Protein AF-A0A1I7Y6U0-F1 (afdb_monomer_lite)

Radius of gyration: 36.46 Å; chains: 1; bounding box: 88×83×89 Å

Foldseek 3Di:
DDDPDDPDACVVCLVVQLVVCVVVVDDSVVSVVVNVVCRVCVVVDDDPVVVVVVVVVVVVLVVCCLPPVLVSLQVVQQPPPPDDDDNVRSVVSSVVSQEAEAEDDPVPAAQGWDFDDDDDDRTYIYHHPVPPPPDDDDDPLRVQLVCCVPPNGDPPFDNVVVCCVVCVVVPADAPCCLLPPDDAFDKHKHKAFWPDWDDDPPPQQKIWTWGAHRVGIAIEIEDNVRCVVPVCLVPVARIKMFIATWHDDPNDIHGYGPDIDRPVVSSDPVPPCFLLNVLVVVLVVCVVVVVPLLNVLSVVLNVQQVVVCVVVVHHDGSLVSLVSLLVLLVVLVVQLVVCVVVVNVVSNVSSVVSSVSSLVSFPAADDPVRLVVQLVVLLVVLVVVPDDDPRSLVSSLVSSCVVQRSHYNSVVSSVVSVVVNVD

InterPro domains:
  IPR003789 Aspartyl/glutamyl-tRNA amidotransferase subunit B-like [SSF89095] (274-422)
  IPR004365 OB-fold nucleic acid binding domain, AA-tRNA synthetase-type [PF01336] (191-252)
  IPR004805 Error-prone DNA polymerase/DNA polymerase III subunit alpha DnaE/PolC [PTHR32294] (13-138)
  IPR019004 Uncharacterised protein YqeY/Aim41 [PF09424] (276-421)
  IPR023168 Aspartyl/glutamyl-tRNA(Asn/Gln) amidotransferase, C-terminal, domain 2 [G3DSA:1.10.10.410] (363-421)
  IPR042184 YqeY/Aim41, N-terminal domain [G3DSA:1.10.1510.10] (273-362)

Structure (mmCIF, N/CA/C/O backbone):
data_AF-A0A1I7Y6U0-F1
#
_entry.id   AF-A0A1I7Y6U0-F1
#
loop_
_atom_site.group_PDB
_atom_site.id
_atom_site.type_symbol
_atom_site.label_atom_id
_atom_site.label_alt_id
_atom_site.label_comp_id
_atom_site.label_asym_id
_atom_site.label_entity_id
_atom_site.label_seq_id
_atom_site.pdbx_PDB_ins_code
_atom_site.Cartn_x
_atom_site.Cartn_y
_atom_site.Cartn_z
_atom_site.occupancy
_atom_site.B_iso_or_equiv
_atom_site.auth_seq_id
_atom_site.auth_comp_id
_atom_site.auth_asym_id
_atom_site.auth_atom_id
_atom_site.pdbx_PDB_model_num
ATOM 1 N N . MET A 1 1 ? 41.810 19.667 -34.044 1.00 37.59 1 MET A N 1
ATOM 2 C CA . MET A 1 1 ? 41.684 18.238 -33.682 1.00 37.59 1 MET A CA 1
ATOM 3 C C . MET A 1 1 ? 42.607 17.943 -32.508 1.00 37.59 1 MET A C 1
ATOM 5 O O . MET A 1 1 ? 43.730 17.503 -32.698 1.00 37.59 1 MET A O 1
ATOM 9 N N . ALA A 1 2 ? 42.173 18.309 -31.302 1.00 38.53 2 ALA A N 1
ATOM 10 C CA . ALA A 1 2 ? 42.989 18.292 -30.092 1.00 38.53 2 ALA A CA 1
ATOM 11 C C . ALA A 1 2 ? 42.462 17.222 -29.129 1.00 38.53 2 ALA A C 1
ATOM 13 O O . ALA A 1 2 ? 41.525 17.483 -28.385 1.00 38.53 2 ALA A O 1
ATOM 14 N N . ALA A 1 3 ? 43.044 16.021 -29.181 1.00 32.38 3 ALA A N 1
ATOM 15 C CA . ALA A 1 3 ? 42.929 15.000 -28.129 1.00 32.38 3 ALA A CA 1
ATOM 16 C C . ALA A 1 3 ? 44.010 13.903 -28.251 1.00 32.38 3 ALA A C 1
ATOM 18 O O . ALA A 1 3 ? 43.827 12.792 -27.775 1.00 32.38 3 ALA A O 1
ATOM 19 N N . TRP A 1 4 ? 45.145 14.172 -28.896 1.00 43.66 4 TRP A N 1
ATOM 20 C CA . TRP A 1 4 ? 46.242 13.205 -28.993 1.00 43.66 4 TRP A CA 1
ATOM 21 C C . TRP A 1 4 ? 47.265 13.493 -27.900 1.00 43.66 4 TRP A C 1
ATOM 23 O O . TRP A 1 4 ? 48.100 14.376 -28.078 1.00 43.66 4 TRP A O 1
ATOM 33 N N . ARG A 1 5 ? 47.137 12.807 -26.753 1.00 46.16 5 ARG A N 1
ATOM 34 C CA . ARG A 1 5 ? 48.187 12.519 -25.743 1.00 46.16 5 ARG A CA 1
ATOM 35 C C . ARG A 1 5 ? 47.543 12.028 -24.436 1.00 46.16 5 ARG A C 1
ATOM 37 O O . ARG A 1 5 ? 47.434 12.772 -23.465 1.00 46.16 5 ARG A O 1
ATOM 44 N N . ARG A 1 6 ? 47.168 10.748 -24.362 1.00 50.09 6 ARG A N 1
ATOM 45 C CA . ARG A 1 6 ? 47.152 10.020 -23.078 1.00 50.09 6 ARG A CA 1
ATOM 46 C C . ARG A 1 6 ? 48.174 8.889 -23.155 1.00 50.09 6 ARG A C 1
ATOM 48 O O . ARG A 1 6 ? 48.206 8.148 -24.128 1.00 50.09 6 ARG A O 1
ATOM 55 N N . ARG A 1 7 ? 49.042 8.807 -22.143 1.00 48.59 7 ARG A N 1
ATOM 56 C CA . ARG A 1 7 ? 50.183 7.877 -22.023 1.00 48.59 7 ARG A CA 1
ATOM 57 C C . ARG A 1 7 ? 49.728 6.445 -21.689 1.00 48.59 7 ARG A C 1
ATOM 59 O O . ARG A 1 7 ? 50.071 5.930 -20.634 1.00 48.59 7 ARG A O 1
ATOM 66 N N . GLY A 1 8 ? 48.914 5.840 -22.550 1.00 54.72 8 GLY A N 1
ATOM 67 C CA . GLY A 1 8 ? 48.362 4.494 -22.339 1.00 54.72 8 GLY A CA 1
ATOM 68 C C . GLY A 1 8 ? 48.142 3.703 -23.629 1.00 54.72 8 GLY A C 1
ATOM 69 O O . GLY A 1 8 ? 47.246 2.872 -23.671 1.00 54.72 8 GLY A O 1
ATOM 70 N N . GLY A 1 9 ? 48.892 4.014 -24.691 1.00 65.12 9 GLY A N 1
ATOM 71 C CA . GLY A 1 9 ? 48.854 3.264 -25.951 1.00 65.12 9 GLY A CA 1
ATOM 72 C C . GLY A 1 9 ? 49.692 1.983 -25.892 1.00 65.12 9 GLY A C 1
ATOM 73 O O . GLY A 1 9 ? 50.483 1.799 -24.971 1.00 65.12 9 GLY A O 1
ATOM 74 N N . LEU A 1 10 ? 49.546 1.123 -26.900 1.00 72.19 10 LEU A N 1
ATOM 75 C CA . LEU A 1 10 ? 50.221 -0.180 -27.006 1.00 72.19 10 LEU A CA 1
ATOM 76 C C . LEU A 1 10 ? 51.730 -0.108 -27.305 1.00 72.19 10 LEU A C 1
ATOM 78 O O . LEU A 1 10 ? 52.405 -1.124 -27.203 1.00 72.19 10 LEU A O 1
ATOM 82 N N . GLY A 1 11 ? 52.264 1.076 -27.630 1.00 79.44 11 GLY A N 1
ATOM 83 C CA . GLY A 1 11 ? 53.674 1.293 -27.998 1.00 79.44 11 GLY A CA 1
ATOM 84 C C . GLY A 1 11 ? 54.719 0.647 -27.071 1.00 79.44 11 GLY A C 1
ATOM 85 O O . GLY A 1 11 ? 55.646 0.026 -27.576 1.00 79.44 11 GLY A O 1
ATOM 86 N N . PRO A 1 12 ? 54.587 0.709 -25.730 1.00 84.50 12 PRO A N 1
ATOM 87 C CA . PRO A 1 12 ? 55.535 0.058 -24.821 1.00 84.50 12 PRO A CA 1
ATOM 88 C C . PRO A 1 12 ? 55.589 -1.475 -24.930 1.00 84.50 12 PRO A C 1
ATOM 90 O O . PRO A 1 12 ? 56.561 -2.065 -24.472 1.00 84.50 12 PRO A O 1
ATOM 93 N N . PHE A 1 13 ? 54.568 -2.110 -25.516 1.00 86.25 13 PHE A N 1
ATOM 94 C CA . PHE A 1 13 ? 54.453 -3.566 -25.662 1.00 86.25 13 PHE A CA 1
ATOM 95 C C . PHE A 1 13 ? 54.802 -4.061 -27.073 1.00 86.25 13 PHE A C 1
ATOM 97 O O . PHE A 1 13 ? 54.708 -5.259 -27.334 1.00 86.25 13 PHE A O 1
ATOM 104 N N . GLU A 1 14 ? 55.191 -3.166 -27.990 1.00 89.06 14 GLU A N 1
ATOM 105 C CA . GLU A 1 14 ? 55.505 -3.510 -29.384 1.00 89.06 14 GLU A CA 1
ATOM 106 C C . GLU A 1 14 ? 56.591 -4.583 -29.460 1.00 89.06 14 GLU A C 1
ATOM 108 O O . GLU A 1 14 ? 56.371 -5.658 -30.015 1.00 89.06 14 GLU A O 1
ATOM 113 N N . GLN A 1 15 ? 57.730 -4.331 -28.814 1.00 90.88 15 GLN A N 1
ATOM 114 C CA . GLN A 1 15 ? 58.867 -5.242 -28.857 1.00 90.88 15 GLN A CA 1
ATOM 115 C C . GLN A 1 15 ? 58.555 -6.593 -28.196 1.00 90.88 15 GLN A C 1
ATOM 117 O O . GLN A 1 15 ? 58.904 -7.637 -28.737 1.00 90.88 15 GLN A O 1
ATOM 122 N N . GLU A 1 16 ? 57.831 -6.584 -27.071 1.00 92.50 16 GLU A N 1
ATOM 123 C CA . GLU A 1 16 ? 57.415 -7.806 -26.370 1.00 92.50 16 GLU A CA 1
ATOM 124 C C . GLU A 1 16 ? 56.497 -8.679 -27.243 1.00 92.50 16 GLU A C 1
ATOM 126 O O . GLU A 1 16 ? 56.653 -9.903 -27.290 1.00 92.50 16 GLU A O 1
ATOM 131 N N . LEU A 1 17 ? 55.569 -8.060 -27.985 1.00 91.31 17 LEU A N 1
ATOM 132 C CA . LEU A 1 17 ? 54.696 -8.767 -28.920 1.00 91.31 17 LEU A CA 1
ATOM 133 C C . LEU A 1 17 ? 55.487 -9.350 -30.100 1.00 91.31 17 LEU A C 1
ATOM 135 O O . LEU A 1 17 ? 55.294 -10.522 -30.433 1.00 91.31 17 LEU A O 1
ATOM 139 N N . LEU A 1 18 ? 56.368 -8.558 -30.723 1.00 93.25 18 LEU A N 1
ATOM 140 C CA . LEU A 1 18 ? 57.179 -8.989 -31.868 1.00 93.25 18 LEU A CA 1
ATOM 141 C C . LEU A 1 18 ? 58.098 -10.159 -31.494 1.00 93.25 18 LEU A C 1
ATOM 143 O O . LEU A 1 18 ? 58.099 -11.180 -32.187 1.00 93.25 18 LEU A O 1
ATOM 147 N N . ASP A 1 19 ? 58.809 -10.054 -30.369 1.00 94.75 19 ASP A N 1
ATOM 148 C CA . ASP A 1 19 ? 59.711 -11.098 -29.875 1.00 94.75 19 ASP A CA 1
ATOM 149 C C . ASP A 1 19 ? 58.929 -12.375 -29.509 1.00 94.75 19 ASP A C 1
ATOM 151 O O . ASP A 1 19 ? 59.319 -13.489 -29.876 1.00 94.75 19 ASP A O 1
ATOM 155 N N . GLY A 1 20 ? 57.769 -12.231 -28.855 1.00 95.75 20 GLY A N 1
ATOM 156 C CA . GLY A 1 20 ? 56.890 -13.353 -28.516 1.00 95.75 20 GLY A CA 1
ATOM 157 C C . GLY A 1 20 ? 56.292 -14.059 -29.739 1.00 95.75 20 GLY A C 1
ATOM 158 O O . GLY A 1 20 ? 56.109 -15.280 -29.731 1.00 95.75 20 GLY A O 1
ATOM 159 N N . MET A 1 21 ? 56.002 -13.318 -30.811 1.00 95.31 21 MET A N 1
ATOM 160 C CA . MET A 1 21 ? 55.552 -13.879 -32.087 1.00 95.31 21 MET A CA 1
ATOM 161 C C . MET A 1 21 ? 56.699 -14.558 -32.848 1.00 95.31 21 MET A C 1
ATOM 163 O O . MET A 1 21 ? 56.507 -15.658 -33.372 1.00 95.31 21 MET A O 1
ATOM 167 N N . ALA A 1 22 ? 57.900 -13.977 -32.847 1.00 94.44 22 ALA A N 1
ATOM 168 C CA . ALA A 1 22 ? 59.087 -14.592 -33.438 1.00 94.44 22 ALA A CA 1
ATOM 169 C C . ALA A 1 22 ? 59.427 -15.933 -32.760 1.00 94.44 22 ALA A C 1
ATOM 171 O O . ALA A 1 22 ? 59.654 -16.930 -33.444 1.00 94.44 22 ALA A O 1
ATOM 172 N N . ALA A 1 23 ? 59.347 -16.004 -31.426 1.00 96.50 23 ALA A N 1
ATOM 173 C CA . ALA A 1 23 ? 59.546 -17.242 -30.664 1.00 96.50 23 ALA A CA 1
ATOM 174 C C . ALA A 1 23 ? 58.525 -18.348 -31.003 1.00 96.50 23 ALA A C 1
ATOM 176 O O . ALA A 1 23 ? 58.812 -19.534 -30.841 1.00 96.50 23 ALA A O 1
ATOM 177 N N . LYS A 1 24 ? 57.337 -17.976 -31.500 1.00 95.25 24 LYS A N 1
ATOM 178 C CA . LYS A 1 24 ? 56.298 -18.904 -31.983 1.00 95.25 24 LYS A CA 1
ATOM 179 C C . LYS A 1 24 ? 56.402 -19.213 -33.485 1.00 95.25 24 LYS A C 1
ATOM 181 O O . LYS A 1 24 ? 55.542 -19.916 -34.008 1.00 95.25 24 LYS A O 1
ATOM 186 N N . GLY A 1 25 ? 57.434 -18.714 -34.171 1.00 95.31 25 GLY A N 1
ATOM 187 C CA . GLY A 1 25 ? 57.700 -18.983 -35.587 1.00 95.31 25 GLY A CA 1
ATOM 188 C C . GLY A 1 25 ? 56.927 -18.104 -36.576 1.00 95.31 25 GLY A C 1
ATOM 189 O O . GLY A 1 25 ? 56.838 -18.458 -37.751 1.00 95.31 25 GLY A O 1
ATOM 190 N N . TYR A 1 26 ? 56.355 -16.976 -36.139 1.00 96.44 26 TYR A N 1
ATOM 191 C CA . TYR A 1 26 ? 55.680 -16.041 -37.045 1.00 96.44 26 TYR A CA 1
ATOM 192 C C . TYR A 1 26 ? 56.681 -15.142 -37.787 1.00 96.44 26 TYR A C 1
ATOM 194 O O . TYR A 1 26 ? 57.684 -14.708 -37.224 1.00 96.44 26 TYR A O 1
ATOM 202 N N . ALA A 1 27 ? 56.379 -14.823 -39.050 1.00 95.50 27 ALA A N 1
ATOM 203 C CA . ALA A 1 27 ? 57.202 -13.927 -39.859 1.00 95.50 27 ALA A CA 1
ATOM 204 C C . ALA A 1 27 ? 57.192 -12.483 -39.297 1.00 95.50 27 ALA A C 1
ATOM 206 O O . ALA A 1 27 ? 56.110 -11.983 -38.967 1.00 95.50 27 ALA A O 1
ATOM 207 N N . PRO A 1 28 ? 58.339 -11.774 -39.257 1.00 91.06 28 PRO A N 1
ATOM 208 C CA . PRO A 1 28 ? 58.431 -10.420 -38.695 1.00 91.06 28 PRO A CA 1
ATOM 209 C C . PRO A 1 28 ? 57.471 -9.416 -39.345 1.00 91.06 28 PRO A C 1
ATOM 211 O O . PRO A 1 28 ? 56.794 -8.651 -38.665 1.00 91.06 28 PRO A O 1
ATOM 214 N N . GLU A 1 29 ? 57.333 -9.480 -40.669 1.00 93.50 29 GLU A N 1
ATOM 215 C CA . GLU A 1 29 ? 56.430 -8.625 -41.450 1.00 93.50 29 GLU A CA 1
ATOM 216 C C . GLU A 1 29 ? 54.956 -8.847 -41.082 1.00 93.50 29 GLU A C 1
ATOM 218 O O . GLU A 1 29 ? 54.140 -7.927 -41.119 1.00 93.50 29 GLU A O 1
ATOM 223 N N . PHE A 1 30 ? 54.588 -10.081 -40.726 1.00 94.62 30 PHE A N 1
ATOM 224 C CA . PHE A 1 30 ? 53.240 -10.400 -40.271 1.00 94.62 30 PHE A CA 1
ATOM 225 C C . PHE A 1 30 ? 52.990 -9.866 -38.859 1.00 94.62 30 PHE A C 1
ATOM 227 O O . PHE A 1 30 ? 51.933 -9.286 -38.618 1.00 94.62 30 PHE A O 1
ATOM 234 N N . ALA A 1 31 ? 53.965 -10.015 -37.960 1.00 93.56 31 ALA A N 1
ATOM 235 C CA . ALA A 1 31 ? 53.877 -9.512 -36.594 1.00 93.56 31 ALA A CA 1
ATOM 236 C C . ALA A 1 31 ? 53.755 -7.977 -36.554 1.00 93.56 31 ALA A C 1
ATOM 238 O O . ALA A 1 31 ? 52.873 -7.463 -35.867 1.00 93.56 31 ALA A O 1
ATOM 239 N N . GLN A 1 32 ? 54.538 -7.258 -37.370 1.00 90.94 32 GLN A N 1
ATOM 240 C CA . GLN A 1 32 ? 54.451 -5.796 -37.470 1.00 90.94 32 GLN A CA 1
ATOM 241 C C . GLN A 1 32 ? 53.079 -5.337 -37.977 1.00 90.94 32 GLN A C 1
ATOM 243 O O . GLN A 1 32 ? 52.436 -4.497 -37.354 1.00 90.94 32 GLN A O 1
ATOM 248 N N . ARG A 1 33 ? 52.570 -5.948 -39.060 1.00 92.94 33 ARG A N 1
ATOM 249 C CA . ARG A 1 33 ? 51.229 -5.619 -39.579 1.00 92.94 33 ARG A CA 1
ATOM 250 C C . ARG A 1 33 ? 50.127 -5.864 -38.548 1.00 92.94 33 ARG A C 1
ATOM 252 O O . ARG A 1 33 ? 49.175 -5.091 -38.487 1.00 92.94 33 ARG A O 1
ATOM 259 N N . LEU A 1 34 ? 50.234 -6.933 -37.754 1.00 91.25 34 LEU A N 1
ATOM 260 C CA . LEU A 1 34 ? 49.266 -7.228 -36.699 1.00 91.25 34 LEU A CA 1
ATOM 261 C C . LEU A 1 34 ? 49.324 -6.177 -35.583 1.00 91.25 34 LEU A C 1
ATOM 263 O O . LEU A 1 34 ? 48.274 -5.719 -35.138 1.00 91.25 34 LEU A O 1
ATOM 267 N N . PHE A 1 35 ? 50.522 -5.766 -35.161 1.00 89.50 35 PHE A N 1
ATOM 268 C CA . PHE A 1 35 ? 50.691 -4.702 -34.170 1.00 89.50 35 PHE A CA 1
ATOM 269 C C . PHE A 1 35 ? 50.084 -3.374 -34.645 1.00 89.50 35 PHE A C 1
ATOM 271 O O . PHE A 1 35 ? 49.320 -2.748 -33.904 1.00 89.50 35 PHE A O 1
ATOM 278 N N . ASP A 1 36 ? 50.344 -2.987 -35.896 1.00 87.62 36 ASP A N 1
ATOM 279 C CA . ASP A 1 36 ? 49.775 -1.780 -36.505 1.00 87.62 36 ASP A CA 1
ATOM 280 C C . ASP A 1 36 ? 48.240 -1.859 -36.566 1.00 87.62 36 ASP A C 1
ATOM 282 O O . ASP A 1 36 ? 47.544 -0.884 -36.275 1.00 87.62 36 ASP A O 1
ATOM 286 N N . GLN A 1 37 ? 47.690 -3.041 -36.873 1.00 88.06 37 GLN A N 1
ATOM 287 C CA . GLN A 1 37 ? 46.247 -3.272 -36.896 1.00 88.06 37 GLN A CA 1
ATOM 288 C C . GLN A 1 37 ? 45.626 -3.162 -35.496 1.00 88.06 37 GLN A C 1
ATOM 290 O O . GLN A 1 37 ? 44.621 -2.469 -35.330 1.00 88.06 37 GLN A O 1
ATOM 295 N N . ILE A 1 38 ? 46.214 -3.799 -34.477 1.00 87.25 38 ILE A N 1
ATOM 296 C CA . ILE A 1 38 ? 45.731 -3.705 -33.089 1.00 87.25 38 ILE A CA 1
ATOM 297 C C . ILE A 1 38 ? 45.807 -2.250 -32.610 1.00 87.25 38 ILE A C 1
ATOM 299 O O . ILE A 1 38 ? 44.852 -1.753 -32.016 1.00 87.25 38 ILE A O 1
ATOM 303 N N . SER A 1 39 ? 46.897 -1.547 -32.922 1.00 83.38 39 SER A N 1
ATOM 304 C CA . SER A 1 39 ? 47.062 -0.126 -32.602 1.00 83.38 39 SER A CA 1
ATOM 305 C C . SER A 1 39 ? 46.003 0.741 -33.287 1.00 83.38 39 SER A C 1
ATOM 307 O O . SER A 1 39 ? 45.444 1.633 -32.651 1.00 83.38 39 SER A O 1
ATOM 309 N N . GLY A 1 40 ? 45.652 0.433 -34.541 1.00 83.19 40 GLY A N 1
ATOM 310 C CA . GLY A 1 40 ? 44.578 1.106 -35.273 1.00 83.19 40 GLY A CA 1
ATOM 311 C C . GLY A 1 40 ? 43.179 0.895 -34.676 1.00 83.19 40 GLY A C 1
ATOM 312 O O . GLY A 1 40 ? 42.367 1.818 -34.684 1.00 83.19 40 GLY A O 1
ATOM 313 N N . PHE A 1 41 ? 42.885 -0.288 -34.121 1.00 81.75 41 PHE A N 1
ATOM 314 C CA . PHE A 1 41 ? 41.594 -0.585 -33.475 1.00 81.75 41 PHE A CA 1
ATOM 315 C C . PHE A 1 41 ? 41.540 -0.227 -31.985 1.00 81.75 41 PHE A C 1
ATOM 317 O O . PHE A 1 41 ? 40.446 -0.102 -31.432 1.00 81.75 41 PHE A O 1
ATOM 324 N N . GLY A 1 42 ? 42.690 -0.049 -31.333 1.00 77.25 42 GLY A N 1
ATOM 325 C CA . GLY A 1 42 ? 42.789 0.172 -29.890 1.00 77.25 42 GLY A CA 1
ATOM 326 C C . GLY A 1 42 ? 42.013 1.393 -29.390 1.00 77.25 42 GLY A C 1
ATOM 327 O O . GLY A 1 42 ? 41.522 1.382 -28.265 1.00 77.25 42 GLY A O 1
ATOM 328 N N . GLU A 1 43 ? 41.827 2.413 -30.232 1.00 72.88 43 GLU A N 1
ATOM 329 C CA . GLU A 1 43 ? 41.052 3.615 -29.889 1.00 72.88 43 GLU A CA 1
ATOM 330 C C . GLU A 1 43 ? 39.525 3.413 -29.956 1.00 72.88 43 GLU A C 1
ATOM 332 O O . GLU A 1 43 ? 38.780 4.167 -29.331 1.00 72.88 43 GLU A O 1
ATOM 337 N N . TYR A 1 44 ? 39.052 2.383 -30.668 1.00 81.31 44 TYR A N 1
ATOM 338 C CA . TYR A 1 44 ? 37.626 2.070 -30.861 1.00 81.31 44 TYR A CA 1
ATOM 339 C C . TYR A 1 44 ? 37.188 0.783 -30.149 1.00 81.31 44 TYR A C 1
ATOM 341 O O . TYR A 1 44 ? 36.029 0.375 -30.259 1.00 81.31 44 TYR A O 1
ATOM 349 N N . GLY A 1 45 ? 38.104 0.127 -29.432 1.00 81.94 45 GLY A N 1
ATOM 350 C CA . GLY A 1 45 ? 37.818 -1.085 -28.675 1.00 81.94 45 GLY A CA 1
ATOM 351 C C . GLY A 1 45 ? 36.731 -0.841 -27.630 1.00 81.94 45 GLY A C 1
ATOM 352 O O . GLY A 1 45 ? 36.821 0.086 -26.825 1.00 81.94 45 GLY A O 1
ATOM 353 N N . PHE A 1 46 ? 35.701 -1.687 -27.626 1.00 86.00 46 PHE A N 1
ATOM 354 C CA . PHE A 1 46 ? 34.599 -1.591 -26.676 1.00 86.00 46 PHE A CA 1
ATOM 355 C C . PHE A 1 46 ? 34.564 -2.832 -25.771 1.00 86.00 46 PHE A C 1
ATOM 357 O O . PHE A 1 46 ? 34.707 -3.948 -26.274 1.00 86.00 46 PHE A O 1
ATOM 364 N N . PRO A 1 47 ? 34.355 -2.689 -24.448 1.00 91.31 47 PRO A N 1
ATOM 365 C CA . PRO A 1 47 ? 34.299 -3.837 -23.550 1.00 91.31 47 PRO A CA 1
ATOM 366 C C . PRO A 1 47 ? 33.135 -4.779 -23.893 1.00 91.31 47 PRO A C 1
ATOM 368 O O . PRO A 1 47 ? 31.957 -4.422 -23.770 1.00 91.31 47 PRO A O 1
ATOM 371 N N . GLU A 1 48 ? 33.460 -6.006 -24.297 1.00 94.62 48 GLU A N 1
ATOM 372 C CA . GLU A 1 48 ? 32.468 -7.009 -24.699 1.00 94.62 48 GLU A CA 1
ATOM 373 C C . GLU A 1 48 ? 31.527 -7.371 -23.544 1.00 94.62 48 GLU A C 1
ATOM 375 O O . GLU A 1 48 ? 30.311 -7.402 -23.723 1.00 94.62 48 GLU A O 1
ATOM 380 N N . SER A 1 49 ? 32.061 -7.556 -22.334 1.00 96.31 49 SER A N 1
ATOM 381 C CA . SER A 1 49 ? 31.269 -7.910 -21.147 1.00 96.31 49 SER A CA 1
ATOM 382 C C . SER A 1 49 ? 30.201 -6.862 -20.812 1.00 96.31 49 SER A C 1
ATOM 384 O O . SER A 1 49 ? 29.071 -7.210 -20.460 1.00 96.31 49 SER A O 1
ATOM 386 N N . HIS A 1 50 ? 30.529 -5.577 -20.971 1.00 94.25 50 HIS A N 1
ATOM 387 C CA . HIS A 1 50 ? 29.584 -4.475 -20.811 1.00 94.25 50 HIS A CA 1
ATOM 388 C C . HIS A 1 50 ? 28.559 -4.451 -21.955 1.00 94.25 50 HIS A C 1
ATOM 390 O O . HIS A 1 50 ? 27.365 -4.335 -21.707 1.00 94.25 50 HIS A O 1
ATOM 396 N N . SER A 1 51 ? 28.986 -4.634 -23.208 1.00 95.94 51 SER A N 1
ATOM 397 C CA . SER A 1 51 ? 28.052 -4.703 -24.348 1.00 95.94 51 SER A CA 1
ATOM 398 C C . SER A 1 51 ? 27.042 -5.830 -24.202 1.00 95.94 51 SER A C 1
ATOM 400 O O . SER A 1 51 ? 25.847 -5.627 -24.402 1.00 95.94 51 SER A O 1
ATOM 402 N N . ALA A 1 52 ? 27.516 -7.021 -23.838 1.00 96.00 52 ALA A N 1
ATOM 403 C CA . ALA A 1 52 ? 26.698 -8.215 -23.729 1.00 96.00 52 ALA A CA 1
ATOM 404 C C . ALA A 1 52 ? 25.624 -8.072 -22.640 1.00 96.00 52 ALA A C 1
ATOM 406 O O . ALA A 1 52 ? 24.480 -8.490 -22.842 1.00 96.00 52 ALA A O 1
ATOM 407 N N . SER A 1 53 ? 25.952 -7.440 -21.506 1.00 96.12 53 SER A N 1
ATOM 408 C CA . SER A 1 53 ? 24.984 -7.223 -20.425 1.00 96.12 53 SER A CA 1
ATOM 409 C C . SER A 1 53 ? 23.852 -6.275 -20.846 1.00 96.12 53 SER A C 1
ATOM 411 O O . SER A 1 53 ? 22.681 -6.591 -20.618 1.00 96.12 53 SER A O 1
ATOM 413 N N . PHE A 1 54 ? 24.161 -5.181 -21.551 1.00 96.50 54 PHE A N 1
ATOM 414 C CA . PHE A 1 54 ? 23.148 -4.269 -22.097 1.00 96.50 54 PHE A CA 1
ATOM 415 C C . PHE A 1 54 ? 22.367 -4.873 -23.271 1.00 96.50 54 PHE A C 1
ATOM 417 O O . PHE A 1 54 ? 21.146 -4.710 -23.342 1.00 96.50 54 PHE A O 1
ATOM 424 N N . ALA A 1 55 ? 23.026 -5.622 -24.159 1.00 97.50 55 ALA A N 1
ATOM 425 C CA . ALA A 1 55 ? 22.375 -6.307 -25.275 1.00 97.50 55 ALA A CA 1
ATOM 426 C C . ALA A 1 55 ? 21.296 -7.284 -24.786 1.00 97.50 55 ALA A C 1
ATOM 428 O O . ALA A 1 55 ? 20.221 -7.370 -25.381 1.00 97.50 55 ALA A O 1
ATOM 429 N N . LYS A 1 56 ? 21.531 -7.959 -23.654 1.00 97.19 56 LYS A N 1
ATOM 430 C CA . LYS A 1 56 ? 20.543 -8.838 -23.018 1.00 97.19 56 LYS A CA 1
ATOM 431 C C . LYS A 1 56 ? 19.277 -8.079 -22.598 1.00 97.19 56 LYS A C 1
ATOM 433 O O . LYS A 1 56 ? 18.171 -8.545 -22.864 1.00 97.19 56 LYS A O 1
ATOM 438 N N . LEU A 1 57 ? 19.421 -6.900 -21.987 1.00 96.12 57 LEU A N 1
ATOM 439 C CA . LEU A 1 57 ? 18.287 -6.048 -21.594 1.00 96.12 57 LEU A CA 1
ATOM 440 C C . LEU A 1 57 ? 17.507 -5.529 -22.812 1.00 96.12 57 LEU A C 1
ATOM 442 O O . LEU A 1 57 ? 16.272 -5.547 -22.818 1.00 96.12 57 LEU A O 1
ATOM 446 N N . ALA A 1 58 ? 18.224 -5.108 -23.858 1.00 96.31 58 ALA A N 1
ATOM 447 C CA . ALA A 1 58 ? 17.624 -4.665 -25.113 1.00 96.31 58 ALA A CA 1
ATOM 448 C C . ALA A 1 58 ? 16.834 -5.797 -25.787 1.00 96.31 58 ALA A C 1
ATOM 450 O O . ALA A 1 58 ? 15.693 -5.593 -26.205 1.00 96.31 58 ALA A O 1
ATOM 451 N N . TRP A 1 59 ? 17.401 -7.007 -25.820 1.00 97.44 59 TRP A N 1
ATOM 452 C CA . TRP A 1 59 ? 16.738 -8.187 -26.367 1.00 97.44 59 TRP A CA 1
ATOM 453 C C . TRP A 1 59 ? 15.466 -8.544 -25.593 1.00 97.44 59 TRP A C 1
ATOM 455 O O . TRP A 1 59 ? 14.426 -8.746 -26.215 1.00 97.44 59 TRP A O 1
ATOM 465 N N . PHE A 1 60 ? 15.498 -8.554 -24.253 1.00 96.81 60 PHE A N 1
ATOM 466 C CA . PHE A 1 60 ? 14.295 -8.818 -23.452 1.00 96.81 60 PHE A CA 1
ATOM 467 C C . PHE A 1 60 ? 13.194 -7.786 -23.701 1.00 96.81 60 PHE A C 1
ATOM 469 O O . PHE A 1 60 ? 12.032 -8.154 -23.871 1.00 96.81 60 PHE A O 1
ATOM 476 N N . SER A 1 61 ? 13.558 -6.506 -23.776 1.00 93.75 61 SER A N 1
ATOM 477 C CA . SER A 1 61 ? 12.605 -5.429 -24.061 1.00 93.75 61 SER A CA 1
ATOM 478 C C . SER A 1 61 ? 11.974 -5.598 -25.447 1.00 93.75 61 SER A C 1
ATOM 480 O O . SER A 1 61 ? 10.755 -5.510 -25.590 1.00 93.75 61 SER A O 1
ATOM 482 N N . ALA A 1 62 ? 12.785 -5.911 -26.464 1.00 95.88 62 ALA A N 1
ATOM 483 C CA . ALA A 1 62 ? 12.312 -6.176 -27.821 1.00 95.88 62 ALA A CA 1
ATOM 484 C C . ALA A 1 62 ? 11.430 -7.433 -27.897 1.00 95.88 62 ALA A C 1
ATOM 486 O O . ALA A 1 62 ? 10.400 -7.420 -28.570 1.00 95.88 62 ALA A O 1
ATOM 487 N N . TYR A 1 63 ? 11.788 -8.497 -27.175 1.00 96.44 63 TYR A N 1
ATOM 488 C CA . TYR A 1 63 ? 11.003 -9.726 -27.092 1.00 96.44 63 TYR A CA 1
ATOM 489 C C . TYR A 1 63 ? 9.621 -9.474 -26.479 1.00 96.44 63 TYR A C 1
ATOM 491 O O . TYR A 1 63 ? 8.612 -9.869 -27.066 1.00 96.44 63 TYR A O 1
ATOM 499 N N . LEU A 1 64 ? 9.561 -8.774 -25.339 1.00 94.38 64 LEU A N 1
ATOM 500 C CA . LEU A 1 64 ? 8.300 -8.408 -24.690 1.00 94.38 64 LEU A CA 1
ATOM 501 C C . LEU A 1 64 ? 7.443 -7.533 -25.604 1.00 94.38 64 LEU A C 1
ATOM 503 O O . LEU A 1 64 ? 6.267 -7.828 -25.790 1.00 94.38 64 LEU A O 1
ATOM 507 N N . LYS A 1 65 ? 8.037 -6.524 -26.249 1.00 93.88 65 LYS A N 1
ATOM 508 C CA . LYS A 1 65 ? 7.334 -5.672 -27.214 1.00 93.88 65 LYS A CA 1
ATOM 509 C C . LYS A 1 65 ? 6.772 -6.468 -28.398 1.00 93.88 65 LYS A C 1
ATOM 511 O O . LYS A 1 65 ? 5.649 -6.220 -28.824 1.00 93.88 65 LYS A O 1
ATOM 516 N N . ALA A 1 66 ? 7.528 -7.429 -28.928 1.00 93.31 66 ALA A N 1
ATOM 517 C CA . ALA A 1 66 ? 7.114 -8.218 -30.087 1.00 93.31 66 ALA A CA 1
ATOM 518 C C . ALA A 1 66 ? 6.049 -9.277 -29.751 1.00 93.31 66 ALA A C 1
ATOM 520 O O . ALA A 1 66 ? 5.160 -9.544 -30.561 1.00 93.31 66 ALA A O 1
ATOM 521 N N . ARG A 1 67 ? 6.143 -9.916 -28.577 1.00 93.19 67 ARG A N 1
ATOM 522 C CA . ARG A 1 67 ? 5.282 -11.051 -28.198 1.00 93.19 67 ARG A CA 1
ATOM 523 C C . ARG A 1 67 ? 4.090 -10.662 -27.330 1.00 93.19 67 ARG A C 1
ATOM 525 O O . ARG A 1 67 ? 3.019 -11.229 -27.528 1.00 93.19 67 ARG A O 1
ATOM 532 N N . TYR A 1 68 ? 4.269 -9.685 -26.447 1.00 94.06 68 TYR A N 1
ATOM 533 C CA . TYR A 1 68 ? 3.294 -9.247 -25.444 1.00 94.06 68 TYR A CA 1
ATOM 534 C C . TYR A 1 68 ? 3.142 -7.713 -25.445 1.00 94.06 68 TYR A C 1
ATOM 536 O O . TYR A 1 68 ? 3.371 -7.068 -24.415 1.00 94.06 68 TYR A O 1
ATOM 544 N N . PRO A 1 69 ? 2.800 -7.087 -26.588 1.00 94.88 69 PRO A N 1
ATOM 545 C CA . PRO A 1 69 ? 2.758 -5.629 -26.700 1.00 94.88 69 PRO A CA 1
ATOM 546 C C . PRO A 1 69 ? 1.764 -4.973 -25.728 1.00 94.88 69 PRO A C 1
ATOM 548 O O . PRO A 1 69 ? 2.005 -3.854 -25.285 1.00 94.88 69 PRO A O 1
ATOM 551 N N . GLU A 1 70 ? 0.677 -5.653 -25.353 1.00 95.19 70 GLU A N 1
ATOM 552 C CA . GLU A 1 70 ? -0.289 -5.180 -24.355 1.00 95.19 70 GLU A CA 1
ATOM 553 C C . GLU A 1 70 ? 0.308 -5.107 -22.943 1.00 95.19 70 GLU A C 1
ATOM 555 O O . GLU A 1 70 ? 0.145 -4.101 -22.252 1.00 95.19 70 GLU A O 1
ATOM 560 N N . HIS A 1 71 ? 1.076 -6.122 -22.542 1.00 95.38 71 HIS A N 1
ATOM 561 C CA . HIS A 1 71 ? 1.782 -6.129 -21.261 1.00 95.38 71 HIS A CA 1
ATOM 562 C C . HIS A 1 71 ? 2.927 -5.110 -21.263 1.00 95.38 71 HIS A C 1
ATOM 564 O O . HIS A 1 71 ? 3.116 -4.385 -20.287 1.00 95.38 71 HIS A O 1
ATOM 570 N N . PHE A 1 72 ? 3.657 -5.013 -22.380 1.00 95.31 72 PHE A N 1
ATOM 571 C CA . PHE A 1 72 ? 4.731 -4.039 -22.563 1.00 95.31 72 PHE A CA 1
ATOM 572 C C . PHE A 1 72 ? 4.209 -2.598 -22.466 1.00 95.31 72 PHE A C 1
ATOM 574 O O . PHE A 1 72 ? 4.793 -1.782 -21.755 1.00 95.31 72 PHE A O 1
ATOM 581 N N . LEU A 1 73 ? 3.074 -2.294 -23.110 1.00 95.88 73 LEU A N 1
ATOM 582 C CA . LEU A 1 73 ? 2.415 -0.993 -22.992 1.00 95.88 73 LEU A CA 1
ATOM 583 C C . LEU A 1 73 ? 2.004 -0.705 -21.544 1.00 95.88 73 LEU A C 1
ATOM 585 O O . LEU A 1 73 ? 2.346 0.357 -21.028 1.00 95.88 73 LEU A O 1
ATOM 589 N N . ALA A 1 74 ? 1.268 -1.620 -20.903 1.00 96.62 74 ALA A N 1
ATOM 590 C CA . ALA A 1 74 ? 0.774 -1.415 -19.542 1.00 96.62 74 ALA A CA 1
ATOM 591 C C . ALA A 1 74 ? 1.930 -1.134 -18.565 1.00 96.62 74 ALA A C 1
ATOM 593 O O . ALA A 1 74 ? 1.874 -0.167 -17.807 1.00 96.62 74 ALA A O 1
ATOM 594 N N . ALA A 1 75 ? 3.020 -1.903 -18.655 1.00 95.38 75 ALA A N 1
ATOM 595 C CA . ALA A 1 75 ? 4.212 -1.702 -17.835 1.00 95.38 75 ALA A CA 1
ATOM 596 C C . ALA A 1 75 ? 4.866 -0.326 -18.057 1.00 95.38 75 ALA A C 1
ATOM 598 O O . ALA A 1 75 ? 5.213 0.351 -17.088 1.00 95.38 75 ALA A O 1
ATOM 599 N N . LEU A 1 76 ? 5.011 0.116 -19.314 1.00 95.12 76 LEU A N 1
ATOM 600 C CA . LEU A 1 76 ? 5.606 1.422 -19.621 1.00 95.12 76 LEU A CA 1
ATOM 601 C C . LEU A 1 76 ? 4.729 2.600 -19.186 1.00 95.12 76 LEU A C 1
ATOM 603 O O . LEU A 1 76 ? 5.273 3.618 -18.758 1.00 95.12 76 LEU A O 1
ATOM 607 N N . LEU A 1 77 ? 3.400 2.471 -19.270 1.00 95.62 77 LEU A N 1
ATOM 608 C CA . LEU A 1 77 ? 2.470 3.480 -18.754 1.00 95.62 77 LEU A CA 1
ATOM 609 C C . LEU A 1 77 ? 2.574 3.590 -17.227 1.00 95.62 77 LEU A C 1
ATOM 611 O O . LEU A 1 77 ? 2.736 4.692 -16.714 1.00 95.62 77 LEU A O 1
ATOM 615 N N . ASN A 1 78 ? 2.584 2.457 -16.521 1.00 95.44 78 ASN A N 1
ATOM 616 C CA . ASN A 1 78 ? 2.650 2.424 -15.054 1.00 95.44 78 ASN A CA 1
ATOM 617 C C . ASN A 1 78 ? 4.026 2.825 -14.495 1.00 95.44 78 ASN A C 1
ATOM 619 O O . ASN A 1 78 ? 4.153 3.087 -13.304 1.00 95.44 78 ASN A O 1
ATOM 623 N N . SER A 1 79 ? 5.059 2.873 -15.341 1.00 93.75 79 SER A N 1
ATOM 624 C CA . SER A 1 79 ? 6.400 3.321 -14.952 1.00 93.75 79 SER A CA 1
ATOM 625 C C . SER A 1 79 ? 6.639 4.812 -15.214 1.00 93.75 79 SER A C 1
ATOM 627 O O . SER A 1 79 ? 7.725 5.310 -14.930 1.00 93.75 79 SER A O 1
ATOM 629 N N . GLN A 1 80 ? 5.674 5.547 -15.781 1.00 90.38 80 GLN A N 1
ATOM 630 C CA . GLN A 1 80 ? 5.838 6.982 -16.031 1.00 90.38 80 GLN A CA 1
ATOM 631 C C . GLN A 1 80 ? 6.119 7.751 -14.724 1.00 90.38 80 GLN A C 1
ATOM 633 O O . GLN A 1 80 ? 5.569 7.403 -13.680 1.00 90.38 80 GLN A O 1
ATOM 638 N N . PRO A 1 81 ? 6.963 8.802 -14.756 1.00 85.62 81 PRO A N 1
ATOM 639 C CA . PRO A 1 81 ? 7.539 9.474 -15.930 1.00 85.62 81 PRO A CA 1
ATOM 640 C C . PRO A 1 81 ? 8.841 8.842 -16.466 1.00 85.62 81 PRO A C 1
ATOM 642 O O . PRO A 1 81 ? 9.599 9.502 -17.172 1.00 85.62 81 PRO A O 1
ATOM 645 N N . MET A 1 82 ? 9.152 7.590 -16.121 1.00 74.31 82 MET A N 1
ATOM 646 C CA . MET A 1 82 ? 10.365 6.922 -16.592 1.00 74.31 82 MET A CA 1
ATOM 647 C C . MET A 1 82 ? 10.382 6.763 -18.124 1.00 74.31 82 MET A C 1
ATOM 649 O O . MET A 1 82 ? 9.425 6.282 -18.732 1.00 74.31 82 MET A O 1
ATOM 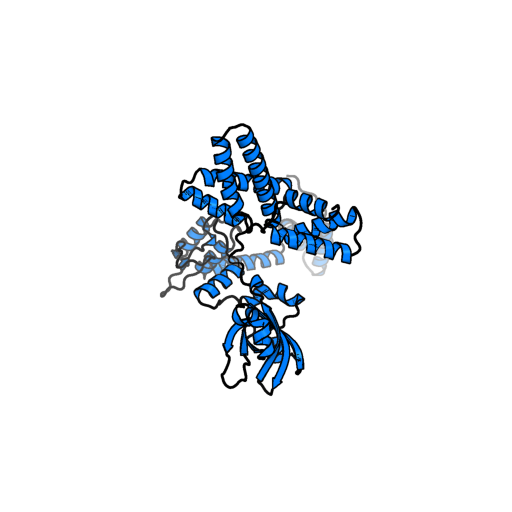653 N N . GLY A 1 83 ? 11.525 7.085 -18.738 1.00 71.44 83 GLY A N 1
ATOM 654 C CA . GLY A 1 83 ? 11.804 6.842 -20.156 1.00 71.44 83 GLY A CA 1
ATOM 655 C C . GLY A 1 83 ? 11.715 8.083 -21.049 1.00 71.44 83 GLY A C 1
ATOM 656 O O . GLY A 1 83 ? 11.428 9.187 -20.605 1.00 71.44 83 GLY A O 1
ATOM 657 N N . PHE A 1 84 ? 12.009 7.890 -22.337 1.00 83.69 84 PHE A N 1
ATOM 658 C CA . PHE A 1 84 ? 12.068 8.970 -23.335 1.00 83.69 84 PHE A CA 1
ATOM 659 C C . PHE A 1 84 ? 10.737 9.217 -24.061 1.00 83.69 84 PHE A C 1
ATOM 661 O O . PHE A 1 84 ? 10.583 10.236 -24.731 1.00 83.69 84 PHE A O 1
ATOM 668 N N . TYR A 1 85 ? 9.784 8.285 -23.967 1.00 91.19 85 TYR A N 1
ATOM 669 C CA . TYR A 1 85 ? 8.541 8.314 -24.737 1.00 91.19 85 TYR A CA 1
ATOM 670 C C . TYR A 1 85 ? 7.355 8.681 -23.853 1.00 91.19 85 TYR A C 1
ATOM 672 O O . TYR A 1 85 ? 7.077 8.001 -22.868 1.00 91.19 85 TYR A O 1
ATOM 680 N N . GLY A 1 86 ? 6.624 9.725 -24.245 1.00 94.12 86 GLY A N 1
ATOM 681 C CA . GLY A 1 86 ? 5.403 10.119 -23.548 1.00 94.12 86 GLY A CA 1
ATOM 682 C C . GLY A 1 86 ? 4.246 9.129 -23.769 1.00 94.12 86 GLY A C 1
ATOM 683 O O . GLY A 1 86 ? 4.231 8.410 -24.778 1.00 94.12 86 GLY A O 1
ATOM 684 N N . PRO A 1 87 ? 3.213 9.139 -22.900 1.00 94.81 87 PRO A N 1
ATOM 685 C CA . PRO A 1 87 ? 2.085 8.203 -22.972 1.00 94.81 87 PRO A CA 1
ATOM 686 C C . PRO A 1 87 ? 1.405 8.127 -24.346 1.00 94.81 87 PRO A C 1
ATOM 688 O O . PRO A 1 87 ? 1.080 7.042 -24.820 1.00 94.81 87 PRO A O 1
ATOM 691 N N . SER A 1 88 ? 1.240 9.266 -25.030 1.00 94.88 88 SER A N 1
ATOM 692 C CA . SER A 1 88 ? 0.638 9.316 -26.373 1.00 94.88 88 SER A CA 1
ATOM 693 C C . SER A 1 88 ? 1.428 8.495 -27.399 1.00 94.88 88 SER A C 1
ATOM 695 O O . SER A 1 88 ? 0.842 7.750 -28.185 1.00 94.88 88 SER A O 1
ATOM 697 N N . GLN A 1 89 ? 2.761 8.572 -27.368 1.00 96.12 89 GLN A N 1
ATOM 698 C CA . GLN A 1 89 ? 3.617 7.834 -28.295 1.00 96.12 89 GLN A CA 1
ATOM 699 C C . GLN A 1 89 ? 3.576 6.329 -28.017 1.00 96.12 89 GLN A C 1
ATOM 701 O O . GLN A 1 89 ? 3.487 5.541 -28.959 1.00 96.12 89 GLN A O 1
ATOM 706 N N . LEU A 1 90 ? 3.569 5.940 -26.739 1.00 95.75 90 LEU A N 1
ATOM 707 C CA . LEU A 1 90 ? 3.431 4.545 -26.317 1.00 95.75 90 LEU A CA 1
ATOM 708 C C . LEU A 1 90 ? 2.099 3.943 -26.786 1.00 95.75 90 LEU A C 1
ATOM 710 O O . LEU A 1 90 ? 2.076 2.868 -27.381 1.00 95.75 90 LEU A O 1
ATOM 714 N N . VAL A 1 91 ? 0.993 4.669 -26.597 1.00 96.50 91 VAL A N 1
ATOM 715 C CA . VAL A 1 91 ? -0.343 4.241 -27.045 1.00 96.50 91 VAL A CA 1
ATOM 716 C C . VAL A 1 91 ? -0.403 4.093 -28.568 1.00 96.50 91 VAL A C 1
ATOM 718 O O . VAL A 1 91 ? -0.962 3.118 -29.070 1.00 96.50 91 VAL A O 1
ATOM 721 N N . GLN A 1 92 ? 0.177 5.030 -29.322 1.00 96.94 92 GLN A N 1
ATOM 722 C CA . GLN A 1 92 ? 0.218 4.940 -30.784 1.00 96.94 92 GLN A CA 1
ATOM 723 C C . GLN A 1 92 ? 1.050 3.750 -31.272 1.00 96.94 92 GLN A C 1
ATOM 725 O O . GLN A 1 92 ? 0.639 3.059 -32.203 1.00 96.94 92 GLN A O 1
ATOM 730 N N . ASP A 1 93 ? 2.205 3.501 -30.656 1.00 95.94 93 ASP A N 1
ATOM 731 C CA . ASP A 1 93 ? 3.053 2.353 -30.973 1.00 95.94 93 ASP A CA 1
ATOM 732 C C . ASP A 1 93 ? 2.323 1.030 -30.707 1.00 95.94 93 ASP A C 1
ATOM 734 O O . ASP A 1 93 ? 2.239 0.191 -31.602 1.00 95.94 93 ASP A O 1
ATOM 738 N N . ALA A 1 94 ? 1.693 0.874 -29.543 1.00 95.12 94 ALA A N 1
ATOM 739 C CA . ALA A 1 94 ? 0.939 -0.332 -29.210 1.00 95.12 94 ALA A CA 1
ATOM 740 C C . ALA A 1 94 ? -0.248 -0.577 -30.160 1.00 95.12 94 ALA A C 1
ATOM 742 O O . ALA A 1 94 ? -0.477 -1.712 -30.581 1.00 95.12 94 ALA A O 1
ATOM 743 N N . ARG A 1 95 ? -0.955 0.483 -30.581 1.00 95.06 95 ARG A N 1
ATOM 744 C CA . ARG A 1 95 ? -2.021 0.386 -31.596 1.00 95.06 95 ARG A CA 1
ATOM 745 C C . ARG A 1 95 ? -1.506 -0.153 -32.931 1.00 95.06 95 ARG A C 1
ATOM 747 O O . ARG A 1 95 ? -2.162 -0.999 -33.530 1.00 95.06 95 ARG A O 1
ATOM 754 N N . ARG A 1 96 ? -0.311 0.264 -33.372 1.00 95.25 96 ARG A N 1
ATOM 755 C CA . ARG A 1 96 ? 0.344 -0.300 -34.573 1.00 95.25 96 ARG A CA 1
ATOM 756 C C . ARG A 1 96 ? 0.717 -1.780 -34.402 1.00 95.25 96 ARG A C 1
ATOM 758 O O . ARG A 1 96 ? 0.806 -2.489 -35.396 1.00 95.25 96 ARG A O 1
ATOM 765 N N . HIS A 1 97 ? 0.873 -2.252 -33.164 1.00 92.88 97 HIS A N 1
ATOM 766 C CA . HIS A 1 97 ? 1.116 -3.660 -32.818 1.00 92.88 97 HIS A CA 1
ATOM 767 C C . HIS A 1 97 ? -0.175 -4.448 -32.509 1.00 92.88 97 HIS A C 1
ATOM 769 O O . HIS A 1 97 ? -0.123 -5.533 -31.922 1.00 92.88 97 HIS A O 1
ATOM 775 N N . GLY A 1 98 ? -1.339 -3.918 -32.901 1.00 92.44 98 GLY A N 1
ATOM 776 C CA . GLY A 1 98 ? -2.628 -4.598 -32.761 1.00 92.44 98 GLY A CA 1
ATOM 777 C C . GLY A 1 98 ? -3.205 -4.584 -31.344 1.00 92.44 98 GLY A C 1
ATOM 778 O O . GLY A 1 98 ? -4.093 -5.380 -31.051 1.00 92.44 98 GLY A O 1
ATOM 779 N N . VAL A 1 99 ? -2.714 -3.709 -30.459 1.00 94.56 99 VAL A N 1
ATOM 780 C CA . VAL A 1 99 ? -3.287 -3.520 -29.120 1.00 94.56 99 VAL A CA 1
ATOM 781 C C . VAL A 1 99 ? -4.419 -2.500 -29.182 1.00 94.56 99 VAL A C 1
ATOM 783 O O . VAL A 1 99 ? -4.227 -1.342 -29.564 1.00 94.56 99 VAL A O 1
ATOM 786 N N . GLN A 1 100 ? -5.605 -2.905 -28.746 1.00 95.31 100 GLN A N 1
ATOM 787 C CA . GLN A 1 100 ? -6.722 -2.002 -28.525 1.00 95.31 100 GLN A CA 1
ATOM 788 C C . GLN A 1 100 ? -6.565 -1.322 -27.160 1.00 95.31 100 GLN A C 1
ATOM 790 O O . GLN A 1 100 ? -6.529 -1.970 -26.119 1.00 95.31 100 GLN A O 1
ATOM 795 N N . VAL A 1 101 ? -6.484 0.008 -27.163 1.00 95.94 101 VAL A N 1
ATOM 796 C CA . VAL A 1 101 ? -6.338 0.802 -25.935 1.00 95.94 101 VAL A CA 1
ATOM 797 C C . VAL A 1 101 ? -7.684 1.416 -25.567 1.00 95.94 101 VAL A C 1
ATOM 799 O O . VAL A 1 101 ? -8.211 2.239 -26.320 1.00 95.94 101 VAL A O 1
ATOM 802 N N . LEU A 1 102 ? -8.225 0.996 -24.426 1.00 96.00 102 LEU A N 1
ATOM 803 C CA . LEU A 1 102 ? -9.518 1.401 -23.883 1.00 96.00 102 LEU A CA 1
ATOM 804 C C . LEU A 1 102 ? -9.351 2.609 -22.950 1.00 96.00 102 LEU A C 1
ATOM 806 O O . LEU A 1 102 ? -8.378 2.653 -22.192 1.00 96.00 102 LEU A O 1
ATOM 810 N N . PRO A 1 103 ? -10.283 3.580 -22.979 1.00 96.88 103 PRO A N 1
ATOM 811 C CA . PRO A 1 103 ? -10.205 4.765 -22.133 1.00 96.88 103 PRO A CA 1
ATOM 812 C C . PRO A 1 103 ? -10.346 4.418 -20.646 1.00 96.88 103 PRO A C 1
ATOM 814 O O . PRO A 1 103 ? -10.756 3.315 -20.273 1.00 96.88 103 PRO A O 1
ATOM 817 N N . ILE A 1 104 ? -10.025 5.395 -19.802 1.00 97.31 104 ILE A N 1
ATOM 818 C CA . ILE A 1 104 ? -10.294 5.332 -18.366 1.00 97.31 104 ILE A CA 1
ATOM 819 C C . ILE A 1 104 ? -11.808 5.234 -18.158 1.00 97.31 104 ILE A C 1
ATOM 821 O O . ILE A 1 104 ? -12.565 5.968 -18.794 1.00 97.31 104 ILE A O 1
ATOM 825 N N . ASP A 1 105 ? -12.240 4.333 -17.281 1.00 96.69 105 ASP A N 1
ATOM 826 C CA . ASP A 1 105 ? -13.646 4.110 -16.954 1.00 96.69 105 ASP A CA 1
ATOM 827 C C . ASP A 1 105 ? -13.799 3.865 -15.451 1.00 96.69 105 ASP A C 1
ATOM 829 O O . ASP A 1 105 ? -13.091 3.039 -14.885 1.00 96.69 105 ASP A O 1
ATOM 833 N N . VAL A 1 106 ? -14.724 4.563 -14.796 1.00 94.31 106 VAL A N 1
ATOM 834 C CA . VAL A 1 106 ? -14.909 4.484 -13.336 1.00 94.31 106 VAL A CA 1
ATOM 835 C C . VAL A 1 106 ? -15.377 3.112 -12.844 1.00 94.31 106 VAL A C 1
ATOM 837 O O . VAL A 1 106 ? -15.174 2.794 -11.679 1.00 94.31 106 VAL A O 1
ATOM 840 N N . GLN A 1 107 ? -15.998 2.305 -13.707 1.00 93.81 107 GLN A N 1
ATOM 841 C CA . GLN A 1 107 ? -16.496 0.973 -13.357 1.00 93.81 107 GLN A CA 1
ATOM 842 C C . GLN A 1 107 ? -15.452 -0.121 -13.590 1.00 93.81 107 GLN A C 1
ATOM 844 O O . GLN A 1 107 ? -15.520 -1.172 -12.958 1.00 93.81 107 GLN A O 1
ATOM 849 N N . TYR A 1 108 ? -14.509 0.100 -14.512 1.00 93.56 108 TYR A N 1
ATOM 850 C CA . TYR A 1 108 ? -13.609 -0.955 -14.993 1.00 93.56 108 TYR A CA 1
ATOM 851 C C . TYR A 1 108 ? -12.121 -0.647 -14.819 1.00 93.56 108 TYR A C 1
ATOM 853 O O . TYR A 1 108 ? -11.305 -1.563 -14.881 1.00 93.56 108 TYR A O 1
ATOM 861 N N . SER A 1 109 ? -11.725 0.616 -14.660 1.00 96.00 109 SER A N 1
ATOM 862 C CA . SER A 1 109 ? -10.322 0.980 -14.469 1.00 96.00 109 SER A CA 1
ATOM 863 C C . SER A 1 109 ? -9.882 0.735 -13.030 1.00 96.00 109 SER A C 1
ATOM 865 O O . SER A 1 109 ? -10.499 1.212 -12.083 1.00 96.00 109 SER A O 1
ATOM 867 N N . LEU A 1 110 ? -8.747 0.051 -12.884 1.00 94.00 110 LEU A N 1
ATOM 868 C CA . LEU A 1 110 ? -7.970 0.046 -11.648 1.00 94.00 110 LEU A CA 1
ATOM 869 C C . LEU A 1 110 ? -7.157 1.344 -11.530 1.00 94.00 110 LEU A C 1
ATOM 871 O O . LEU A 1 110 ? -7.148 2.177 -12.444 1.00 94.00 110 LEU A O 1
ATOM 875 N N . TYR A 1 111 ? -6.434 1.507 -10.418 1.00 94.31 111 TYR A N 1
ATOM 876 C CA . TYR A 1 111 ? -5.485 2.612 -10.285 1.00 94.31 111 TYR A CA 1
ATOM 877 C C . TYR A 1 111 ? -4.421 2.570 -11.393 1.00 94.31 111 TYR A C 1
ATOM 879 O O . TYR A 1 111 ? -4.236 3.545 -12.124 1.00 94.31 111 TYR A O 1
ATOM 887 N N . ASP A 1 112 ? -3.795 1.411 -11.582 1.00 96.12 112 ASP A N 1
ATOM 888 C CA . ASP A 1 112 ? -2.796 1.174 -12.622 1.00 96.12 112 ASP A CA 1
ATOM 889 C C . ASP A 1 112 ? -3.447 0.750 -13.953 1.00 96.12 112 ASP A C 1
ATOM 891 O O . ASP A 1 112 ? -4.540 0.173 -13.995 1.00 96.12 112 ASP A O 1
ATOM 895 N N . SER A 1 113 ? -2.776 1.048 -15.070 1.00 97.38 113 SER A N 1
ATOM 896 C CA . SER A 1 113 ? -3.187 0.543 -16.383 1.00 97.38 113 SER A CA 1
ATOM 897 C C . SER A 1 113 ? -3.012 -0.970 -16.401 1.00 97.38 113 SER A C 1
ATOM 899 O O . SER A 1 113 ? -1.985 -1.482 -15.952 1.00 97.38 113 SER A O 1
ATOM 901 N N . HIS A 1 114 ? -3.992 -1.695 -16.929 1.00 96.69 114 HIS A N 1
ATOM 902 C CA . HIS A 1 114 ? -3.999 -3.155 -16.873 1.00 96.69 114 HIS A CA 1
ATOM 903 C C . HIS A 1 114 ? -4.444 -3.773 -18.196 1.00 96.69 114 HIS A C 1
ATOM 905 O O . HIS A 1 114 ? -5.175 -3.171 -18.987 1.00 96.69 114 HIS A O 1
ATOM 911 N N . VAL A 1 115 ? -3.977 -4.997 -18.437 1.00 95.62 115 VAL A N 1
ATOM 912 C CA . VAL A 1 115 ? -4.408 -5.812 -19.574 1.00 95.62 115 VAL A CA 1
ATOM 913 C C . VAL A 1 115 ? -5.801 -6.359 -19.274 1.00 95.62 115 VAL A C 1
ATOM 915 O O . VAL A 1 115 ? -6.034 -6.918 -18.203 1.00 95.62 115 VAL A O 1
ATOM 918 N N . CYS A 1 116 ? -6.737 -6.196 -20.205 1.00 91.56 116 CYS A N 1
ATOM 919 C CA . CYS A 1 116 ? -8.086 -6.732 -20.051 1.00 91.56 116 CYS A CA 1
ATOM 920 C C . CYS A 1 116 ? -8.138 -8.182 -20.538 1.00 91.56 116 CYS A C 1
ATOM 922 O O . CYS A 1 116 ? -7.675 -8.494 -21.635 1.00 91.56 116 CYS A O 1
ATOM 924 N N . SER A 1 117 ? -8.753 -9.060 -19.744 1.00 72.25 117 SER A N 1
ATOM 925 C CA . SER A 1 117 ? -9.101 -10.412 -20.191 1.00 72.25 117 SER A CA 1
ATOM 926 C C . SER A 1 117 ? -10.399 -10.344 -20.993 1.00 72.25 117 SER A C 1
ATOM 928 O O . SER A 1 117 ? -11.481 -10.276 -20.415 1.00 72.25 117 SER A O 1
ATOM 930 N N . ALA A 1 118 ? -10.297 -10.311 -22.320 1.00 64.00 118 ALA A N 1
ATOM 931 C CA . ALA A 1 118 ? -11.454 -10.376 -23.210 1.00 64.00 118 ALA A CA 1
ATOM 932 C C . ALA A 1 118 ? -11.637 -11.810 -23.749 1.00 64.00 118 ALA A C 1
ATOM 934 O O . ALA A 1 118 ? -10.645 -12.460 -24.092 1.00 64.00 118 ALA A O 1
ATOM 935 N N . PRO A 1 119 ? -12.878 -12.327 -23.850 1.00 54.62 119 PRO A N 1
ATOM 936 C CA . PRO A 1 119 ? -13.157 -13.548 -24.596 1.00 54.62 119 PRO A CA 1
ATOM 937 C C . PRO A 1 119 ? -12.841 -13.331 -26.081 1.00 54.62 119 PRO A C 1
ATOM 939 O O . PRO A 1 119 ? -13.349 -12.398 -26.700 1.00 54.62 119 PRO A O 1
ATOM 942 N N . GLY A 1 120 ? -12.016 -14.204 -26.660 1.00 59.56 120 GLY A N 1
ATOM 943 C CA . GLY A 1 120 ? -11.473 -14.010 -28.005 1.00 59.56 120 GLY A CA 1
ATOM 944 C C . GLY A 1 120 ? -10.188 -13.178 -27.976 1.00 59.56 120 GLY A C 1
ATOM 945 O O . GLY A 1 120 ? -10.028 -12.275 -27.169 1.00 59.56 120 GLY A O 1
ATOM 946 N N . SER A 1 121 ? -9.240 -13.524 -28.844 1.00 61.50 121 SER A N 1
ATOM 947 C CA . SER A 1 121 ? -7.818 -13.136 -28.822 1.00 61.50 121 SER A CA 1
ATOM 948 C C . SER A 1 121 ? -7.491 -11.628 -28.982 1.00 61.50 121 SER A C 1
ATOM 950 O O . SER A 1 121 ? -6.410 -11.283 -29.469 1.00 61.50 121 SER A O 1
ATOM 952 N N . SER A 1 122 ? -8.381 -10.702 -28.622 1.00 72.69 122 SER A N 1
ATOM 953 C CA . SER A 1 122 ? -8.127 -9.264 -28.707 1.00 72.69 122 SER A CA 1
ATOM 954 C C . SER A 1 122 ? -7.202 -8.798 -27.583 1.00 72.69 122 SER A C 1
ATOM 956 O O . SER A 1 122 ? -7.571 -8.811 -26.409 1.00 72.69 122 SER A O 1
ATOM 958 N N . ARG A 1 123 ? -6.007 -8.332 -27.957 1.00 90.06 123 ARG A N 1
ATOM 959 C CA . ARG A 1 123 ? -5.052 -7.676 -27.055 1.00 90.06 123 ARG A CA 1
ATOM 960 C C . ARG A 1 123 ? -5.616 -6.326 -26.627 1.00 90.06 123 ARG A C 1
ATOM 962 O O . ARG A 1 123 ? -5.715 -5.420 -27.453 1.00 90.06 123 ARG A O 1
ATOM 969 N N . GLN A 1 124 ? -5.986 -6.191 -25.358 1.00 94.94 124 GLN A N 1
ATOM 970 C CA . GLN A 1 124 ? -6.614 -4.983 -24.831 1.00 94.94 124 GLN A CA 1
ATOM 971 C C . GLN A 1 124 ? -5.876 -4.455 -23.605 1.00 94.94 124 GLN A C 1
ATOM 973 O O . GLN A 1 124 ? -5.547 -5.214 -22.697 1.00 94.94 124 GLN A O 1
ATOM 978 N N . VAL A 1 125 ? -5.661 -3.142 -23.563 1.00 96.81 125 VAL A N 1
ATOM 979 C CA . VAL A 1 125 ? -5.147 -2.431 -22.384 1.00 96.81 125 VAL A CA 1
ATOM 980 C C . VAL A 1 125 ? -6.142 -1.360 -22.000 1.00 96.81 125 VAL A C 1
ATOM 982 O O . VAL A 1 125 ? -6.516 -0.539 -22.838 1.00 96.81 125 VAL A O 1
ATOM 985 N N . ARG A 1 126 ? -6.538 -1.330 -20.731 1.00 97.25 126 ARG A N 1
ATOM 986 C CA . ARG A 1 126 ? -7.319 -0.237 -20.163 1.00 97.25 126 ARG A CA 1
ATOM 987 C C . ARG A 1 126 ? -6.414 0.727 -19.425 1.00 97.25 126 ARG A C 1
ATOM 989 O O . ARG A 1 126 ? -5.573 0.313 -18.628 1.00 97.25 126 ARG A O 1
ATOM 996 N N . LEU A 1 127 ? -6.610 2.013 -19.696 1.00 97.62 127 LEU A N 1
ATOM 997 C CA . LEU A 1 127 ? -5.897 3.072 -18.995 1.00 97.62 127 LEU A CA 1
ATOM 998 C C . LEU A 1 127 ? -6.311 3.110 -17.517 1.00 97.62 127 LEU A C 1
ATOM 1000 O O . LEU A 1 127 ? -7.500 3.024 -17.185 1.00 97.62 127 LEU A O 1
ATOM 1004 N N . GLY A 1 128 ? -5.313 3.231 -16.646 1.00 97.12 128 GLY A N 1
ATOM 1005 C CA . GLY A 1 128 ? -5.495 3.332 -15.202 1.00 97.12 128 GLY A CA 1
ATOM 1006 C C . GLY A 1 128 ? -5.898 4.731 -14.750 1.00 97.12 128 GLY A C 1
ATOM 1007 O O . GLY A 1 128 ? -5.611 5.729 -15.418 1.00 97.12 128 GLY A O 1
ATOM 1008 N N . LEU A 1 129 ? -6.529 4.807 -13.581 1.00 96.62 129 LEU A N 1
ATOM 1009 C CA . LEU A 1 129 ? -6.932 6.065 -12.951 1.00 96.62 129 LEU A CA 1
ATOM 1010 C C . LEU A 1 129 ? -5.738 6.985 -12.639 1.00 96.62 129 LEU A C 1
ATOM 1012 O O . LEU A 1 129 ? -5.904 8.199 -12.673 1.00 96.62 129 LEU A O 1
ATOM 1016 N N . HIS A 1 130 ? -4.531 6.448 -12.425 1.00 94.19 130 HIS A N 1
ATOM 1017 C CA . HIS A 1 130 ? -3.314 7.247 -12.203 1.00 94.19 130 HIS A CA 1
ATOM 1018 C C . HIS A 1 130 ? -2.977 8.204 -13.361 1.00 94.19 130 HIS A C 1
ATOM 1020 O O . HIS A 1 130 ? -2.218 9.153 -13.180 1.00 94.19 130 HIS A O 1
ATOM 1026 N N . MET A 1 131 ? -3.523 7.967 -14.559 1.00 93.19 131 MET A N 1
ATOM 1027 C CA . MET A 1 131 ? -3.349 8.855 -15.710 1.00 93.19 131 MET A CA 1
ATOM 1028 C C . MET A 1 131 ? -4.281 10.075 -15.675 1.00 93.19 131 MET A C 1
ATOM 1030 O O . MET A 1 131 ? -4.100 11.004 -16.465 1.00 93.19 131 MET A O 1
ATOM 1034 N N . VAL A 1 132 ? -5.282 10.088 -14.787 1.00 94.31 132 VAL A N 1
ATOM 1035 C CA . VAL A 1 132 ? -6.110 11.270 -14.536 1.00 94.31 132 VAL A CA 1
ATOM 1036 C C . VAL A 1 132 ? -5.273 12.279 -13.767 1.00 94.31 132 VAL A C 1
ATOM 1038 O O . VAL A 1 132 ? -4.773 12.008 -12.676 1.00 94.31 132 VAL A O 1
ATOM 1041 N N . LYS A 1 133 ? -5.134 13.470 -14.347 1.00 90.44 133 LYS A N 1
ATOM 1042 C CA . LYS A 1 133 ? -4.399 14.562 -13.720 1.00 90.44 133 LYS A CA 1
ATOM 1043 C C . LYS A 1 133 ? -4.991 14.874 -12.341 1.00 90.44 133 LYS A C 1
ATOM 1045 O O . LYS A 1 133 ? -6.206 14.985 -12.203 1.00 90.44 133 LYS A O 1
ATOM 1050 N N . ASP A 1 134 ? -4.114 15.046 -11.356 1.00 89.62 134 ASP A N 1
ATOM 1051 C CA . ASP A 1 134 ? -4.449 15.453 -9.987 1.00 89.62 134 ASP A CA 1
ATOM 1052 C C . ASP A 1 134 ? -5.330 14.450 -9.207 1.00 89.62 134 ASP A C 1
ATOM 1054 O O . ASP A 1 134 ? -5.888 14.804 -8.168 1.00 89.62 134 ASP A O 1
ATOM 1058 N N . LEU A 1 135 ? -5.437 13.191 -9.659 1.00 89.75 135 LEU A N 1
ATOM 1059 C CA . LEU A 1 135 ? -6.125 12.134 -8.916 1.00 89.75 135 LEU A CA 1
ATOM 1060 C C . LEU A 1 135 ? -5.144 11.399 -7.977 1.00 89.75 135 LEU A C 1
ATOM 1062 O O . LEU A 1 135 ? -4.258 10.681 -8.453 1.00 89.75 135 LEU A O 1
ATOM 1066 N N . PRO A 1 136 ? -5.271 11.546 -6.644 1.00 87.25 136 PRO A N 1
ATOM 1067 C CA . PRO A 1 136 ? -4.361 10.902 -5.704 1.00 87.25 136 PRO A CA 1
ATOM 1068 C C . PRO A 1 136 ? -4.596 9.389 -5.630 1.00 87.25 136 PRO A C 1
ATOM 1070 O O . PRO A 1 136 ? -5.724 8.911 -5.758 1.00 87.25 136 PRO A O 1
ATOM 1073 N N . ARG A 1 137 ? -3.528 8.629 -5.357 1.00 89.31 137 ARG A N 1
ATOM 1074 C CA . ARG A 1 137 ? -3.649 7.218 -4.971 1.00 89.31 137 ARG A CA 1
ATOM 1075 C C . ARG A 1 137 ? -4.251 7.133 -3.572 1.00 89.31 137 ARG A C 1
ATOM 1077 O O . ARG A 1 137 ? -3.789 7.829 -2.665 1.00 89.31 137 ARG A O 1
ATOM 1084 N N . ALA A 1 138 ? -5.245 6.270 -3.388 1.00 87.81 138 ALA A N 1
ATOM 1085 C CA . ALA A 1 138 ? -5.710 5.936 -2.052 1.00 87.81 138 ALA A CA 1
ATOM 1086 C C . ALA A 1 138 ? -4.582 5.237 -1.275 1.00 87.81 138 ALA A C 1
ATOM 1088 O O . ALA A 1 138 ? -3.768 4.502 -1.835 1.00 87.81 138 ALA A O 1
ATOM 1089 N N . SER A 1 139 ? -4.490 5.497 0.028 1.00 87.69 139 SER A N 1
ATOM 1090 C CA . SER A 1 139 ? -3.585 4.718 0.868 1.00 87.69 139 SER A CA 1
ATOM 1091 C C . SER A 1 139 ? -4.149 3.309 1.041 1.00 87.69 139 SER A C 1
ATOM 1093 O O . SER A 1 139 ? -5.364 3.132 1.089 1.00 87.69 139 SER A O 1
ATOM 1095 N N . VAL A 1 140 ? -3.274 2.319 1.229 1.00 86.94 140 VAL A N 1
ATOM 1096 C CA . VAL A 1 140 ? -3.686 0.929 1.508 1.00 86.94 140 VAL A CA 1
ATOM 1097 C C . VAL A 1 140 ? -4.680 0.865 2.675 1.00 86.94 140 VAL A C 1
ATOM 1099 O O . VAL A 1 140 ? -5.647 0.118 2.637 1.00 86.94 140 VAL A O 1
ATOM 1102 N N . GLY A 1 141 ? -4.494 1.700 3.705 1.00 84.62 141 GLY A N 1
ATOM 1103 C CA . GLY A 1 141 ? -5.429 1.772 4.828 1.00 84.62 141 GLY A CA 1
ATOM 1104 C C . GLY A 1 141 ? -6.820 2.279 4.450 1.00 84.62 141 GLY A C 1
ATOM 1105 O O . GLY A 1 141 ? -7.802 1.761 4.973 1.00 84.62 141 GLY A O 1
ATOM 1106 N N . LEU A 1 142 ? -6.922 3.253 3.540 1.00 84.12 142 LEU A N 1
ATOM 1107 C CA . LEU A 1 142 ? -8.213 3.726 3.034 1.00 84.12 142 LEU A CA 1
ATOM 1108 C C . LEU A 1 142 ? -8.889 2.683 2.143 1.00 84.12 142 LEU A C 1
ATOM 1110 O O . LEU A 1 142 ? -10.101 2.514 2.252 1.00 84.12 142 LEU A O 1
ATOM 1114 N N . GLU A 1 143 ? -8.128 1.979 1.303 1.00 88.00 143 GLU A N 1
ATOM 1115 C CA . GLU A 1 143 ? -8.645 0.894 0.456 1.00 88.00 143 GLU A CA 1
ATOM 1116 C C . GLU A 1 143 ? -9.213 -0.238 1.325 1.00 88.00 143 GLU A C 1
ATOM 1118 O O . GLU A 1 143 ? -10.408 -0.524 1.264 1.00 88.00 143 GLU A O 1
ATOM 1123 N N . VAL A 1 144 ? -8.406 -0.775 2.247 1.00 88.44 144 VAL A N 1
ATOM 1124 C CA . VAL A 1 144 ? -8.818 -1.842 3.176 1.00 88.44 144 VAL A CA 1
ATOM 1125 C C . VAL A 1 144 ? -10.005 -1.416 4.048 1.00 88.44 144 VAL A C 1
ATOM 1127 O O . VAL A 1 144 ? -10.926 -2.201 4.275 1.00 88.44 144 VAL A O 1
ATOM 1130 N N . LEU A 1 145 ? -10.022 -0.176 4.548 1.00 83.19 145 LEU A N 1
ATOM 1131 C CA . LEU A 1 145 ? -11.149 0.325 5.336 1.00 83.19 145 LEU A CA 1
ATOM 1132 C C . LEU A 1 145 ? -12.433 0.401 4.502 1.00 83.19 145 LEU A C 1
ATOM 1134 O O . LEU A 1 145 ? -13.495 0.024 4.998 1.00 83.19 145 LEU A O 1
ATOM 1138 N N . SER A 1 146 ? -12.337 0.878 3.260 1.00 83.94 146 SER A N 1
ATOM 1139 C CA . SER A 1 146 ? -13.483 0.995 2.351 1.00 83.94 146 SER A CA 1
ATOM 1140 C C . SER A 1 146 ? -14.068 -0.381 2.028 1.00 83.94 146 SER A C 1
ATOM 1142 O O . SER A 1 146 ? -15.283 -0.560 2.111 1.00 83.94 146 SER A O 1
ATOM 1144 N N . ASP A 1 147 ? -13.212 -1.372 1.775 1.00 89.25 147 ASP A N 1
ATOM 1145 C CA . ASP A 1 147 ? -13.604 -2.766 1.555 1.00 89.25 147 ASP A CA 1
ATOM 1146 C C . ASP A 1 147 ? -14.378 -3.343 2.755 1.00 89.25 147 ASP A C 1
ATOM 1148 O O . ASP A 1 147 ? -15.476 -3.888 2.611 1.00 89.25 147 ASP A O 1
ATOM 1152 N N . TYR A 1 148 ? -13.861 -3.157 3.975 1.00 83.44 148 TYR A N 1
ATOM 1153 C CA . TYR A 1 148 ? -14.529 -3.619 5.198 1.00 83.44 148 TYR A CA 1
ATOM 1154 C C . TYR A 1 148 ? -15.834 -2.873 5.495 1.00 83.44 148 TYR A C 1
ATOM 1156 O O . TYR A 1 148 ? -16.748 -3.452 6.079 1.00 83.44 148 TYR A O 1
ATOM 1164 N N . GLN A 1 149 ? -15.946 -1.600 5.114 1.00 80.38 149 GLN A N 1
ATOM 1165 C CA . GLN A 1 149 ? -17.191 -0.844 5.259 1.00 80.38 149 GLN A CA 1
ATOM 1166 C C . GLN A 1 149 ? -18.258 -1.284 4.254 1.00 80.38 149 GLN A C 1
ATOM 1168 O O . GLN A 1 149 ? -19.436 -1.311 4.606 1.00 80.38 149 GLN A O 1
ATOM 1173 N N . ALA A 1 150 ? -17.857 -1.616 3.026 1.00 83.94 150 ALA A N 1
ATOM 1174 C CA . ALA A 1 150 ? -18.774 -1.980 1.953 1.00 83.94 150 ALA A CA 1
ATOM 1175 C C . ALA A 1 150 ? -19.183 -3.461 1.990 1.00 83.94 150 ALA A C 1
ATOM 1177 O O . ALA A 1 150 ? -20.358 -3.779 1.818 1.00 83.94 150 ALA A O 1
ATOM 1178 N N . VAL A 1 151 ? -18.221 -4.363 2.202 1.00 87.12 151 VAL A N 1
ATOM 1179 C CA . VAL A 1 151 ? -18.395 -5.819 2.039 1.00 87.12 151 VAL A CA 1
ATOM 1180 C C . VAL A 1 151 ? -18.050 -6.595 3.316 1.00 87.12 151 VAL A C 1
ATOM 1182 O O . VAL A 1 151 ? -18.507 -7.721 3.495 1.00 87.12 151 VAL A O 1
ATOM 1185 N N . GLY A 1 152 ? -17.285 -6.001 4.237 1.00 81.56 152 GLY A N 1
ATOM 1186 C CA . GLY A 1 152 ? -16.888 -6.648 5.495 1.00 81.56 152 GLY A CA 1
ATOM 1187 C C . GLY A 1 152 ? -15.617 -7.497 5.410 1.00 81.56 152 GLY A C 1
ATOM 1188 O O . GLY A 1 152 ? -15.268 -8.148 6.391 1.00 81.56 152 GLY A O 1
ATOM 1189 N N . LEU A 1 153 ? -14.919 -7.483 4.271 1.00 86.88 153 LEU A N 1
ATOM 1190 C CA . LEU A 1 153 ? -13.622 -8.131 4.063 1.00 86.88 153 LEU A CA 1
ATOM 1191 C C . LEU A 1 153 ? -12.809 -7.356 3.027 1.00 86.88 153 LEU A C 1
ATOM 1193 O O . LEU A 1 153 ? -13.403 -6.685 2.191 1.00 86.88 153 LEU A O 1
ATOM 1197 N N . SER A 1 154 ? -11.484 -7.517 3.035 1.00 89.50 154 SER A N 1
ATOM 1198 C CA . SER A 1 154 ? -10.584 -7.053 1.970 1.00 89.50 154 SER A CA 1
ATOM 1199 C C . SER A 1 154 ? -9.741 -8.218 1.454 1.00 89.50 154 SER A C 1
ATOM 1201 O O . SER A 1 154 ? -9.355 -9.095 2.229 1.00 89.50 154 SER A O 1
ATOM 1203 N N . LEU A 1 155 ? -9.456 -8.223 0.150 1.00 89.69 155 LEU A N 1
ATOM 1204 C CA . LEU A 1 155 ? -8.596 -9.226 -0.488 1.00 89.69 155 LEU A CA 1
ATOM 1205 C C . LEU A 1 155 ? -7.106 -8.861 -0.450 1.00 89.69 155 LEU A C 1
ATOM 1207 O O . LEU A 1 155 ? -6.279 -9.732 -0.708 1.00 89.69 155 LEU A O 1
ATOM 1211 N N . ASP A 1 156 ? -6.756 -7.607 -0.149 1.00 88.06 156 ASP A N 1
ATOM 1212 C CA . ASP A 1 156 ? -5.353 -7.202 -0.019 1.00 88.06 156 ASP A CA 1
ATOM 1213 C C . ASP A 1 156 ? -4.816 -7.582 1.366 1.00 88.06 156 ASP A C 1
ATOM 1215 O O . ASP A 1 156 ? -3.914 -8.412 1.497 1.00 88.06 156 ASP A O 1
ATOM 1219 N N . ARG A 1 157 ? -5.380 -6.992 2.430 1.00 89.31 157 ARG A N 1
ATOM 1220 C CA . ARG A 1 157 ? -4.898 -7.195 3.805 1.00 89.31 157 ARG A CA 1
ATOM 1221 C C . ARG A 1 157 ? -6.011 -7.102 4.835 1.00 89.31 157 ARG A C 1
ATOM 1223 O O . ARG A 1 157 ? -6.960 -6.339 4.691 1.00 89.31 157 ARG A O 1
ATOM 1230 N N . HIS A 1 158 ? -5.819 -7.788 5.958 1.00 91.88 158 HIS A N 1
ATOM 1231 C CA . HIS A 1 158 ? -6.651 -7.585 7.142 1.00 91.88 158 HIS A CA 1
ATOM 1232 C C . HIS A 1 158 ? -6.296 -6.240 7.823 1.00 91.88 158 HIS A C 1
ATOM 1234 O O . HIS A 1 158 ? -5.101 -5.934 7.943 1.00 91.88 158 HIS A O 1
ATOM 1240 N N . PRO A 1 159 ? -7.265 -5.458 8.347 1.00 89.94 159 PRO A N 1
ATOM 1241 C CA . PRO A 1 159 ? -7.038 -4.128 8.925 1.00 89.94 159 PRO A CA 1
ATOM 1242 C C . PRO A 1 159 ? -6.003 -4.131 10.047 1.00 89.94 159 PRO A C 1
ATOM 1244 O O . PRO A 1 159 ? -5.198 -3.212 10.180 1.00 89.94 159 PRO A O 1
ATOM 1247 N N . LEU A 1 160 ? -5.983 -5.205 10.838 1.00 91.81 160 LEU A N 1
ATOM 1248 C CA . LEU A 1 160 ? -5.063 -5.332 11.962 1.00 91.81 160 LEU A CA 1
ATOM 1249 C C . LEU A 1 160 ? -3.591 -5.441 11.566 1.00 91.81 160 LEU A C 1
ATOM 1251 O O . LEU A 1 160 ? -2.730 -5.013 12.335 1.00 91.81 160 LEU A O 1
ATOM 1255 N N . SER A 1 161 ? -3.306 -5.938 10.360 1.00 92.44 161 SER A N 1
ATOM 1256 C CA . SER A 1 161 ? -1.942 -6.021 9.833 1.00 92.44 161 SER A CA 1
ATOM 1257 C C . SER A 1 161 ? -1.298 -4.634 9.710 1.00 92.44 161 SER A C 1
ATOM 1259 O O . SER A 1 161 ? -0.110 -4.470 9.988 1.00 92.44 161 SER A O 1
ATOM 1261 N N . LEU A 1 162 ? -2.102 -3.607 9.404 1.00 89.94 162 LEU A N 1
ATOM 1262 C CA . LEU A 1 162 ? -1.662 -2.215 9.270 1.00 89.94 162 LEU A CA 1
ATOM 1263 C C . LEU A 1 162 ? -1.332 -1.577 10.626 1.00 89.94 162 LEU A C 1
ATOM 1265 O O . LEU A 1 162 ? -0.569 -0.617 10.702 1.00 89.94 162 LEU A O 1
ATOM 1269 N N . LEU A 1 163 ? -1.881 -2.133 11.709 1.00 91.31 163 LEU A N 1
ATOM 1270 C CA . LEU A 1 163 ? -1.711 -1.642 13.074 1.00 91.31 163 LEU A CA 1
ATOM 1271 C C . LEU A 1 163 ? -0.596 -2.371 13.833 1.00 91.31 163 LEU A C 1
ATOM 1273 O O . LEU A 1 163 ? -0.314 -2.025 14.982 1.00 91.31 163 LEU A O 1
ATOM 1277 N N . ARG A 1 164 ? 0.083 -3.356 13.227 1.00 92.00 164 ARG A N 1
ATOM 1278 C CA . ARG A 1 164 ? 1.088 -4.177 13.928 1.00 92.00 164 ARG A CA 1
ATOM 1279 C C . ARG A 1 164 ? 2.236 -3.366 14.510 1.00 92.00 164 ARG A C 1
ATOM 1281 O O . ARG A 1 164 ? 2.625 -3.620 15.647 1.00 92.00 164 ARG A O 1
ATOM 1288 N N . THR A 1 165 ? 2.703 -2.340 13.804 1.00 89.12 165 THR A N 1
ATOM 1289 C CA . THR A 1 165 ? 3.751 -1.438 14.305 1.00 89.12 165 THR A CA 1
ATOM 1290 C C . THR A 1 165 ? 3.326 -0.704 15.581 1.00 89.12 165 THR A C 1
ATOM 1292 O O . THR A 1 165 ? 4.149 -0.489 16.466 1.00 89.12 165 THR A O 1
ATOM 1295 N N . GLN A 1 166 ? 2.040 -0.364 15.719 1.00 89.88 166 GLN A N 1
ATOM 1296 C CA . GLN A 1 166 ? 1.492 0.306 16.906 1.00 89.88 166 GLN A CA 1
ATOM 1297 C C . GLN A 1 166 ? 1.156 -0.683 18.035 1.00 89.88 166 GLN A C 1
ATOM 1299 O O . GLN A 1 166 ? 1.284 -0.359 19.215 1.00 89.88 166 GLN A O 1
ATOM 1304 N N . LEU A 1 167 ? 0.757 -1.911 17.689 1.00 92.69 167 LEU A N 1
ATOM 1305 C CA . LEU A 1 167 ? 0.391 -2.961 18.645 1.00 92.69 167 LEU A CA 1
ATOM 1306 C C . LEU A 1 167 ? 1.607 -3.689 19.245 1.00 92.69 167 LEU A C 1
ATOM 1308 O O . LEU A 1 167 ? 1.531 -4.170 20.381 1.00 92.69 167 LEU A O 1
ATOM 1312 N N . ALA A 1 168 ? 2.732 -3.754 18.527 1.00 91.50 168 ALA A N 1
ATOM 1313 C CA . ALA A 1 168 ? 3.940 -4.447 18.977 1.00 91.50 168 ALA A CA 1
ATOM 1314 C C . ALA A 1 168 ? 4.537 -3.864 20.280 1.00 91.50 168 ALA A C 1
ATOM 1316 O O . ALA A 1 168 ? 4.791 -4.648 21.201 1.00 91.50 168 ALA A O 1
ATOM 1317 N N . PRO A 1 169 ? 4.674 -2.531 20.462 1.00 94.06 169 PRO A N 1
ATOM 1318 C CA . PRO A 1 169 ? 5.100 -1.942 21.739 1.00 94.06 169 PRO A CA 1
ATOM 1319 C C . PRO A 1 169 ? 4.164 -2.276 22.910 1.00 94.06 169 PRO A C 1
ATOM 1321 O O . PRO A 1 169 ? 4.605 -2.430 24.050 1.00 94.06 169 PRO A O 1
ATOM 1324 N N . LEU A 1 170 ? 2.869 -2.455 22.629 1.00 94.38 170 LEU A N 1
ATOM 1325 C CA . LEU A 1 170 ? 1.856 -2.856 23.611 1.00 94.38 170 LEU A CA 1
ATOM 1326 C C . LEU A 1 170 ? 1.880 -4.367 23.914 1.00 94.38 170 LEU A C 1
ATOM 1328 O O . LEU A 1 170 ? 1.179 -4.829 24.824 1.00 94.38 170 LEU A O 1
ATOM 1332 N N . ARG A 1 171 ? 2.742 -5.125 23.219 1.00 95.12 171 ARG A N 1
ATOM 1333 C CA . ARG A 1 171 ? 2.956 -6.574 23.347 1.00 95.12 171 ARG A CA 1
ATOM 1334 C C . ARG A 1 171 ? 1.704 -7.407 23.056 1.00 95.12 171 ARG A C 1
ATOM 1336 O O . ARG A 1 171 ? 1.484 -8.414 23.726 1.00 95.12 171 ARG A O 1
ATOM 1343 N N . PHE A 1 172 ? 0.871 -6.975 22.110 1.00 96.75 172 PHE A N 1
ATOM 1344 C CA . PHE A 1 172 ? -0.219 -7.809 21.601 1.00 96.75 172 PHE A CA 1
ATOM 1345 C C . PHE A 1 172 ? 0.330 -8.868 20.643 1.00 96.75 172 PHE A C 1
ATOM 1347 O O . PHE A 1 172 ? 1.049 -8.540 19.701 1.00 96.75 172 PHE A O 1
ATOM 1354 N N . SER A 1 173 ? -0.013 -10.126 20.899 1.00 96.44 173 SER A N 1
ATOM 1355 C CA . SER A 1 173 ? 0.378 -11.274 20.080 1.00 96.44 173 SER A CA 1
ATOM 1356 C C . SER A 1 173 ? -0.611 -11.504 18.939 1.00 96.44 173 SER A C 1
ATOM 1358 O O . SER A 1 173 ? -1.775 -11.106 19.034 1.00 96.44 173 SER A O 1
ATOM 1360 N N . THR A 1 174 ? -0.147 -12.148 17.867 1.00 97.56 174 THR A N 1
ATOM 1361 C CA . THR A 1 174 ? -1.026 -12.635 16.794 1.00 97.56 174 THR A CA 1
ATOM 1362 C C . THR A 1 174 ? -1.821 -13.863 17.250 1.00 97.56 174 THR A C 1
ATOM 1364 O O . THR A 1 174 ? -1.416 -14.558 18.190 1.00 97.56 174 THR A O 1
ATOM 1367 N N . ALA A 1 175 ? -2.937 -14.160 16.583 1.00 97.12 175 ALA A N 1
ATOM 1368 C CA . ALA A 1 175 ? -3.711 -15.373 16.823 1.00 97.12 175 ALA A CA 1
ATOM 1369 C C . ALA A 1 175 ? -2.849 -16.628 16.649 1.00 97.12 175 ALA A C 1
ATOM 1371 O O . ALA A 1 175 ? -2.861 -17.508 17.508 1.00 97.12 175 ALA A O 1
ATOM 1372 N N . GLU A 1 176 ? -2.032 -16.683 15.597 1.00 96.69 176 GLU A N 1
ATOM 1373 C CA . GLU A 1 176 ? -1.086 -17.774 15.362 1.00 96.69 176 GLU A CA 1
ATOM 1374 C C . GLU A 1 176 ? -0.077 -17.937 16.508 1.00 96.69 176 GLU A C 1
ATOM 1376 O O . GLU A 1 176 ? 0.090 -19.041 17.028 1.00 96.69 176 GLU A O 1
ATOM 1381 N N . GLN A 1 177 ? 0.548 -16.847 16.968 1.00 96.06 177 GLN A N 1
ATOM 1382 C CA . GLN A 1 177 ? 1.502 -16.890 18.082 1.00 96.06 177 GLN A CA 1
ATOM 1383 C C . GLN A 1 177 ? 0.855 -17.426 19.361 1.00 96.06 177 GLN A C 1
ATOM 1385 O O . GLN A 1 177 ? 1.474 -18.193 20.100 1.00 96.06 177 GLN A O 1
ATOM 1390 N N . LEU A 1 178 ? -0.394 -17.041 19.629 1.00 96.06 178 LEU A N 1
ATOM 1391 C CA . LEU A 1 178 ? -1.137 -17.545 20.779 1.00 96.06 178 LEU A CA 1
ATOM 1392 C C . LEU A 1 178 ? -1.479 -19.031 20.615 1.00 96.06 178 LEU A C 1
ATOM 1394 O O . LEU A 1 178 ? -1.189 -19.838 21.499 1.00 96.06 178 LEU A O 1
ATOM 1398 N N . ASN A 1 179 ? -2.024 -19.406 19.461 1.00 94.38 179 ASN A N 1
ATOM 1399 C CA . ASN A 1 179 ? -2.495 -20.760 19.183 1.00 94.38 179 ASN A CA 1
ATOM 1400 C C . ASN A 1 179 ? -1.365 -21.791 19.078 1.00 94.38 179 ASN A C 1
ATOM 1402 O O . ASN A 1 179 ? -1.550 -22.927 19.523 1.00 94.38 179 ASN A O 1
ATOM 1406 N N . GLN A 1 180 ? -0.197 -21.417 18.553 1.00 92.06 180 GLN A N 1
ATOM 1407 C CA . GLN A 1 180 ? 0.916 -22.343 18.325 1.00 92.06 180 GLN A CA 1
ATOM 1408 C C . GLN A 1 180 ? 2.009 -22.258 19.398 1.00 92.06 180 GLN A C 1
ATOM 1410 O O . GLN A 1 180 ? 2.496 -23.291 19.848 1.00 92.06 180 GLN A O 1
ATOM 1415 N N . ALA A 1 181 ? 2.391 -21.052 19.832 1.00 91.19 181 ALA A N 1
ATOM 1416 C CA . ALA A 1 181 ? 3.610 -20.853 20.623 1.00 91.19 181 ALA A CA 1
ATOM 1417 C C . ALA A 1 181 ? 3.364 -20.475 22.092 1.00 91.19 181 ALA A C 1
ATOM 1419 O O . ALA A 1 181 ? 4.279 -20.593 22.908 1.00 91.19 181 ALA A O 1
ATOM 1420 N N . CYS A 1 182 ? 2.165 -20.011 22.465 1.00 92.81 182 CYS A N 1
ATOM 1421 C CA . CYS A 1 182 ? 1.906 -19.568 23.834 1.00 92.81 182 CYS A CA 1
ATOM 1422 C C . CYS A 1 182 ? 1.704 -20.762 24.793 1.00 92.81 182 CYS A C 1
ATOM 1424 O O . CYS A 1 182 ? 0.791 -21.573 24.577 1.00 92.81 182 CYS A O 1
ATOM 1426 N N . PRO A 1 183 ? 2.515 -20.876 25.868 1.00 93.94 183 PRO A N 1
ATOM 1427 C CA . PRO A 1 183 ? 2.347 -21.919 26.878 1.00 93.94 183 PRO A CA 1
ATOM 1428 C C . PRO A 1 183 ? 1.045 -21.769 27.674 1.00 93.94 183 PRO A C 1
ATOM 1430 O O . PRO A 1 183 ? 0.544 -20.657 27.864 1.00 93.94 183 PRO A O 1
ATOM 1433 N N . ASP A 1 184 ? 0.533 -22.886 28.198 1.00 95.75 184 ASP A N 1
ATOM 1434 C CA . ASP A 1 184 ? -0.638 -22.879 29.081 1.00 95.75 184 ASP A CA 1
ATOM 1435 C C . ASP A 1 184 ? -0.391 -22.031 30.346 1.00 95.75 184 ASP A C 1
ATOM 1437 O O . ASP A 1 184 ? 0.724 -21.953 30.870 1.00 95.75 184 ASP A O 1
ATOM 1441 N N . ARG A 1 185 ? -1.452 -21.377 30.833 1.00 94.62 185 ARG A N 1
ATOM 1442 C CA . ARG A 1 185 ? -1.484 -20.499 32.021 1.00 94.62 185 ARG A CA 1
ATOM 1443 C C . ARG A 1 185 ? -0.565 -19.277 31.952 1.00 94.62 185 ARG A C 1
ATOM 1445 O O . ARG A 1 185 ? -0.314 -18.635 32.977 1.00 94.62 185 ARG A O 1
ATOM 1452 N N . ARG A 1 186 ? -0.078 -18.902 30.767 1.00 95.75 186 ARG A N 1
ATOM 1453 C CA . ARG A 1 186 ? 0.770 -17.717 30.588 1.00 95.75 186 ARG A CA 1
ATOM 1454 C C . ARG A 1 186 ? -0.066 -16.445 30.455 1.00 95.75 186 ARG A C 1
ATOM 1456 O O . ARG A 1 186 ? -1.149 -16.449 29.879 1.00 95.75 186 ARG A O 1
ATOM 1463 N N . LEU A 1 187 ? 0.456 -15.324 30.957 1.00 97.31 187 LEU A N 1
ATOM 1464 C CA . LEU A 1 187 ? -0.114 -14.010 30.655 1.00 97.31 187 LEU A CA 1
ATOM 1465 C C . LEU A 1 187 ? 0.004 -13.728 29.157 1.00 97.31 187 LEU A C 1
ATOM 1467 O O . LEU A 1 187 ? 1.099 -13.788 28.598 1.00 97.31 187 LEU A O 1
ATOM 1471 N N . ALA A 1 188 ? -1.117 -13.375 28.545 1.00 97.38 188 ALA A N 1
ATOM 1472 C CA . ALA A 1 188 ? -1.226 -13.139 27.118 1.00 97.38 188 ALA A CA 1
ATOM 1473 C C . ALA A 1 188 ? -2.066 -11.893 26.834 1.00 97.38 188 ALA A C 1
ATOM 1475 O O . ALA A 1 188 ? -2.875 -11.445 27.657 1.00 97.38 188 ALA A O 1
ATOM 1476 N N . ARG A 1 189 ? -1.833 -11.312 25.659 1.00 97.94 189 ARG A N 1
ATOM 1477 C CA . ARG A 1 189 ? -2.537 -10.130 25.175 1.00 97.94 189 ARG A CA 1
ATOM 1478 C C . ARG A 1 189 ? -2.934 -10.382 23.732 1.00 97.94 189 ARG A C 1
ATOM 1480 O O . ARG A 1 189 ? -2.056 -10.593 22.901 1.00 97.94 189 ARG A O 1
ATOM 1487 N N . ALA A 1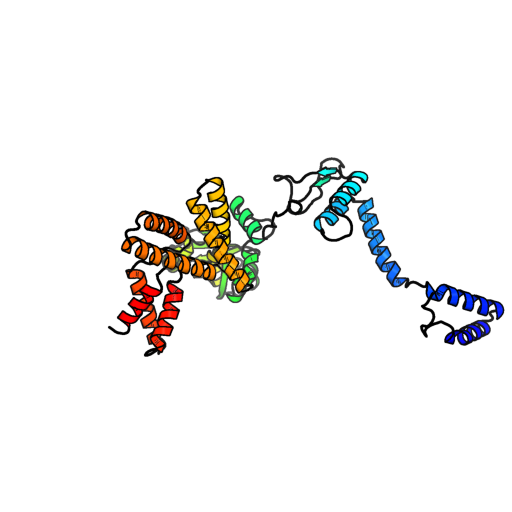 190 ? -4.226 -10.334 23.444 1.00 97.56 190 ALA A N 1
ATOM 1488 C CA . ALA A 1 190 ? -4.750 -10.421 22.086 1.00 97.56 190 ALA A CA 1
ATOM 1489 C C . ALA A 1 190 ? -5.418 -9.097 21.721 1.00 97.56 190 ALA A C 1
ATOM 1491 O O . ALA A 1 190 ? -6.056 -8.471 22.565 1.00 97.56 190 ALA A O 1
ATOM 1492 N N . CYS A 1 191 ? -5.260 -8.663 20.480 1.00 97.44 191 CYS A N 1
ATOM 1493 C CA . CYS A 1 191 ? -6.031 -7.572 19.904 1.00 97.44 191 CYS A CA 1
ATOM 1494 C C . CYS A 1 191 ? -6.625 -8.101 18.606 1.00 97.44 191 CYS A C 1
ATOM 1496 O O . CYS A 1 191 ? -5.930 -8.816 17.890 1.00 97.44 191 CYS A O 1
ATOM 1498 N N . GLY A 1 192 ? -7.880 -7.781 18.317 1.00 95.50 192 GLY A N 1
ATOM 1499 C CA . GLY A 1 192 ? -8.508 -8.213 17.076 1.00 95.50 192 GLY A CA 1
ATOM 1500 C C . GLY A 1 192 ? -9.852 -7.557 16.823 1.00 95.50 192 GLY A C 1
ATOM 1501 O O . GLY A 1 192 ? -10.434 -6.925 17.716 1.00 95.50 192 GLY A O 1
ATOM 1502 N N . LEU A 1 193 ? -10.315 -7.688 15.580 1.00 92.94 193 LEU A N 1
ATOM 1503 C CA . LEU A 1 193 ? -11.669 -7.307 15.201 1.00 92.94 193 LEU A CA 1
ATOM 1504 C C . LEU A 1 193 ? -12.645 -8.264 15.870 1.00 92.94 193 LEU A C 1
ATOM 1506 O O . LEU A 1 193 ? -12.454 -9.478 15.845 1.00 92.94 193 LEU A O 1
ATOM 1510 N N . VAL A 1 194 ? -13.679 -7.722 16.503 1.00 92.81 194 VAL A N 1
ATOM 1511 C CA . VAL A 1 194 ? -14.679 -8.556 17.166 1.00 92.81 194 VAL A CA 1
ATOM 1512 C C . VAL A 1 194 ? -15.653 -9.086 16.123 1.00 92.81 194 VAL A C 1
ATOM 1514 O O . VAL A 1 194 ? -16.484 -8.329 15.625 1.00 92.81 194 VAL A O 1
ATOM 1517 N N . THR A 1 195 ? -15.582 -10.383 15.833 1.00 90.12 195 THR A N 1
ATOM 1518 C CA . THR A 1 195 ? -16.473 -11.035 14.861 1.00 90.12 195 THR A CA 1
ATOM 1519 C C . THR A 1 195 ? -17.749 -11.542 15.516 1.00 90.12 195 THR A C 1
ATOM 1521 O O . THR A 1 195 ? -18.826 -11.451 14.937 1.00 90.12 195 THR A O 1
ATOM 1524 N N . THR A 1 196 ? -17.656 -12.046 16.751 1.00 91.62 196 THR A N 1
ATOM 1525 C CA . THR A 1 196 ? -18.789 -12.661 17.451 1.00 91.62 196 THR A CA 1
ATOM 1526 C C . THR A 1 196 ? -18.800 -12.309 18.934 1.00 91.62 196 THR A C 1
ATOM 1528 O O . THR A 1 196 ? -17.754 -12.226 19.580 1.00 91.62 196 THR A O 1
ATOM 1531 N N . ARG A 1 197 ? -20.007 -12.141 19.487 1.00 93.44 197 ARG A N 1
ATOM 1532 C CA . ARG A 1 197 ? -20.281 -12.075 20.928 1.00 93.44 197 ARG A CA 1
ATOM 1533 C C . ARG A 1 197 ? -21.458 -12.977 21.256 1.00 93.44 197 ARG A C 1
ATOM 1535 O O . ARG A 1 197 ? -22.532 -12.799 20.690 1.00 93.44 197 ARG A O 1
ATOM 1542 N N . GLN A 1 198 ? -21.281 -13.905 22.184 1.00 92.69 198 GLN A N 1
ATOM 1543 C CA . GLN A 1 198 ? -22.337 -14.819 22.606 1.00 92.69 198 GLN A CA 1
ATOM 1544 C C . GLN A 1 198 ? -22.406 -14.888 24.127 1.00 92.69 198 GLN A C 1
ATOM 1546 O O . GLN A 1 198 ? -21.390 -15.060 24.797 1.00 92.69 198 GLN A O 1
ATOM 1551 N N . ARG A 1 199 ? -23.619 -14.795 24.678 1.00 91.25 199 ARG A N 1
ATOM 1552 C CA . ARG A 1 199 ? -23.906 -15.055 26.095 1.00 91.25 199 ARG A CA 1
ATOM 1553 C C . ARG A 1 199 ? -24.921 -16.200 26.185 1.00 91.25 199 ARG A C 1
ATOM 1555 O O . ARG A 1 199 ? -26.121 -15.935 26.231 1.00 91.25 199 ARG A O 1
ATOM 1562 N N . PRO A 1 200 ? -24.473 -17.466 26.160 1.00 88.06 200 PRO A N 1
ATOM 1563 C CA . PRO A 1 200 ? -25.366 -18.607 26.312 1.00 88.06 200 PRO A CA 1
ATOM 1564 C C . PRO A 1 200 ? -26.075 -18.562 27.671 1.00 88.06 200 PRO A C 1
ATOM 1566 O O . PRO A 1 200 ? -25.439 -18.297 28.693 1.00 88.06 200 PRO A O 1
ATOM 1569 N N . GLY A 1 201 ? -27.374 -18.876 27.706 1.00 83.12 201 GLY A N 1
ATOM 1570 C CA . GLY A 1 201 ? -28.156 -18.888 28.953 1.00 83.12 201 GLY A CA 1
ATOM 1571 C C . GLY A 1 201 ? -27.633 -19.877 30.006 1.00 83.12 201 GLY A C 1
ATOM 1572 O O . GLY A 1 201 ? -27.840 -19.687 31.199 1.00 83.12 201 GLY A O 1
ATOM 1573 N N . THR A 1 202 ? -26.890 -20.900 29.581 1.00 82.81 202 THR A N 1
ATOM 1574 C CA . THR A 1 202 ? -26.307 -21.943 30.438 1.00 82.81 202 THR A CA 1
ATOM 1575 C C . THR A 1 202 ? -24.965 -21.554 31.071 1.00 82.81 202 THR A C 1
ATOM 1577 O O . THR A 1 202 ? -24.496 -22.242 31.976 1.00 82.81 202 THR A O 1
ATOM 1580 N N . ALA A 1 203 ? -24.336 -20.452 30.645 1.00 81.00 203 ALA A N 1
ATOM 1581 C CA . ALA A 1 203 ? -22.950 -20.121 30.993 1.00 81.00 203 ALA A CA 1
ATOM 1582 C C . ALA A 1 203 ? -22.797 -19.179 32.206 1.00 81.00 203 ALA A C 1
ATOM 1584 O O . ALA A 1 203 ? -21.771 -18.505 32.329 1.00 81.00 203 ALA A O 1
ATOM 1585 N N . LYS A 1 204 ? -23.807 -19.107 33.090 1.00 85.75 204 LYS A N 1
ATOM 1586 C CA . LYS A 1 204 ? -23.809 -18.264 34.309 1.00 85.75 204 LYS A CA 1
ATOM 1587 C C . LYS A 1 204 ? -23.275 -16.843 34.040 1.00 85.75 204 LYS A C 1
ATOM 1589 O O . LYS A 1 204 ? -22.262 -16.436 34.595 1.00 85.75 204 LYS A O 1
ATOM 1594 N N . GLY A 1 205 ? -23.865 -16.151 33.062 1.00 86.56 205 GLY A N 1
ATOM 1595 C CA . GLY A 1 205 ? -23.509 -14.765 32.719 1.00 86.56 205 GLY A CA 1
ATOM 1596 C C . GLY A 1 205 ? -22.202 -14.559 31.930 1.00 86.56 205 GLY A C 1
ATOM 1597 O O . GLY A 1 205 ? -21.945 -13.433 31.485 1.00 86.56 205 GLY A O 1
ATOM 1598 N N . THR A 1 206 ? -21.410 -15.614 31.697 1.00 94.31 206 THR A N 1
ATOM 1599 C CA . THR A 1 206 ? -20.164 -15.573 30.906 1.00 94.31 206 THR A CA 1
ATOM 1600 C C . THR A 1 206 ? -20.440 -15.210 29.447 1.00 94.31 206 THR A C 1
ATOM 1602 O O . THR A 1 206 ? -21.384 -15.709 28.833 1.00 94.31 206 THR A O 1
ATOM 1605 N N . VAL A 1 207 ? -19.597 -14.343 28.887 1.00 94.19 207 VAL A N 1
ATOM 1606 C CA . VAL A 1 207 ? -19.654 -13.909 27.489 1.00 94.19 207 VAL A CA 1
ATOM 1607 C C . VAL A 1 207 ? -18.450 -14.468 26.737 1.00 94.19 207 VAL A C 1
ATOM 1609 O O . VAL A 1 207 ? -17.306 -14.283 27.154 1.00 94.19 207 VAL A O 1
ATOM 1612 N N . PHE A 1 208 ? -18.713 -15.129 25.617 1.00 95.62 208 PHE A N 1
ATOM 1613 C CA . PHE A 1 208 ? -17.709 -15.583 24.664 1.00 95.62 208 PHE A CA 1
ATOM 1614 C C . PHE A 1 208 ? -17.554 -14.533 23.573 1.00 95.62 208 PHE A C 1
ATOM 1616 O O . PHE A 1 208 ? -18.543 -14.086 22.988 1.00 95.62 208 PHE A O 1
ATOM 1623 N N . VAL A 1 209 ? -16.316 -14.123 23.320 1.00 97.12 209 VAL A N 1
ATOM 1624 C CA . VAL A 1 209 ? -15.971 -13.153 22.282 1.00 97.12 209 VAL A CA 1
ATOM 1625 C C . VAL A 1 209 ? -14.954 -13.792 21.354 1.00 97.12 209 VAL A C 1
ATOM 1627 O O . VAL A 1 209 ? -13.961 -14.340 21.824 1.00 97.12 209 VAL A O 1
ATOM 1630 N N . THR A 1 210 ? -15.174 -13.703 20.049 1.00 97.25 210 THR A N 1
ATOM 1631 C CA . THR A 1 210 ? -14.183 -14.127 19.055 1.00 97.25 210 THR A CA 1
ATOM 1632 C C . THR A 1 210 ? -13.519 -12.890 18.477 1.00 97.25 210 THR A C 1
ATOM 1634 O O . THR A 1 210 ? -14.197 -11.975 18.002 1.00 97.25 210 THR A O 1
ATOM 1637 N N . LEU A 1 211 ? -12.193 -12.853 18.577 1.00 97.31 211 LEU A N 1
ATOM 1638 C CA . LEU A 1 211 ? -11.348 -11.839 17.963 1.00 97.31 211 LEU A CA 1
ATOM 1639 C C . LEU A 1 211 ? -10.701 -12.418 16.714 1.00 97.31 211 LEU A C 1
ATOM 1641 O O . LEU A 1 211 ? -10.285 -13.572 16.731 1.00 97.31 211 LEU A O 1
ATOM 1645 N N . GLU A 1 212 ? -10.574 -11.610 15.674 1.00 95.44 212 GLU A N 1
ATOM 1646 C CA . GLU A 1 212 ? -9.916 -11.979 14.425 1.00 95.44 212 GLU A CA 1
ATOM 1647 C C . GLU A 1 212 ? -8.745 -11.042 14.121 1.00 95.44 212 GLU A C 1
ATOM 1649 O O . GLU A 1 212 ? -8.809 -9.825 14.348 1.00 95.44 212 GLU A O 1
ATOM 1654 N N . ASP A 1 213 ? -7.664 -11.632 13.621 1.00 95.31 213 ASP A N 1
ATOM 1655 C CA . ASP A 1 213 ? -6.542 -10.939 13.010 1.00 95.31 213 ASP A CA 1
ATOM 1656 C C . ASP A 1 213 ? -6.106 -11.612 11.697 1.00 95.31 213 ASP A C 1
ATOM 1658 O O . ASP A 1 213 ? -6.688 -12.608 11.271 1.00 95.31 213 ASP A O 1
ATOM 1662 N N . GLU A 1 214 ? -5.069 -11.084 11.039 1.00 94.62 214 GLU A N 1
ATOM 1663 C CA . GLU A 1 214 ? -4.575 -11.604 9.754 1.00 94.62 214 GLU A CA 1
ATOM 1664 C C . GLU A 1 214 ? -4.055 -13.049 9.802 1.00 94.62 214 GLU A C 1
ATOM 1666 O O . GLU A 1 214 ? -3.797 -13.638 8.757 1.00 94.62 214 GLU A O 1
ATOM 1671 N N . THR A 1 215 ? -3.867 -13.608 10.998 1.00 96.25 215 THR A N 1
ATOM 1672 C CA . THR A 1 215 ? -3.353 -14.965 11.220 1.00 96.25 215 THR A CA 1
ATOM 1673 C C . THR A 1 215 ? -4.426 -15.935 11.723 1.00 96.25 215 THR A C 1
ATOM 1675 O O . THR A 1 215 ? -4.148 -17.120 11.907 1.00 96.25 215 THR A O 1
ATOM 1678 N N . GLY A 1 216 ? -5.655 -15.455 11.945 1.00 94.94 216 GLY A N 1
ATOM 1679 C CA . GLY A 1 216 ? -6.806 -16.268 12.322 1.00 94.94 216 GLY A CA 1
ATOM 1680 C C . GLY A 1 216 ? -7.559 -15.725 13.533 1.00 94.94 216 GLY A C 1
ATOM 1681 O O . GLY A 1 216 ? -7.600 -14.525 13.794 1.00 94.94 216 GLY A O 1
ATOM 1682 N N . SER A 1 217 ? -8.186 -16.630 14.285 1.00 96.75 217 SER A N 1
ATOM 1683 C CA . SER A 1 217 ? -9.090 -16.277 15.380 1.00 96.75 217 SER A CA 1
ATOM 1684 C C . SER A 1 217 ? -8.528 -16.584 16.768 1.00 96.75 217 SER A C 1
ATOM 1686 O O . SER A 1 217 ? -7.857 -17.599 16.981 1.00 96.75 217 SER A O 1
ATOM 1688 N N . VAL A 1 218 ? -8.912 -15.764 17.745 1.00 97.69 218 VAL A N 1
ATOM 1689 C CA . VAL A 1 218 ? -8.691 -15.973 19.178 1.00 97.69 218 VAL A CA 1
ATOM 1690 C C . VAL A 1 218 ? -10.033 -16.004 19.898 1.00 97.69 218 VAL A C 1
ATOM 1692 O O . VAL A 1 218 ? -10.786 -15.029 19.881 1.00 97.69 218 VAL A O 1
ATOM 1695 N N . ASN A 1 219 ? -10.311 -17.107 20.591 1.00 97.25 219 ASN A N 1
ATOM 1696 C CA . ASN A 1 219 ?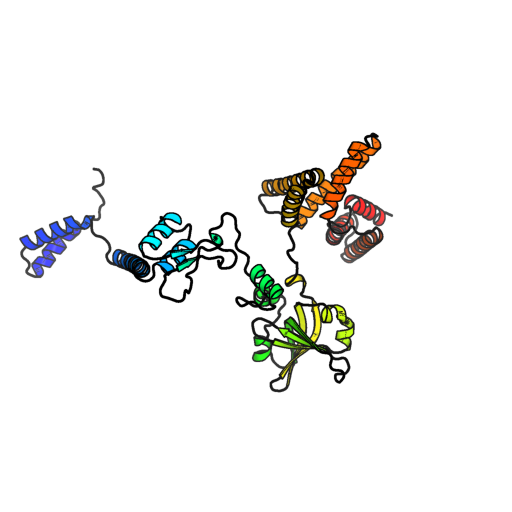 -11.482 -17.217 21.453 1.00 97.25 219 ASN A CA 1
ATOM 1697 C C . ASN A 1 219 ? -11.187 -16.598 22.820 1.00 97.25 219 ASN A C 1
ATOM 1699 O O . ASN A 1 219 ? -10.187 -16.916 23.462 1.00 97.25 219 ASN A O 1
ATOM 1703 N N . VAL A 1 220 ? -12.067 -15.719 23.282 1.00 98.06 220 VAL A N 1
ATOM 1704 C CA . VAL A 1 220 ? -11.937 -14.986 24.541 1.00 98.06 220 VAL A CA 1
ATOM 1705 C C . VAL A 1 220 ? -13.120 -15.311 25.441 1.00 98.06 220 VAL A C 1
ATOM 1707 O O . VAL A 1 220 ? -14.275 -15.245 25.023 1.00 98.06 220 VAL A O 1
ATOM 1710 N N . ILE A 1 221 ? -12.832 -15.611 26.707 1.00 97.69 221 ILE A N 1
ATOM 1711 C CA . ILE A 1 221 ? -13.845 -15.850 27.738 1.00 97.69 221 ILE A CA 1
ATOM 1712 C C . ILE A 1 221 ? -13.852 -14.665 28.700 1.00 97.69 221 ILE A C 1
ATOM 1714 O O . ILE A 1 221 ? -12.859 -14.397 29.383 1.00 97.69 221 ILE A O 1
ATOM 1718 N N . VAL A 1 222 ? -14.988 -13.977 28.785 1.00 97.56 222 VAL A N 1
ATOM 1719 C CA . VAL A 1 222 ? -15.220 -12.840 29.682 1.00 97.56 222 VAL A CA 1
ATOM 1720 C C . VAL A 1 222 ? -16.221 -13.260 30.754 1.00 97.56 222 VAL A C 1
ATOM 1722 O O . VAL A 1 222 ? -17.404 -13.456 30.479 1.00 97.56 222 VAL A O 1
ATOM 1725 N N . ARG A 1 223 ? -15.745 -13.421 31.991 1.00 96.31 223 ARG A N 1
ATOM 1726 C CA . ARG A 1 223 ? -16.592 -13.792 33.137 1.00 96.31 223 ARG A CA 1
ATOM 1727 C C . ARG A 1 223 ? -17.578 -12.675 33.472 1.00 96.31 223 ARG A C 1
ATOM 1729 O O . ARG A 1 223 ? -17.299 -11.510 33.198 1.00 96.31 223 ARG A O 1
ATOM 1736 N N . GLU A 1 224 ? -18.696 -13.038 34.094 1.00 94.69 224 GLU A N 1
ATOM 1737 C CA . GLU A 1 224 ? -19.802 -12.122 34.396 1.00 94.69 224 GLU A CA 1
ATOM 1738 C C . GLU A 1 224 ? -19.355 -10.838 35.110 1.00 94.69 224 GLU A C 1
ATOM 1740 O O . GLU A 1 224 ? -19.682 -9.750 34.645 1.00 94.69 224 GLU A O 1
ATOM 1745 N N . GLU A 1 225 ? -18.538 -10.954 36.159 1.00 95.25 225 GLU A N 1
ATOM 1746 C CA . GLU A 1 225 ? -18.016 -9.811 36.925 1.00 95.25 225 GLU A CA 1
ATOM 1747 C C . GLU A 1 225 ? -17.300 -8.787 36.026 1.00 95.25 225 GLU A C 1
ATOM 1749 O O . GLU A 1 225 ? -17.572 -7.588 36.086 1.00 95.25 225 GLU A O 1
ATOM 1754 N N . LEU A 1 226 ? -16.419 -9.258 35.133 1.00 95.19 226 LEU A N 1
ATOM 1755 C CA . LEU A 1 226 ? -15.687 -8.391 34.206 1.00 95.19 226 LEU A CA 1
ATOM 1756 C C . LEU A 1 226 ? -16.601 -7.846 33.102 1.00 95.19 226 LEU A C 1
ATOM 1758 O O . LEU A 1 226 ? -16.457 -6.694 32.700 1.00 95.19 226 LEU A O 1
ATOM 1762 N N . ALA A 1 227 ? -17.542 -8.660 32.619 1.00 91.75 227 ALA A N 1
ATOM 1763 C CA . ALA A 1 227 ? -18.510 -8.247 31.609 1.00 91.75 227 ALA A CA 1
ATOM 1764 C C . ALA A 1 227 ? -19.428 -7.125 32.119 1.00 91.75 227 ALA A C 1
ATOM 1766 O O . ALA A 1 227 ? -19.758 -6.222 31.354 1.00 91.75 227 ALA A O 1
ATOM 1767 N N . GLN A 1 228 ? -19.818 -7.165 33.397 1.00 91.38 228 GLN A N 1
ATOM 1768 C CA . GLN A 1 228 ? -20.584 -6.100 34.045 1.00 91.38 228 GLN A CA 1
ATOM 1769 C C . GLN A 1 228 ? -19.710 -4.858 34.280 1.00 91.38 228 GLN A C 1
ATOM 1771 O O . GLN A 1 228 ? -20.099 -3.759 33.887 1.00 91.38 228 GLN A O 1
ATOM 1776 N N . ALA A 1 229 ? -18.503 -5.034 34.832 1.00 94.06 229 ALA A N 1
ATOM 1777 C CA . ALA A 1 229 ? -17.594 -3.930 35.146 1.00 94.06 229 ALA A CA 1
ATOM 1778 C C . ALA A 1 229 ? -17.070 -3.175 33.908 1.00 94.06 229 ALA A C 1
ATOM 1780 O O . ALA A 1 229 ? -16.815 -1.976 33.976 1.00 94.06 229 ALA A O 1
ATOM 1781 N N . GLN A 1 230 ? -16.889 -3.860 32.773 1.00 94.56 230 GLN A N 1
ATOM 1782 C CA . GLN A 1 230 ? -16.348 -3.291 31.529 1.00 94.56 230 GLN A CA 1
ATOM 1783 C C . GLN A 1 230 ? -17.315 -3.454 30.348 1.00 94.56 230 GLN A C 1
ATOM 1785 O O . GLN A 1 230 ? -16.894 -3.658 29.206 1.00 94.56 230 GLN A O 1
ATOM 1790 N N . SER A 1 231 ? -18.618 -3.343 30.621 1.00 88.56 231 SER A N 1
ATOM 1791 C CA . SER A 1 231 ? -19.701 -3.523 29.644 1.00 88.56 231 SER A CA 1
ATOM 1792 C C . SER A 1 231 ? -19.552 -2.629 28.411 1.00 88.56 231 SER A C 1
ATOM 1794 O O . SER A 1 231 ? -19.765 -3.089 27.290 1.00 88.56 231 SER A O 1
ATOM 1796 N N . GLN A 1 232 ? -19.101 -1.384 28.591 1.00 83.12 232 GLN A N 1
ATOM 1797 C CA . GLN A 1 232 ? -18.880 -0.447 27.492 1.00 83.12 232 GLN A CA 1
ATOM 1798 C C . GLN A 1 232 ? -17.806 -0.951 26.515 1.00 83.12 232 GLN A C 1
ATOM 1800 O O . GLN A 1 232 ? -18.061 -1.041 25.314 1.00 83.12 232 GLN A O 1
ATOM 1805 N N . ALA A 1 233 ? -16.632 -1.347 27.020 1.00 89.56 233 ALA A N 1
ATOM 1806 C CA . ALA A 1 233 ? -15.562 -1.908 26.193 1.00 89.56 233 ALA A CA 1
ATOM 1807 C C . ALA A 1 233 ? -15.973 -3.252 25.569 1.00 89.56 233 ALA A C 1
ATOM 1809 O O . ALA A 1 233 ? -15.672 -3.526 24.412 1.00 89.56 233 ALA A O 1
ATOM 1810 N N . LEU A 1 234 ? -16.704 -4.090 26.306 1.00 90.75 234 LEU A N 1
ATOM 1811 C CA . LEU A 1 234 ? -17.164 -5.377 25.798 1.00 90.75 234 LEU A CA 1
ATOM 1812 C C . LEU A 1 234 ? -18.142 -5.219 24.627 1.00 90.75 234 LEU A C 1
ATOM 1814 O O . LEU A 1 234 ? -17.976 -5.881 23.603 1.00 90.75 234 LEU A O 1
ATOM 1818 N N . LEU A 1 235 ? -19.158 -4.365 24.767 1.00 87.75 235 LEU A N 1
ATOM 1819 C CA . LEU A 1 235 ? -20.284 -4.287 23.832 1.00 87.75 235 LEU A CA 1
ATOM 1820 C C . LEU A 1 235 ? -20.041 -3.330 22.658 1.00 87.75 235 LEU A C 1
ATOM 1822 O O . LEU A 1 235 ? -20.505 -3.612 21.558 1.00 87.75 235 LEU A O 1
ATOM 1826 N N . GLN A 1 236 ? -19.311 -2.229 22.859 1.00 85.19 236 GLN A N 1
ATOM 1827 C CA . GLN A 1 236 ? -19.192 -1.159 21.853 1.00 85.19 236 GLN A CA 1
ATOM 1828 C C . GLN A 1 236 ? -17.911 -1.237 21.002 1.00 85.19 236 GLN A C 1
ATOM 1830 O O . GLN A 1 23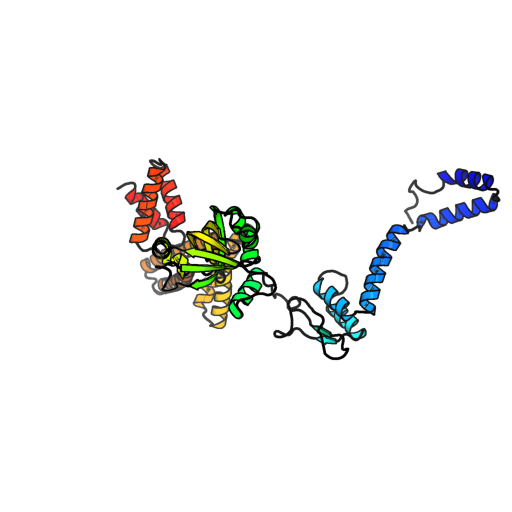6 ? -17.790 -0.548 19.985 1.00 85.19 236 GLN A O 1
ATOM 1835 N N . SER A 1 237 ? -16.925 -2.054 21.384 1.00 87.06 237 SER A N 1
ATOM 1836 C CA . SER A 1 237 ? -15.651 -2.128 20.659 1.00 87.06 237 SER A CA 1
ATOM 1837 C C . SER A 1 237 ? -15.749 -2.938 19.366 1.00 87.06 237 SER A C 1
ATOM 1839 O O . SER A 1 237 ? -16.021 -4.131 19.393 1.00 87.06 237 SER A O 1
ATOM 1841 N N . ARG A 1 238 ? -15.466 -2.332 18.214 1.00 88.25 238 ARG A N 1
ATOM 1842 C CA . ARG A 1 238 ? -15.218 -3.076 16.968 1.00 88.25 238 ARG A CA 1
ATOM 1843 C C . ARG A 1 238 ? -13.816 -3.670 16.961 1.00 88.25 238 ARG A C 1
ATOM 1845 O O . ARG A 1 238 ? -13.642 -4.800 16.521 1.00 88.25 238 ARG A O 1
ATOM 1852 N N . LEU A 1 239 ? -12.855 -2.931 17.514 1.00 91.88 239 LEU A N 1
ATOM 1853 C CA . LEU A 1 239 ? -11.514 -3.415 17.792 1.00 91.88 239 LEU A CA 1
ATOM 1854 C C . LEU A 1 239 ? -11.287 -3.512 19.297 1.00 91.88 239 LEU A C 1
ATOM 1856 O O . LEU A 1 239 ? -11.387 -2.512 20.015 1.00 91.88 239 LEU A O 1
ATOM 1860 N N . LEU A 1 240 ? -10.972 -4.714 19.773 1.00 96.12 240 LEU A N 1
ATOM 1861 C CA . LEU A 1 240 ? -10.864 -5.005 21.196 1.00 96.12 240 LEU A CA 1
ATOM 1862 C C . LEU A 1 240 ? -9.477 -5.546 21.538 1.00 96.12 240 LEU A C 1
ATOM 1864 O O . LEU A 1 240 ? -9.049 -6.569 21.008 1.00 96.12 240 LEU A O 1
ATOM 1868 N N . GLY A 1 241 ? -8.803 -4.870 22.467 1.00 97.56 241 GLY A N 1
ATOM 1869 C CA . GLY A 1 241 ? -7.620 -5.377 23.147 1.00 97.56 241 GLY A CA 1
ATOM 1870 C C . GLY A 1 241 ? -8.018 -6.108 24.427 1.00 97.56 241 GLY A C 1
ATOM 1871 O O . GLY A 1 241 ? -8.765 -5.580 25.252 1.00 97.56 241 GLY A O 1
ATOM 1872 N N . VAL A 1 242 ? -7.499 -7.314 24.620 1.00 98.38 242 VAL A N 1
ATOM 1873 C CA . VAL A 1 242 ? -7.786 -8.172 25.770 1.00 98.38 242 VAL A CA 1
ATOM 1874 C C . VAL A 1 242 ? -6.483 -8.569 26.439 1.00 98.38 242 VAL A C 1
ATOM 1876 O O . VAL A 1 242 ? -5.595 -9.147 25.818 1.00 98.38 242 VAL A O 1
ATOM 1879 N N . TYR A 1 243 ? -6.393 -8.291 27.735 1.00 98.44 243 TYR A N 1
ATOM 1880 C CA . TYR A 1 243 ? -5.328 -8.758 28.612 1.00 98.44 243 TYR A CA 1
ATOM 1881 C C . TYR A 1 243 ? -5.879 -9.907 29.439 1.00 98.44 243 TYR A C 1
ATOM 1883 O O . TYR A 1 243 ? -6.945 -9.777 30.049 1.00 98.44 243 TYR A O 1
ATOM 1891 N N . GLY A 1 244 ? -5.160 -11.020 29.485 1.00 97.88 244 GLY A N 1
ATOM 1892 C CA . GLY A 1 244 ? -5.680 -12.216 30.117 1.00 97.88 244 GLY A CA 1
ATOM 1893 C C . GLY A 1 244 ? -4.638 -13.283 30.385 1.00 97.88 244 GLY A C 1
ATOM 1894 O O . GLY A 1 244 ? -3.431 -13.053 30.313 1.00 97.88 244 GLY A O 1
ATOM 1895 N N . VAL A 1 245 ? -5.146 -14.463 30.713 1.00 97.94 245 VAL A N 1
ATOM 1896 C CA . VAL A 1 245 ? -4.353 -15.680 30.865 1.00 97.94 245 VAL A CA 1
ATOM 1897 C C . VAL A 1 245 ? -4.734 -16.619 29.733 1.00 97.94 245 VAL A C 1
ATOM 1899 O O . VAL A 1 245 ? -5.913 -16.928 29.564 1.00 97.94 245 VAL A O 1
ATOM 1902 N N . TRP A 1 246 ? -3.743 -17.038 28.955 1.00 97.69 246 TRP A N 1
ATOM 1903 C CA . TRP A 1 246 ? -3.913 -18.065 27.943 1.00 97.69 246 TRP A CA 1
ATOM 1904 C C . TRP A 1 246 ? -4.164 -19.406 28.618 1.00 97.69 246 TRP A C 1
ATOM 1906 O O . TRP A 1 246 ? -3.462 -19.762 29.565 1.00 97.69 246 TRP A O 1
ATOM 1916 N N . GLN A 1 247 ? -5.175 -20.126 28.154 1.00 97.06 247 GLN A N 1
ATOM 1917 C CA . GLN A 1 247 ? -5.493 -21.457 28.636 1.00 97.06 247 GLN A CA 1
ATOM 1918 C C . GLN A 1 247 ? -5.652 -22.410 27.463 1.00 97.06 247 GLN A C 1
ATOM 1920 O O . GLN A 1 247 ? -6.276 -22.073 26.454 1.00 97.06 247 GLN A O 1
ATOM 1925 N N . ARG A 1 248 ? -5.087 -23.603 27.626 1.00 93.50 248 ARG A N 1
ATOM 1926 C CA . ARG A 1 248 ? -5.175 -24.687 26.655 1.00 93.50 248 ARG A CA 1
ATOM 1927 C C . ARG A 1 248 ? -5.844 -25.893 27.298 1.00 93.50 248 ARG A C 1
ATOM 1929 O O . ARG A 1 248 ? -5.352 -26.406 28.299 1.00 93.50 248 ARG A O 1
ATOM 1936 N N . ASP A 1 249 ? -6.931 -26.347 26.688 1.00 88.69 249 ASP A N 1
ATOM 1937 C CA . ASP A 1 249 ? -7.613 -27.590 27.036 1.00 88.69 249 ASP A CA 1
ATOM 1938 C C . ASP A 1 249 ? -7.663 -28.493 25.796 1.00 88.69 249 ASP A C 1
ATOM 1940 O O . ASP A 1 249 ? -8.441 -28.284 24.860 1.00 88.69 249 ASP A O 1
ATOM 1944 N N . GLY A 1 250 ? -6.727 -29.442 25.727 1.00 85.06 250 GLY A N 1
ATOM 1945 C CA . GLY A 1 250 ? -6.497 -30.250 24.530 1.00 85.06 250 GLY A CA 1
ATOM 1946 C C . GLY A 1 250 ? -6.154 -29.389 23.306 1.00 85.06 250 GLY A C 1
ATOM 1947 O O . GLY A 1 250 ? -5.140 -28.686 23.287 1.00 85.06 250 GLY A O 1
ATOM 1948 N N . SER A 1 251 ? -6.995 -29.461 22.271 1.00 83.62 251 SER A N 1
ATOM 1949 C CA . SER A 1 251 ? -6.861 -28.677 21.035 1.00 83.62 251 SER A CA 1
ATOM 1950 C C . SER A 1 251 ? -7.539 -27.307 21.095 1.00 83.62 251 SER A C 1
ATOM 1952 O O . SER A 1 251 ? -7.332 -26.492 20.197 1.00 83.62 251 SER A O 1
ATOM 1954 N N . VAL A 1 252 ? -8.367 -27.051 22.111 1.00 88.06 252 VAL A N 1
ATOM 1955 C CA . VAL A 1 252 ? -9.117 -25.801 22.241 1.00 88.06 252 VAL A CA 1
ATOM 1956 C C . VAL A 1 252 ? -8.312 -24.831 23.094 1.00 88.06 252 VAL A C 1
ATOM 1958 O O . VAL A 1 252 ? -7.900 -25.143 24.212 1.00 88.06 252 VAL A O 1
ATOM 1961 N N . CYS A 1 253 ? -8.093 -23.635 22.559 1.00 94.12 253 CYS A N 1
ATOM 1962 C CA . CYS A 1 253 ? -7.408 -22.569 23.267 1.00 94.12 253 CYS A CA 1
ATOM 1963 C C . CYS A 1 253 ? -8.336 -21.378 23.479 1.00 94.12 253 CYS A C 1
ATOM 1965 O O . CYS A 1 253 ? -9.074 -20.974 22.574 1.00 94.12 253 CYS A O 1
ATOM 1967 N N . HIS A 1 254 ? -8.250 -20.778 24.662 1.00 96.56 254 HIS A N 1
ATOM 1968 C CA . HIS A 1 254 ? -9.001 -19.578 24.997 1.00 96.56 254 HIS A CA 1
ATOM 1969 C C . HIS A 1 254 ? -8.181 -18.609 25.843 1.00 96.56 254 HIS A C 1
ATOM 1971 O O . HIS A 1 254 ? -7.400 -18.985 26.717 1.00 96.56 254 HIS A O 1
ATOM 1977 N N . LEU A 1 255 ? -8.405 -17.319 25.616 1.00 97.88 255 LEU A N 1
ATOM 1978 C CA . LEU A 1 255 ? -7.878 -16.246 26.444 1.00 97.88 255 LEU A CA 1
ATOM 1979 C C . LEU A 1 255 ? -8.900 -15.897 27.528 1.00 97.88 255 LEU A C 1
ATOM 1981 O O . LEU A 1 255 ? -9.959 -15.335 27.244 1.00 97.88 255 LEU A O 1
ATOM 1985 N N . ILE A 1 256 ? -8.582 -16.191 28.789 1.00 98.00 256 ILE A N 1
ATOM 1986 C CA . ILE A 1 256 ? -9.415 -15.772 29.919 1.00 98.00 256 ILE A CA 1
ATOM 1987 C C . ILE A 1 256 ? -9.166 -14.292 30.194 1.00 98.00 256 ILE A C 1
ATOM 1989 O O . ILE A 1 256 ? -8.103 -13.919 30.702 1.00 98.00 256 ILE A O 1
ATOM 1993 N N . ALA A 1 257 ? -10.146 -13.450 29.873 1.00 98.12 257 ALA A N 1
ATOM 1994 C CA . ALA A 1 257 ? -10.032 -12.008 30.007 1.00 98.12 257 ALA A CA 1
ATOM 1995 C C . ALA A 1 257 ? -9.910 -11.581 31.478 1.00 98.12 257 ALA A C 1
ATOM 1997 O O . ALA A 1 257 ? -10.652 -12.026 32.356 1.00 98.12 257 ALA A O 1
ATOM 1998 N N . ARG A 1 258 ? -8.964 -10.679 31.735 1.00 98.00 258 ARG A N 1
ATOM 1999 C CA . ARG A 1 258 ? -8.771 -9.970 33.008 1.00 98.00 258 ARG A CA 1
ATOM 2000 C C . ARG A 1 258 ? -8.993 -8.469 32.865 1.00 98.00 258 ARG A C 1
ATOM 2002 O O . ARG A 1 258 ? -9.376 -7.823 33.831 1.00 98.00 258 ARG A O 1
ATOM 2009 N N . ARG A 1 259 ? -8.754 -7.923 31.671 1.00 97.75 259 ARG A N 1
ATOM 2010 C CA . ARG A 1 259 ? -9.019 -6.526 31.327 1.00 97.75 259 ARG A CA 1
ATOM 2011 C C . ARG A 1 259 ? -9.300 -6.400 29.835 1.00 97.75 259 ARG A C 1
ATOM 2013 O O . ARG A 1 259 ? -8.575 -6.959 29.014 1.00 97.75 259 ARG A O 1
ATOM 2020 N N . LEU A 1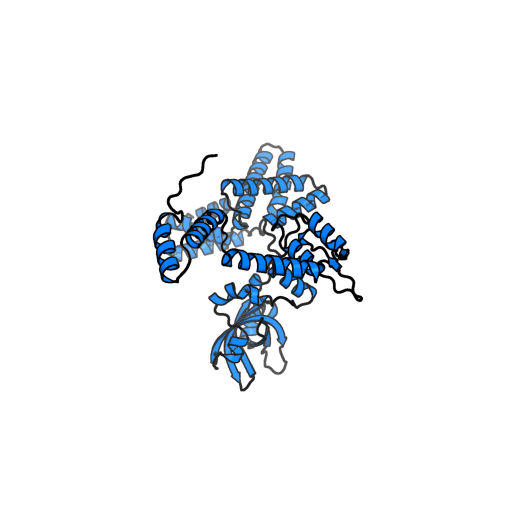 260 ? -10.320 -5.624 29.515 1.00 97.38 260 LEU A N 1
ATOM 2021 C CA . LEU A 1 260 ? -10.732 -5.226 28.180 1.00 97.38 260 LEU A CA 1
ATOM 2022 C C . LEU A 1 260 ? -10.324 -3.769 27.946 1.00 97.38 260 LEU A C 1
ATOM 2024 O O . LEU A 1 260 ? -10.401 -2.935 28.851 1.00 97.38 260 LEU A O 1
ATOM 2028 N N . VAL A 1 261 ? -9.868 -3.460 26.737 1.00 94.81 261 VAL A N 1
ATOM 2029 C CA . VAL A 1 261 ? -9.501 -2.107 26.315 1.00 94.81 261 VAL A CA 1
ATOM 2030 C C . VAL A 1 261 ? -10.040 -1.881 24.910 1.00 94.81 261 VAL A C 1
ATOM 2032 O O . VAL A 1 261 ? -9.707 -2.622 23.986 1.00 94.81 261 VAL A O 1
ATOM 2035 N N . SER A 1 262 ? -10.868 -0.850 24.746 1.00 92.75 262 SER A N 1
ATOM 2036 C CA . SER A 1 262 ? -11.338 -0.448 23.423 1.00 92.75 262 SER A CA 1
ATOM 2037 C C . SER A 1 262 ? -10.179 0.120 22.611 1.00 92.75 262 SER A C 1
ATOM 2039 O O . SER A 1 262 ? -9.559 1.107 23.005 1.00 92.75 262 SER A O 1
ATOM 2041 N N . MET A 1 263 ? -9.921 -0.486 21.457 1.00 90.19 263 MET A N 1
ATOM 2042 C CA . MET A 1 263 ? -8.913 -0.033 20.500 1.00 90.19 263 MET A CA 1
ATOM 2043 C C . MET A 1 263 ? -9.556 0.647 19.290 1.00 90.19 263 MET A C 1
ATOM 2045 O O . MET A 1 263 ? -8.894 0.877 18.285 1.00 90.19 263 MET A O 1
ATOM 2049 N N . ASN A 1 264 ? -10.844 1.003 19.377 1.00 84.19 264 ASN A N 1
ATOM 2050 C CA . ASN A 1 264 ? -11.574 1.648 18.281 1.00 84.19 264 ASN A CA 1
ATOM 2051 C C . ASN A 1 264 ? -10.867 2.906 17.753 1.00 84.19 264 ASN A C 1
ATOM 2053 O O . ASN A 1 264 ? -10.931 3.152 16.557 1.00 84.19 264 ASN A O 1
ATOM 2057 N N . HIS A 1 265 ? -10.148 3.644 18.605 1.00 81.69 265 HIS A N 1
ATOM 2058 C CA . HIS A 1 265 ? -9.367 4.822 18.210 1.00 81.69 265 HIS A CA 1
ATOM 2059 C C . HIS A 1 265 ? -8.267 4.524 17.169 1.00 81.69 265 HIS A C 1
ATOM 2061 O O . HIS A 1 265 ? -7.785 5.447 16.526 1.00 81.69 265 HIS A O 1
ATOM 2067 N N . LEU A 1 266 ? -7.880 3.254 16.986 1.00 78.62 266 LEU A N 1
ATOM 2068 C CA . LEU A 1 266 ? -6.905 2.821 15.978 1.00 78.62 266 LEU A CA 1
ATOM 2069 C C . LEU A 1 266 ? -7.541 2.469 14.622 1.00 78.62 266 LEU A C 1
ATOM 2071 O O . LEU A 1 266 ? -6.857 2.499 13.606 1.00 78.62 266 LEU A O 1
ATOM 2075 N N . VAL A 1 267 ? -8.829 2.104 14.597 1.00 70.12 267 VAL A N 1
ATOM 2076 C CA . VAL A 1 267 ? -9.557 1.664 13.379 1.00 70.12 267 VAL A CA 1
ATOM 2077 C C . VAL A 1 267 ? -10.574 2.710 12.920 1.00 70.12 267 VAL A C 1
ATOM 2079 O O . VAL A 1 267 ? -11.044 2.685 11.788 1.00 70.12 267 VAL A O 1
ATOM 2082 N N . GLY A 1 268 ? -10.914 3.651 13.794 1.00 53.34 268 GLY A N 1
ATOM 2083 C CA . GLY A 1 268 ? -11.902 4.680 13.547 1.00 53.34 268 GLY A CA 1
ATOM 2084 C C . GLY A 1 268 ? -11.465 6.013 14.125 1.00 53.34 268 GLY A C 1
ATOM 2085 O O . GLY A 1 268 ? -11.808 6.343 15.255 1.00 53.34 268 GLY A O 1
ATOM 2086 N N . THR A 1 269 ? -10.840 6.812 13.269 1.00 38.09 269 THR A N 1
ATOM 2087 C CA . THR A 1 269 ? -11.382 8.144 13.012 1.00 38.09 269 THR A CA 1
ATOM 2088 C C . THR A 1 269 ? -11.757 8.155 11.535 1.00 38.09 269 THR A C 1
ATOM 2090 O O . THR A 1 269 ? -10.903 7.969 10.673 1.00 38.09 269 THR A O 1
ATOM 2093 N N . THR A 1 270 ? -13.050 8.261 11.258 1.00 38.12 270 THR A N 1
ATOM 2094 C CA . THR A 1 270 ? -13.746 8.266 9.963 1.00 38.12 270 THR A CA 1
ATOM 2095 C C . THR A 1 270 ? -13.203 9.303 8.981 1.00 38.12 270 THR A C 1
ATOM 2097 O O . THR A 1 270 ? -13.894 10.265 8.719 1.00 38.12 270 THR A O 1
ATOM 2100 N N . MET A 1 271 ? -11.964 9.213 8.496 1.00 38.62 271 MET A N 1
ATOM 2101 C CA . MET A 1 271 ? -11.192 10.449 8.353 1.00 38.62 271 MET A CA 1
ATOM 2102 C C . MET A 1 271 ? -11.295 11.220 9.685 1.00 38.62 271 MET A C 1
ATOM 2104 O O . MET A 1 271 ? -12.295 11.868 9.995 1.00 38.62 271 MET A O 1
ATOM 2108 N N . SER A 1 272 ? -10.221 11.292 10.466 1.00 39.81 272 SER A N 1
ATOM 2109 C CA . SER A 1 272 ? -9.999 12.636 10.997 1.00 39.81 272 SER A CA 1
ATOM 2110 C C . SER A 1 272 ? -9.783 13.444 9.724 1.00 39.81 272 SER A C 1
ATOM 2112 O O . SER A 1 272 ? -8.703 13.376 9.138 1.00 39.81 272 SER A O 1
ATOM 2114 N N . GLN A 1 273 ? -10.843 14.046 9.166 1.00 50.16 273 GLN A N 1
ATOM 2115 C CA . GLN A 1 273 ? -10.637 15.143 8.249 1.00 50.16 273 GLN A CA 1
ATOM 2116 C C . GLN A 1 273 ? -9.798 16.067 9.104 1.00 50.16 273 GLN A C 1
ATOM 2118 O O . GLN A 1 273 ? -10.306 16.621 10.081 1.00 50.16 273 GLN A O 1
ATOM 2123 N N . THR A 1 274 ? -8.500 16.134 8.807 1.00 69.38 274 THR A N 1
ATOM 2124 C CA . THR A 1 274 ? -7.654 17.145 9.426 1.00 69.38 274 THR A CA 1
ATOM 2125 C C . THR A 1 274 ? -8.418 18.454 9.294 1.00 69.38 274 THR A C 1
ATOM 2127 O O . THR A 1 274 ? -9.164 18.638 8.320 1.00 69.38 274 THR A O 1
ATOM 2130 N N . LEU A 1 275 ? -8.296 19.363 10.254 1.00 75.56 275 LEU A N 1
ATOM 2131 C CA . LEU A 1 275 ? -9.034 20.626 10.185 1.00 75.56 275 LEU A CA 1
ATOM 2132 C C . LEU A 1 275 ? -8.796 21.317 8.828 1.00 75.56 275 LEU A C 1
ATOM 2134 O O . LEU A 1 275 ? -9.713 21.916 8.270 1.00 75.56 275 LEU A O 1
ATOM 2138 N N . LYS A 1 276 ? -7.613 21.101 8.229 1.00 80.81 276 LYS A N 1
ATOM 2139 C CA . LYS A 1 276 ? -7.258 21.487 6.854 1.00 80.81 276 LYS A CA 1
ATOM 2140 C C . LYS A 1 276 ? -8.105 20.800 5.771 1.00 80.81 276 LYS A C 1
ATOM 2142 O O . LYS A 1 276 ? -8.587 21.477 4.865 1.00 80.81 276 LYS A O 1
ATOM 2147 N N . THR A 1 277 ? -8.307 19.483 5.841 1.00 75.38 277 THR A N 1
ATOM 2148 C CA . THR A 1 277 ? -9.162 18.733 4.901 1.00 75.38 277 THR A CA 1
ATOM 2149 C C . THR A 1 277 ? -10.630 19.147 5.019 1.00 75.38 277 THR A C 1
ATOM 2151 O O . THR A 1 277 ? -11.265 19.394 3.996 1.00 75.38 277 THR A O 1
ATOM 2154 N N . ARG A 1 278 ? -11.155 19.284 6.246 1.00 79.62 278 ARG A N 1
ATOM 2155 C CA . ARG A 1 278 ? -12.535 19.744 6.486 1.00 79.62 278 ARG A CA 1
ATOM 2156 C C . ARG A 1 278 ? -12.749 21.150 5.929 1.00 79.62 278 ARG A C 1
ATOM 2158 O O . ARG A 1 278 ? -13.700 21.381 5.193 1.00 79.62 278 ARG A O 1
ATOM 2165 N N . LEU A 1 279 ? -11.813 22.061 6.202 1.00 87.19 279 LEU A N 1
ATOM 2166 C CA . LEU A 1 279 ? -11.833 23.430 5.686 1.00 87.19 279 LEU A CA 1
ATOM 2167 C C . LEU A 1 279 ? -11.847 23.476 4.149 1.00 87.19 279 LEU A C 1
ATOM 2169 O O . LEU A 1 279 ? -12.597 24.251 3.560 1.00 87.19 279 LEU A O 1
ATOM 2173 N N . ALA A 1 280 ? -11.046 22.638 3.483 1.00 83.75 280 ALA A N 1
ATOM 2174 C CA . ALA A 1 280 ? -10.996 22.591 2.022 1.00 83.75 280 ALA A CA 1
ATOM 2175 C C . ALA A 1 280 ? -12.320 22.113 1.392 1.00 83.75 280 ALA A C 1
ATOM 2177 O O . ALA A 1 280 ? -12.743 22.659 0.369 1.00 83.75 280 ALA A O 1
ATOM 2178 N N . GLU A 1 281 ? -12.984 21.121 1.991 1.00 78.81 281 GLU A N 1
ATOM 2179 C CA . GLU A 1 281 ? -14.290 20.635 1.526 1.00 78.81 281 GLU A CA 1
ATOM 2180 C C . GLU A 1 281 ? -15.426 21.622 1.831 1.00 78.81 281 GLU A C 1
ATOM 2182 O O . GLU A 1 281 ? -16.288 21.861 0.979 1.00 78.81 281 GLU A O 1
ATOM 2187 N N . ASP A 1 282 ? -15.395 22.282 2.987 1.00 81.69 282 ASP A N 1
ATOM 2188 C CA . ASP A 1 282 ? -16.371 23.313 3.344 1.00 81.69 282 ASP A CA 1
ATOM 2189 C C . ASP A 1 282 ? -16.264 24.545 2.432 1.00 81.69 282 ASP A C 1
ATOM 2191 O O . ASP A 1 282 ? -17.289 25.107 2.047 1.00 81.69 282 ASP A O 1
ATOM 2195 N N . ILE A 1 283 ? -15.056 24.924 1.993 1.00 87.31 283 ILE A N 1
ATOM 2196 C CA . ILE A 1 283 ? -14.863 25.970 0.972 1.00 87.31 283 ILE A CA 1
ATOM 2197 C C . ILE A 1 283 ? -15.548 25.574 -0.341 1.00 87.31 283 ILE A C 1
ATOM 2199 O O . ILE A 1 283 ? -16.276 26.379 -0.924 1.00 87.31 283 ILE A O 1
ATOM 2203 N N . LYS A 1 284 ? -15.356 24.333 -0.813 1.00 81.25 284 LYS A N 1
ATOM 2204 C CA . LYS A 1 284 ? -16.022 23.837 -2.033 1.00 81.25 284 LYS A CA 1
ATOM 2205 C C . LYS A 1 284 ? -17.542 23.838 -1.871 1.00 81.25 284 LYS A C 1
ATOM 2207 O O . LYS A 1 284 ? -18.260 24.186 -2.809 1.00 81.25 284 LYS A O 1
ATOM 2212 N N . THR A 1 285 ? -18.024 23.474 -0.688 1.00 79.44 285 THR A N 1
ATOM 2213 C CA . THR A 1 285 ? -19.451 23.447 -0.356 1.00 79.44 285 THR A CA 1
ATOM 2214 C C . THR A 1 285 ? -20.041 24.858 -0.346 1.00 79.44 285 THR A C 1
ATOM 2216 O O . THR A 1 285 ? -21.032 25.094 -1.036 1.00 79.44 285 THR A O 1
ATOM 2219 N N . ALA A 1 286 ? -19.386 25.825 0.305 1.00 84.50 286 ALA A N 1
ATOM 2220 C CA . ALA A 1 286 ? -19.788 27.234 0.307 1.00 84.50 286 ALA A CA 1
ATOM 2221 C C . ALA A 1 286 ? -19.772 27.844 -1.107 1.00 84.50 286 ALA A C 1
ATOM 2223 O O . ALA A 1 286 ? -20.691 28.571 -1.484 1.00 84.50 286 ALA A O 1
ATOM 2224 N N . MET A 1 287 ? -18.784 27.482 -1.938 1.00 84.50 287 MET A N 1
ATOM 2225 C CA . MET A 1 287 ? -18.732 27.892 -3.348 1.00 84.50 287 MET A CA 1
ATOM 2226 C C . MET A 1 287 ? -19.924 27.366 -4.158 1.00 84.50 287 MET A C 1
ATOM 2228 O O . MET A 1 287 ? -20.504 28.113 -4.944 1.00 84.50 287 MET A O 1
ATOM 2232 N N . ARG A 1 288 ? -20.308 26.095 -3.973 1.00 84.31 288 ARG A N 1
ATOM 2233 C CA . ARG A 1 288 ? -21.469 25.492 -4.654 1.00 84.31 288 ARG A CA 1
ATOM 2234 C C . ARG A 1 288 ? -22.790 26.089 -4.171 1.00 84.31 288 ARG A C 1
ATOM 2236 O O . ARG A 1 288 ? -23.678 26.316 -4.987 1.00 84.31 288 ARG A O 1
ATOM 2243 N N . ALA A 1 289 ? -22.891 26.367 -2.873 1.00 84.25 289 ALA A N 1
ATOM 2244 C CA . ALA A 1 289 ? -24.064 26.966 -2.242 1.00 84.25 289 ALA A CA 1
ATOM 2245 C C . ALA A 1 289 ? -24.196 28.483 -2.485 1.00 84.25 289 ALA A C 1
ATOM 2247 O O . ALA A 1 289 ? -25.240 29.049 -2.178 1.00 84.25 289 ALA A O 1
ATOM 2248 N N . ARG A 1 290 ? -23.169 29.137 -3.055 1.00 88.38 290 ARG A N 1
ATOM 2249 C CA . ARG A 1 290 ? -23.076 30.602 -3.224 1.00 88.38 290 ARG A CA 1
ATOM 2250 C C . ARG A 1 290 ? -23.208 31.383 -1.906 1.00 88.38 290 ARG A C 1
ATOM 2252 O O . ARG A 1 290 ? -23.694 32.510 -1.902 1.00 88.38 290 ARG A O 1
ATOM 2259 N N . ASP A 1 291 ? -22.733 30.802 -0.808 1.00 87.38 291 ASP A N 1
ATOM 2260 C CA . ASP A 1 291 ? -22.679 31.451 0.505 1.00 87.38 291 ASP A CA 1
ATOM 2261 C C . ASP A 1 291 ? -21.418 32.325 0.599 1.00 87.38 291 ASP A C 1
ATOM 2263 O O . ASP A 1 291 ? -20.326 31.845 0.916 1.00 87.38 291 ASP A O 1
ATOM 2267 N N . SER A 1 292 ? -21.549 33.608 0.248 1.00 86.81 292 SER A N 1
ATOM 2268 C CA . SER A 1 292 ? -20.421 34.547 0.212 1.00 86.81 292 SER A CA 1
ATOM 2269 C C . SER A 1 292 ? -19.842 34.830 1.598 1.00 86.81 292 SER A C 1
ATOM 2271 O O . SER A 1 292 ? -18.624 34.925 1.725 1.00 86.81 292 SER A O 1
ATOM 2273 N N . GLY A 1 293 ? -20.693 34.909 2.627 1.00 84.69 293 GLY A N 1
ATOM 2274 C CA . GLY A 1 293 ? -20.267 35.169 4.003 1.00 84.69 293 GLY A CA 1
ATOM 2275 C C . GLY A 1 293 ? -19.392 34.039 4.533 1.00 84.69 293 GLY A C 1
ATOM 2276 O O . GLY A 1 293 ? -18.256 34.273 4.943 1.00 84.69 293 GLY A O 1
ATOM 2277 N N . ARG A 1 294 ? -19.864 32.790 4.418 1.00 87.38 294 ARG A N 1
ATOM 2278 C CA . ARG A 1 294 ? -19.085 31.618 4.835 1.00 87.38 294 ARG A CA 1
ATOM 2279 C C . ARG A 1 294 ? -17.815 31.452 4.007 1.00 87.38 294 ARG A C 1
ATOM 2281 O O . ARG A 1 294 ? -16.751 31.175 4.556 1.00 87.38 294 ARG A O 1
ATOM 2288 N N . LEU A 1 295 ? -17.893 31.648 2.692 1.00 89.75 295 LEU A N 1
ATOM 2289 C CA . LEU A 1 295 ? -16.742 31.487 1.805 1.00 89.75 295 LEU A CA 1
ATOM 2290 C C . LEU A 1 295 ? -15.590 32.446 2.144 1.00 89.75 295 LEU A C 1
ATOM 2292 O O . LEU A 1 295 ? -14.429 32.029 2.123 1.00 89.75 295 LEU A O 1
ATOM 2296 N N . GLU A 1 296 ? -15.892 33.710 2.443 1.00 91.19 296 GLU A N 1
ATOM 2297 C CA . GLU A 1 296 ? -14.887 34.707 2.825 1.00 91.19 296 GLU A CA 1
ATOM 2298 C C . GLU A 1 296 ? -14.186 34.327 4.134 1.00 91.19 296 GLU A C 1
ATOM 2300 O O . GLU A 1 296 ? -12.952 34.276 4.170 1.00 91.19 296 GLU A O 1
ATOM 2305 N N . THR A 1 297 ? -14.948 33.961 5.171 1.00 91.19 297 THR A N 1
ATOM 2306 C CA . THR A 1 297 ? -14.399 33.536 6.469 1.00 91.19 297 THR A CA 1
ATOM 2307 C C . THR A 1 297 ? -13.483 32.319 6.329 1.00 91.19 297 THR A C 1
ATOM 2309 O O . THR A 1 297 ? -12.360 32.316 6.838 1.00 91.19 297 THR A O 1
ATOM 2312 N N . LEU A 1 298 ? -13.916 31.293 5.588 1.00 92.38 298 LEU A N 1
ATOM 2313 C CA . LEU A 1 298 ? -13.135 30.065 5.420 1.00 92.38 298 LEU A CA 1
ATOM 2314 C C . LEU A 1 298 ? -11.853 30.287 4.603 1.00 92.38 298 LEU A C 1
ATOM 2316 O O . LEU A 1 298 ? -10.805 29.726 4.931 1.00 92.38 298 LEU A O 1
ATOM 2320 N N . ARG A 1 299 ? -11.891 31.134 3.566 1.00 92.44 299 ARG A N 1
ATOM 2321 C CA . ARG A 1 299 ? -10.690 31.498 2.792 1.00 92.44 299 ARG A CA 1
ATOM 2322 C C . ARG A 1 299 ? -9.684 32.275 3.629 1.00 92.44 299 ARG A C 1
ATOM 2324 O O . ARG A 1 299 ? -8.483 32.045 3.497 1.00 92.44 299 ARG A O 1
ATOM 2331 N N . PHE A 1 300 ? -10.162 33.165 4.496 1.00 92.44 300 PHE A N 1
ATOM 2332 C CA . PHE A 1 300 ? -9.297 33.911 5.401 1.00 92.44 300 PHE A CA 1
ATOM 2333 C C . PHE A 1 300 ? -8.599 32.985 6.406 1.00 92.44 300 PHE A C 1
ATOM 2335 O O . PHE A 1 300 ? -7.385 33.076 6.601 1.00 92.44 300 PHE A O 1
ATOM 2342 N N . LEU A 1 301 ? -9.334 32.025 6.977 1.00 92.88 301 LEU A N 1
ATOM 2343 C CA . LEU A 1 301 ? -8.753 30.995 7.838 1.00 92.88 301 LEU A CA 1
ATOM 2344 C C . LEU A 1 301 ? -7.714 30.144 7.088 1.00 92.88 301 LEU A C 1
ATOM 2346 O O . LEU A 1 301 ? -6.610 29.934 7.592 1.00 92.88 301 LEU A O 1
ATOM 2350 N N . GLN A 1 302 ? -8.022 29.712 5.862 1.00 93.50 302 GLN A N 1
ATOM 2351 C CA . GLN A 1 302 ? -7.095 28.937 5.032 1.00 93.50 302 GLN A CA 1
ATOM 2352 C C . GLN A 1 302 ? -5.806 29.714 4.727 1.00 93.50 302 GLN A C 1
ATOM 2354 O O . GLN A 1 302 ? -4.715 29.145 4.782 1.00 93.50 302 GLN A O 1
ATOM 2359 N N . ALA A 1 303 ? -5.915 31.012 4.435 1.00 93.31 303 ALA A N 1
ATOM 2360 C CA . ALA A 1 303 ? -4.765 31.876 4.193 1.00 93.31 303 ALA A CA 1
ATOM 2361 C C . ALA A 1 303 ? -3.881 32.016 5.441 1.00 93.31 303 ALA A C 1
ATOM 2363 O O . ALA A 1 303 ? -2.661 31.923 5.330 1.00 93.31 303 ALA A O 1
ATOM 2364 N N . ALA A 1 304 ? -4.478 32.170 6.628 1.00 92.31 304 ALA A N 1
ATOM 2365 C CA . ALA A 1 304 ? -3.735 32.256 7.885 1.00 92.31 304 ALA A CA 1
ATOM 2366 C C . ALA A 1 304 ? -2.970 30.962 8.214 1.00 92.31 304 ALA A C 1
ATOM 2368 O O . ALA A 1 304 ? -1.825 31.023 8.663 1.00 92.31 304 ALA A O 1
ATOM 2369 N N . ILE A 1 305 ? -3.577 29.798 7.956 1.00 91.25 305 ILE A N 1
ATOM 2370 C CA . ILE A 1 305 ? -2.917 28.490 8.103 1.00 91.25 305 ILE A CA 1
ATOM 2371 C C . ILE A 1 305 ? -1.726 28.399 7.147 1.00 91.25 305 ILE A C 1
ATOM 2373 O O . ILE A 1 305 ? -0.608 28.126 7.579 1.00 91.25 305 ILE A O 1
ATOM 2377 N N . LYS A 1 306 ? -1.949 28.696 5.862 1.00 89.75 306 LYS A N 1
ATOM 2378 C CA . LYS A 1 306 ? -0.910 28.609 4.833 1.00 89.75 306 LYS A CA 1
ATOM 2379 C C . LYS A 1 306 ? 0.246 29.572 5.092 1.00 89.75 306 LYS A C 1
ATOM 2381 O O . LYS A 1 306 ? 1.394 29.200 4.891 1.00 89.75 306 LYS A O 1
ATOM 2386 N N . GLN A 1 307 ? -0.040 30.790 5.555 1.00 91.50 307 GLN A N 1
ATOM 2387 C CA . GLN A 1 307 ? 0.995 31.761 5.910 1.00 91.50 307 GLN A CA 1
ATOM 2388 C C . GLN A 1 307 ? 1.930 31.199 6.985 1.00 91.50 307 GLN A C 1
ATOM 2390 O O . GLN A 1 307 ? 3.145 31.247 6.831 1.00 91.50 307 GLN A O 1
ATOM 2395 N N . ARG A 1 308 ? 1.364 30.594 8.033 1.00 88.50 308 ARG A N 1
ATOM 2396 C CA . ARG A 1 308 ? 2.150 30.002 9.115 1.00 88.50 308 ARG A CA 1
ATOM 2397 C C . ARG A 1 308 ? 2.962 28.785 8.656 1.00 88.50 308 ARG A C 1
ATOM 2399 O O . ARG A 1 308 ? 4.110 28.653 9.061 1.00 88.50 308 ARG A O 1
ATOM 2406 N N . GLU A 1 309 ? 2.421 27.953 7.765 1.00 89.06 309 GLU A N 1
ATOM 2407 C CA . GLU A 1 309 ? 3.175 26.855 7.131 1.00 89.06 309 GLU A CA 1
ATOM 2408 C C . GLU A 1 309 ? 4.376 27.366 6.317 1.00 89.06 309 GLU A C 1
ATOM 2410 O O . GLU A 1 309 ? 5.451 26.766 6.351 1.00 89.06 309 GLU A O 1
ATOM 2415 N N . VAL A 1 310 ? 4.218 28.489 5.604 1.00 89.44 310 VAL A N 1
ATOM 2416 C CA . VAL A 1 310 ? 5.321 29.123 4.862 1.00 89.44 310 VAL A CA 1
ATOM 2417 C C . VAL A 1 310 ? 6.388 29.663 5.813 1.00 89.44 310 VAL A C 1
ATOM 2419 O O . VAL A 1 310 ? 7.577 29.431 5.580 1.00 89.44 310 VAL A O 1
ATOM 2422 N N . ASP A 1 311 ? 5.974 30.347 6.879 1.00 88.31 311 ASP A N 1
ATOM 2423 C CA . ASP A 1 311 ? 6.886 30.960 7.848 1.00 88.31 311 ASP A CA 1
ATOM 2424 C C . ASP A 1 311 ? 7.693 29.897 8.619 1.00 88.31 311 ASP A C 1
ATOM 2426 O O . ASP A 1 311 ? 8.903 30.042 8.801 1.00 88.31 311 ASP A O 1
ATOM 2430 N N . GLU A 1 312 ? 7.048 28.797 9.023 1.00 88.38 312 GLU A N 1
ATOM 2431 C CA . GLU A 1 312 ? 7.653 27.709 9.810 1.00 88.38 312 GLU A CA 1
ATOM 2432 C C . GLU A 1 312 ? 8.268 26.590 8.937 1.00 88.38 312 GLU A C 1
ATOM 2434 O O . GLU A 1 312 ? 8.903 25.668 9.456 1.00 88.38 312 GLU A O 1
ATOM 2439 N N . ARG A 1 313 ? 8.106 26.664 7.605 1.00 83.62 313 ARG A N 1
ATOM 2440 C CA . ARG A 1 313 ? 8.555 25.663 6.609 1.00 83.62 313 ARG A CA 1
ATOM 2441 C C . ARG A 1 313 ? 8.154 24.221 6.946 1.00 83.62 313 ARG A C 1
ATOM 2443 O O . ARG A 1 313 ? 8.866 23.279 6.599 1.00 83.62 313 ARG A O 1
ATOM 2450 N N . THR A 1 314 ? 7.022 24.058 7.619 1.00 78.81 314 THR A N 1
ATOM 2451 C CA . THR A 1 314 ? 6.530 22.776 8.130 1.00 78.81 314 THR A CA 1
ATOM 2452 C C . THR A 1 314 ? 5.020 22.708 7.928 1.00 78.81 314 THR A C 1
ATOM 2454 O O . THR A 1 314 ? 4.339 23.729 8.010 1.00 78.81 314 THR A O 1
ATOM 2457 N N . GLU A 1 315 ? 4.484 21.519 7.644 1.00 79.75 315 GLU A N 1
ATOM 2458 C CA . GLU A 1 315 ? 3.033 21.319 7.617 1.00 79.75 315 GLU A CA 1
ATOM 2459 C C . GLU A 1 315 ? 2.463 21.349 9.033 1.00 79.75 315 GLU A C 1
ATOM 2461 O O . GLU A 1 315 ? 2.938 20.631 9.912 1.00 79.75 315 GLU A O 1
ATOM 2466 N N . LEU A 1 316 ? 1.398 22.125 9.234 1.00 81.31 316 LEU A N 1
ATOM 2467 C CA . LEU A 1 316 ? 0.775 22.234 10.550 1.00 81.31 316 LEU A CA 1
ATOM 2468 C C . LEU A 1 316 ? -0.118 21.029 10.848 1.00 81.31 316 LEU A C 1
ATOM 2470 O O . LEU A 1 316 ? -0.923 20.615 10.006 1.00 81.31 316 LEU A O 1
ATOM 2474 N N . GLY A 1 317 ? -0.014 20.502 12.063 1.00 78.19 317 GLY A N 1
ATOM 2475 C CA . GLY A 1 317 ? -0.938 19.523 12.624 1.00 78.19 317 GLY A CA 1
ATOM 2476 C C . GLY A 1 317 ? -2.217 20.168 13.173 1.00 78.19 317 GLY A C 1
ATOM 2477 O O . GLY A 1 317 ? -2.305 21.382 13.366 1.00 78.19 317 GLY A O 1
ATOM 2478 N N . ASP A 1 318 ? -3.221 19.346 13.489 1.00 78.81 318 ASP A N 1
ATOM 2479 C CA . ASP A 1 318 ? -4.533 19.826 13.959 1.00 78.81 318 ASP A CA 1
ATOM 2480 C C . ASP A 1 318 ? -4.450 20.667 15.246 1.00 78.81 318 ASP A C 1
ATOM 2482 O O . ASP A 1 318 ? -5.217 21.615 15.416 1.00 78.81 318 ASP A O 1
ATOM 2486 N N . ALA A 1 319 ? -3.490 20.390 16.134 1.00 75.94 319 ALA A N 1
ATOM 2487 C CA . ALA A 1 319 ? -3.278 21.185 17.347 1.00 75.94 319 ALA A CA 1
ATOM 2488 C C . ALA A 1 319 ? -2.822 22.625 17.033 1.00 75.94 319 ALA A C 1
ATOM 2490 O O . ALA A 1 319 ? -3.277 23.587 17.654 1.00 75.94 319 ALA A O 1
ATOM 2491 N N . GLU A 1 320 ? -1.955 22.792 16.035 1.00 80.88 320 GLU A N 1
ATOM 2492 C CA . GLU A 1 320 ? -1.457 24.102 15.615 1.00 80.88 320 GLU A CA 1
ATOM 2493 C C . GLU A 1 320 ? -2.525 24.867 14.834 1.00 80.88 320 GLU A C 1
ATOM 2495 O O . GLU A 1 320 ? -2.704 26.066 15.056 1.00 80.88 320 GLU A O 1
ATOM 2500 N N . VAL A 1 321 ? -3.300 24.173 13.996 1.00 85.25 321 VAL A N 1
ATOM 2501 C CA . VAL A 1 321 ? -4.464 24.752 13.310 1.00 85.25 321 VAL A CA 1
ATOM 2502 C C . VAL A 1 321 ? -5.515 25.221 14.320 1.00 85.25 321 VAL A C 1
ATOM 2504 O O . VAL A 1 321 ? -5.992 26.351 14.216 1.00 85.25 321 VAL A O 1
ATOM 2507 N N . THR A 1 322 ? -5.802 24.422 15.353 1.00 83.94 322 THR A N 1
ATOM 2508 C CA . THR A 1 322 ? -6.703 24.806 16.456 1.00 83.94 322 THR A CA 1
ATOM 2509 C C . THR A 1 322 ? -6.226 26.097 17.126 1.00 83.94 322 THR A C 1
ATOM 2511 O O . THR A 1 322 ? -7.022 27.012 17.319 1.00 83.94 322 THR A O 1
ATOM 2514 N N . SER A 1 323 ? -4.918 26.244 17.375 1.00 83.31 323 SER A N 1
ATOM 2515 C CA . SER A 1 323 ? -4.363 27.474 17.969 1.00 83.31 323 SER A CA 1
ATOM 2516 C C . SER A 1 323 ? -4.542 28.724 17.091 1.00 83.31 323 SER A C 1
ATOM 2518 O O . SER A 1 323 ? -4.700 29.835 17.602 1.00 83.31 323 SER A O 1
ATOM 2520 N N . ILE A 1 324 ? -4.537 28.566 15.761 1.00 87.69 324 ILE A N 1
ATOM 2521 C CA . ILE A 1 324 ? -4.800 29.667 14.822 1.00 87.69 324 ILE A CA 1
ATOM 2522 C C . ILE A 1 324 ? -6.277 30.061 14.878 1.00 87.69 324 ILE A C 1
ATOM 2524 O O . ILE A 1 324 ? -6.584 31.254 14.924 1.00 87.69 324 ILE A O 1
ATOM 2528 N N . ILE A 1 325 ? -7.178 29.076 14.914 1.00 88.19 325 ILE A N 1
ATOM 2529 C CA . ILE A 1 325 ? -8.623 29.309 15.027 1.00 88.19 325 ILE A CA 1
ATOM 2530 C C . ILE A 1 325 ? -8.938 30.016 16.350 1.00 88.19 325 ILE A C 1
ATOM 2532 O O . ILE A 1 325 ? -9.628 31.031 16.340 1.00 88.19 325 ILE A O 1
ATOM 2536 N N . GLU A 1 326 ? -8.369 29.565 17.473 1.00 83.50 326 GLU A N 1
ATOM 2537 C CA . GLU A 1 326 ? -8.507 30.221 18.783 1.00 83.50 326 GLU A CA 1
ATOM 2538 C C . GLU A 1 326 ? -8.061 31.689 18.743 1.00 83.50 326 GLU A C 1
ATOM 2540 O O . GLU A 1 326 ? -8.744 32.569 19.275 1.00 83.50 326 GLU A O 1
ATOM 2545 N N . LYS A 1 327 ? -6.935 31.975 18.076 1.00 87.44 327 LYS A N 1
ATOM 2546 C CA . LYS A 1 327 ? -6.436 33.345 17.911 1.00 87.44 327 LYS A CA 1
ATOM 2547 C C . LYS A 1 327 ? -7.422 34.212 17.126 1.00 87.44 327 LYS A C 1
ATOM 2549 O O . LYS A 1 327 ? -7.682 35.338 17.546 1.00 87.44 327 LYS A O 1
ATOM 2554 N N . GLN A 1 328 ? -7.978 33.707 16.024 1.00 89.94 328 GLN A N 1
ATOM 2555 C CA . GLN A 1 328 ? -8.977 34.449 15.249 1.00 89.94 328 GLN A CA 1
ATOM 2556 C C . GLN A 1 328 ? -10.270 34.647 16.045 1.00 89.94 328 GLN A C 1
ATOM 2558 O O . GLN A 1 328 ? -10.760 35.767 16.132 1.00 89.94 328 GLN A O 1
ATOM 2563 N N . VAL A 1 329 ? -10.775 33.607 16.712 1.00 87.56 329 VAL A N 1
ATOM 2564 C CA . VAL A 1 329 ? -11.953 33.681 17.593 1.00 87.56 329 VAL A CA 1
ATOM 2565 C C . VAL A 1 329 ? -11.779 34.761 18.661 1.00 87.56 329 VAL A C 1
ATOM 2567 O O . VAL A 1 329 ? -12.690 35.558 18.888 1.00 87.56 329 VAL A O 1
ATOM 2570 N N . LYS A 1 330 ? -10.598 34.841 19.282 1.00 86.00 330 LYS A N 1
ATOM 2571 C CA . LYS A 1 330 ? -10.280 35.891 20.253 1.00 86.00 330 LYS A CA 1
ATOM 2572 C C . LYS A 1 330 ? -10.313 37.289 19.624 1.00 86.00 330 LYS A C 1
ATOM 2574 O O . LYS A 1 330 ? -10.973 38.171 20.165 1.00 86.00 330 LYS A O 1
ATOM 2579 N N . GLN A 1 331 ? -9.666 37.480 18.474 1.00 89.12 331 GLN A N 1
ATOM 2580 C CA . GLN A 1 331 ? -9.668 38.764 17.757 1.00 89.12 331 GLN A CA 1
ATOM 2581 C C . GLN A 1 331 ? -11.086 39.217 17.375 1.00 89.12 331 GLN A C 1
ATOM 2583 O O . GLN A 1 331 ? -11.411 40.399 17.493 1.00 89.12 331 GLN A O 1
ATOM 2588 N N . ARG A 1 332 ? -11.948 38.276 16.970 1.00 89.56 332 ARG A N 1
ATOM 2589 C CA . ARG A 1 332 ? -13.362 38.535 16.666 1.00 89.56 332 ARG A CA 1
ATOM 2590 C C . ARG A 1 332 ? -14.143 38.952 17.911 1.00 89.56 332 ARG A C 1
ATOM 2592 O O . ARG A 1 332 ? -14.855 39.946 17.864 1.00 89.56 332 ARG A O 1
ATOM 2599 N N . ARG A 1 333 ? -13.953 38.277 19.052 1.00 87.12 333 ARG A N 1
ATOM 2600 C CA . ARG A 1 333 ? -14.574 38.669 20.336 1.00 87.12 333 ARG A CA 1
ATOM 2601 C C . ARG A 1 333 ? -14.181 40.085 20.768 1.00 87.12 333 ARG A C 1
ATOM 2603 O O . ARG A 1 333 ? -15.051 40.866 21.140 1.00 87.12 333 ARG A O 1
ATOM 2610 N N . GLU A 1 334 ? -12.895 40.420 20.678 1.00 88.44 334 GLU A N 1
ATOM 2611 C CA . GLU A 1 334 ? -12.388 41.763 21.000 1.00 88.44 334 GLU A CA 1
ATOM 2612 C C . GLU A 1 334 ? -12.974 42.827 20.056 1.00 88.44 334 GLU A C 1
ATOM 2614 O O . GLU A 1 334 ? -13.393 43.895 20.502 1.00 88.44 334 GLU A O 1
ATOM 2619 N N . SER A 1 335 ? -13.078 42.510 18.761 1.00 89.56 335 SER A N 1
ATOM 2620 C CA . SER A 1 335 ? -13.658 43.405 17.752 1.00 89.56 335 SER A CA 1
ATOM 2621 C C . SER A 1 335 ? -15.158 43.624 17.963 1.00 89.56 335 SER A C 1
ATOM 2623 O O . SER A 1 335 ? -15.618 44.761 17.886 1.00 89.56 335 SER A O 1
ATOM 2625 N N . ILE A 1 336 ? -15.915 42.571 18.299 1.00 89.06 336 ILE A N 1
ATOM 2626 C CA . ILE A 1 336 ? -17.345 42.665 18.641 1.00 89.06 336 ILE A CA 1
ATOM 2627 C C . ILE A 1 336 ? -17.537 43.621 19.817 1.00 89.06 336 ILE A C 1
ATOM 2629 O O . ILE A 1 336 ? -18.301 44.577 19.703 1.00 89.06 336 ILE A O 1
ATOM 2633 N N . GLN A 1 337 ? -16.794 43.418 20.909 1.00 88.31 337 GLN A N 1
ATOM 2634 C CA . GLN A 1 337 ? -16.891 44.271 22.093 1.00 88.31 337 GLN A CA 1
ATOM 2635 C C . GLN A 1 337 ? -16.555 45.735 21.766 1.00 88.31 337 GLN A C 1
ATOM 2637 O O . GLN A 1 337 ? -17.257 46.651 22.202 1.00 88.31 337 GLN A O 1
ATOM 2642 N N . ALA A 1 338 ? -15.512 45.967 20.964 1.00 88.00 338 ALA A N 1
ATOM 2643 C CA . ALA A 1 338 ? -15.128 47.305 20.526 1.00 88.00 338 ALA A CA 1
ATOM 2644 C C . ALA A 1 338 ? -16.219 47.969 19.665 1.00 88.00 338 ALA A C 1
ATOM 2646 O O . ALA A 1 338 ? -16.570 49.125 19.910 1.00 88.00 338 ALA A O 1
ATOM 2647 N N . PHE A 1 339 ? -16.804 47.255 18.700 1.00 89.69 339 PHE A N 1
ATOM 2648 C CA . PHE A 1 339 ? -17.862 47.792 17.841 1.00 89.69 339 PHE A CA 1
ATOM 2649 C C . PHE A 1 339 ? -19.169 48.056 18.591 1.00 89.69 339 PHE A C 1
ATOM 2651 O O . PHE A 1 339 ? -19.792 49.093 18.355 1.00 89.69 339 PHE A O 1
ATOM 2658 N N . GLU A 1 340 ? -19.546 47.186 19.529 1.00 87.94 340 GLU A N 1
ATOM 2659 C CA . GLU A 1 340 ? -20.710 47.392 20.397 1.00 87.94 340 GLU A CA 1
ATOM 2660 C C . GLU A 1 340 ? -20.525 48.623 21.290 1.00 87.94 340 GLU A C 1
ATOM 2662 O O . GLU A 1 340 ? -21.411 49.475 21.355 1.00 87.94 340 GLU A O 1
ATOM 2667 N N . SER A 1 341 ? -19.341 48.788 21.892 1.00 85.88 341 SER A N 1
ATOM 2668 C CA . SER A 1 341 ? -19.023 49.971 22.706 1.00 85.88 341 SER A CA 1
ATOM 2669 C C . SER A 1 341 ? -19.007 51.281 21.903 1.00 85.88 341 SER A C 1
ATOM 2671 O O . SER A 1 341 ? -19.270 52.348 22.453 1.00 85.88 341 SER A O 1
ATOM 2673 N N . ALA A 1 342 ? -18.750 51.202 20.593 1.00 87.31 342 ALA A N 1
ATOM 2674 C CA . ALA A 1 342 ? -18.747 52.332 19.666 1.00 87.31 342 ALA A CA 1
ATOM 2675 C C . ALA A 1 342 ? -20.103 52.565 18.964 1.00 87.31 342 ALA A C 1
ATOM 2677 O O . ALA A 1 342 ? -20.179 53.395 18.055 1.00 87.31 342 ALA A O 1
ATOM 2678 N N . GLY A 1 343 ? -21.158 51.822 19.328 1.00 87.44 343 GLY A N 1
ATOM 2679 C CA . GLY A 1 343 ? -22.494 51.937 18.731 1.00 87.44 343 GLY A CA 1
ATOM 2680 C C . GLY A 1 343 ? -22.595 51.473 17.270 1.00 87.44 343 GLY A C 1
ATOM 2681 O O . GLY A 1 343 ? -23.566 51.797 16.589 1.00 87.44 343 GLY A O 1
ATOM 2682 N N . ARG A 1 344 ? -21.607 50.722 16.762 1.00 85.81 344 ARG A N 1
ATOM 2683 C CA . ARG A 1 344 ? -21.558 50.213 15.379 1.00 85.81 344 ARG A CA 1
ATOM 2684 C C . ARG A 1 344 ? -22.172 48.816 15.289 1.00 85.81 344 ARG A C 1
ATOM 2686 O O . ARG A 1 344 ? -21.468 47.819 15.142 1.00 85.81 344 ARG A O 1
ATOM 2693 N N . THR A 1 345 ? -23.496 48.755 15.377 1.00 84.12 345 THR A N 1
ATOM 2694 C CA . THR A 1 345 ? -24.267 47.501 15.448 1.00 84.12 345 THR A CA 1
ATOM 2695 C C . THR A 1 345 ? -24.098 46.608 14.217 1.00 84.12 345 THR A C 1
ATOM 2697 O O . THR A 1 345 ? -23.880 45.412 14.364 1.00 84.12 345 THR A O 1
ATOM 2700 N N . GLU A 1 346 ? -24.106 47.167 13.007 1.00 85.69 346 GLU A N 1
ATOM 2701 C CA . GLU A 1 346 ? -23.968 46.389 11.764 1.00 85.69 346 GLU A CA 1
ATOM 2702 C C . GLU A 1 346 ? -22.598 45.691 11.648 1.00 85.69 346 GLU A C 1
ATOM 2704 O O . GLU A 1 346 ? -22.508 44.526 11.263 1.00 85.69 346 GLU A O 1
ATOM 2709 N N . SER A 1 347 ? -21.518 46.371 12.055 1.00 86.00 347 SER A N 1
ATOM 2710 C CA . SER A 1 347 ? -20.172 45.780 12.092 1.00 86.00 347 SER A CA 1
ATOM 2711 C C . SER A 1 347 ? -20.046 44.704 13.173 1.00 86.00 347 SER A C 1
ATOM 2713 O O . SER A 1 347 ? -19.396 43.687 12.942 1.00 86.00 347 SER A O 1
ATOM 2715 N N . ALA A 1 348 ? -20.696 44.897 14.326 1.00 85.25 348 ALA A N 1
ATOM 2716 C CA . ALA A 1 348 ? -20.732 43.895 15.388 1.00 85.25 348 ALA A CA 1
ATOM 2717 C C . ALA A 1 348 ? -21.469 42.618 14.948 1.00 85.25 348 ALA A C 1
ATOM 2719 O O . ALA A 1 348 ? -20.979 41.519 15.195 1.00 85.25 348 ALA A O 1
ATOM 2720 N N . GLU A 1 349 ? -22.600 42.741 14.248 1.00 86.56 349 GLU A N 1
ATOM 2721 C CA . GLU A 1 349 ? -23.350 41.583 13.740 1.00 86.56 349 GLU A CA 1
ATOM 2722 C C . GLU A 1 349 ? -22.578 40.808 12.665 1.00 86.56 349 GLU A C 1
ATOM 2724 O O . GLU A 1 349 ? -22.567 39.574 12.680 1.00 86.56 349 GLU A O 1
ATOM 2729 N N . LYS A 1 350 ? -21.842 41.504 11.786 1.00 87.50 350 LYS A N 1
ATOM 2730 C CA . LYS A 1 350 ? -20.950 40.837 10.828 1.00 87.50 350 LYS A CA 1
ATOM 2731 C C . LYS A 1 350 ? -19.891 39.996 11.549 1.00 87.50 350 LYS A C 1
ATOM 2733 O O . LYS A 1 350 ? -19.756 38.808 11.264 1.00 87.50 350 LYS A O 1
ATOM 2738 N N . GLU A 1 351 ? -19.193 40.569 12.526 1.00 89.19 351 GLU A N 1
ATOM 2739 C CA . GLU A 1 351 ? -18.161 39.857 13.292 1.00 89.19 351 GLU A CA 1
ATOM 2740 C C . GLU A 1 351 ? -18.739 38.687 14.114 1.00 89.19 351 GLU A C 1
ATOM 2742 O O . GLU A 1 351 ? -18.095 37.643 14.227 1.00 89.19 351 GLU A O 1
ATOM 2747 N N . LYS A 1 352 ? -19.974 38.807 14.630 1.00 86.25 352 LYS A N 1
ATOM 2748 C CA . LYS A 1 352 ? -20.697 37.698 15.284 1.00 86.25 352 LYS A CA 1
ATOM 2749 C C . LYS A 1 352 ? -20.985 36.549 14.321 1.00 86.25 352 LYS A C 1
ATOM 2751 O O . LYS A 1 352 ? -20.812 35.391 14.696 1.00 86.25 352 LYS A O 1
ATOM 2756 N N . SER A 1 353 ? -21.389 36.849 13.086 1.00 84.44 353 SER A N 1
ATOM 2757 C CA . SER A 1 353 ? -21.639 35.816 12.074 1.00 84.44 353 SER A CA 1
ATOM 2758 C C . SER A 1 353 ? -20.362 35.047 11.705 1.00 84.44 353 SER A C 1
ATOM 2760 O O . SER A 1 353 ? -20.375 33.817 11.658 1.00 84.44 353 SER A O 1
ATOM 2762 N N . GLU A 1 354 ? -19.229 35.744 11.557 1.00 89.88 354 GLU A N 1
ATOM 2763 C CA . GLU A 1 354 ? -17.925 35.117 11.306 1.00 89.88 354 GLU A CA 1
ATOM 2764 C C . GLU A 1 354 ? -17.450 34.286 12.508 1.00 89.88 354 GLU A C 1
ATOM 2766 O O . GLU A 1 354 ? -16.909 33.190 12.343 1.00 89.88 354 GLU A O 1
ATOM 2771 N N . LEU A 1 355 ? -17.681 34.782 13.729 1.00 87.38 355 LEU A N 1
ATOM 2772 C CA . LEU A 1 355 ? -17.352 34.083 14.969 1.00 87.38 355 LEU A CA 1
ATOM 2773 C C . LEU A 1 355 ? -18.064 32.727 15.065 1.00 87.38 355 LEU A C 1
ATOM 2775 O O . LEU A 1 355 ? -17.429 31.746 15.452 1.00 87.38 355 LEU A O 1
ATOM 2779 N N . LEU A 1 356 ? -19.351 32.665 14.711 1.00 85.12 356 LEU A N 1
ATOM 2780 C CA . LEU A 1 356 ? -20.120 31.417 14.720 1.00 85.12 356 LEU A CA 1
ATOM 2781 C C . LEU A 1 356 ? -19.523 30.383 13.761 1.00 85.12 356 LEU A C 1
ATOM 2783 O O . LEU A 1 356 ? -19.327 29.236 14.153 1.00 85.12 356 LEU A O 1
ATOM 2787 N N . ILE A 1 357 ? -19.145 30.804 12.551 1.00 87.62 357 ILE A N 1
ATOM 2788 C CA . ILE A 1 357 ? -18.524 29.921 11.553 1.00 87.62 357 ILE A CA 1
ATOM 2789 C C . ILE A 1 357 ? -17.202 29.351 12.081 1.00 87.62 357 ILE A C 1
ATOM 2791 O O . ILE A 1 357 ? -16.957 28.155 11.961 1.00 87.62 357 ILE A O 1
ATOM 2795 N N . LEU A 1 358 ? -16.352 30.179 12.699 1.00 87.38 358 LEU A N 1
ATOM 2796 C CA . LEU A 1 358 ? -15.076 29.722 13.265 1.00 87.38 358 LEU A CA 1
ATOM 2797 C C . LEU A 1 358 ? -15.267 28.755 14.446 1.00 87.38 358 LEU A C 1
ATOM 2799 O O . LEU A 1 358 ? -14.471 27.830 14.617 1.00 87.38 358 LEU A O 1
ATOM 2803 N N . GLN A 1 359 ? -16.322 28.935 15.247 1.00 82.62 359 GLN A N 1
ATOM 2804 C CA . GLN A 1 359 ? -16.634 28.058 16.380 1.00 82.62 359 GLN A CA 1
ATOM 2805 C C . GLN A 1 359 ? -17.028 26.638 15.952 1.00 82.62 359 GLN A C 1
ATOM 2807 O O . GLN A 1 359 ? -16.767 25.702 16.702 1.00 82.62 359 GLN A O 1
ATOM 2812 N N . GLU A 1 360 ? -17.558 26.439 14.742 1.00 84.06 360 GLU A N 1
ATOM 2813 C CA . GLU A 1 360 ? -17.873 25.101 14.203 1.00 84.06 360 GLU A CA 1
ATOM 2814 C C . GLU A 1 360 ? -16.638 24.193 14.025 1.00 84.06 360 GLU A C 1
ATOM 2816 O O . GLU A 1 360 ? -16.767 22.968 13.873 1.00 84.06 360 GLU A O 1
ATOM 2821 N N . TYR A 1 361 ? -15.445 24.795 14.007 1.00 82.88 361 TYR A N 1
ATOM 2822 C CA . TYR A 1 361 ? -14.157 24.119 13.855 1.00 82.88 361 TYR A CA 1
ATOM 2823 C C . TYR A 1 361 ? -13.432 23.894 15.188 1.00 82.88 361 TYR A C 1
ATOM 2825 O O . TYR A 1 361 ? -12.386 23.245 15.201 1.00 82.88 361 TYR A O 1
ATOM 2833 N N . LEU A 1 362 ? -13.972 24.398 16.302 1.00 79.88 362 LEU A N 1
ATOM 2834 C CA . LEU A 1 362 ? -13.453 24.147 17.645 1.00 79.88 362 LEU A CA 1
ATOM 2835 C C . LEU A 1 362 ? -14.254 23.028 18.335 1.00 79.88 362 LEU A C 1
ATOM 2837 O O . LEU A 1 362 ? -15.442 22.851 18.057 1.00 79.88 362 LEU A O 1
ATOM 2841 N N . PRO A 1 363 ? -13.631 22.248 19.237 1.00 72.44 363 PRO A N 1
ATOM 2842 C CA . PRO A 1 363 ? -14.361 21.292 20.060 1.00 72.44 363 PRO A CA 1
ATOM 2843 C C . PRO A 1 363 ? -15.354 22.014 20.984 1.00 72.44 363 PRO A C 1
ATOM 2845 O O . PRO A 1 363 ? -15.183 23.187 21.316 1.00 72.44 363 PRO A O 1
ATOM 2848 N N . GLN A 1 364 ? -16.397 21.298 21.413 1.00 69.44 364 GLN A N 1
ATOM 2849 C CA . GLN A 1 364 ? -17.437 21.841 22.288 1.00 69.44 364 GLN A CA 1
ATOM 2850 C C . GLN A 1 364 ? -16.815 22.522 23.518 1.00 69.44 364 GLN A C 1
ATOM 2852 O O . GLN A 1 364 ? -16.002 21.913 24.229 1.00 69.44 364 GLN A O 1
ATOM 2857 N N . GLN A 1 365 ? -17.186 23.791 23.740 1.00 68.75 365 GLN A N 1
ATOM 2858 C CA . GLN A 1 365 ? -16.659 24.571 24.857 1.00 68.75 365 GLN A CA 1
ATOM 2859 C C . GLN A 1 365 ? -17.042 23.897 26.173 1.00 68.75 365 GLN A C 1
ATOM 2861 O O . GLN A 1 365 ? -18.188 23.486 26.353 1.00 68.75 365 GLN A O 1
ATOM 2866 N N . ALA A 1 366 ? -16.060 23.756 27.057 1.00 68.88 366 ALA A N 1
ATOM 2867 C CA . ALA A 1 366 ? -16.276 23.299 28.414 1.00 68.88 366 ALA A CA 1
ATOM 2868 C C . ALA A 1 366 ? -17.152 24.321 29.141 1.00 68.88 366 ALA A C 1
ATOM 2870 O O . ALA A 1 366 ? -16.957 25.532 28.997 1.00 68.88 366 ALA A O 1
ATOM 2871 N N . ASP A 1 367 ? -18.131 23.835 29.895 1.00 74.38 367 ASP A N 1
ATOM 2872 C CA . ASP A 1 367 ? -18.940 24.709 30.733 1.00 74.38 367 ASP A CA 1
ATOM 2873 C C . ASP A 1 367 ? -18.120 25.236 31.928 1.00 74.38 367 ASP A C 1
ATOM 2875 O O . ASP A 1 367 ? -16.988 24.811 32.189 1.00 74.38 367 ASP A O 1
ATOM 2879 N N . SER A 1 368 ? -18.669 26.205 32.663 1.00 71.44 368 SER A N 1
ATOM 2880 C CA . SER A 1 368 ? -17.960 26.806 33.798 1.00 71.44 368 SER A CA 1
ATOM 2881 C C . SER A 1 368 ? -17.595 25.780 34.878 1.00 71.44 368 SER A C 1
ATOM 2883 O O . SER A 1 368 ? -16.550 25.917 35.506 1.00 71.44 368 SER A O 1
ATOM 2885 N N . ALA A 1 369 ? -18.413 24.739 35.067 1.00 73.12 369 ALA A N 1
ATOM 2886 C CA . ALA A 1 369 ? -18.176 23.700 36.065 1.00 73.12 369 ALA A CA 1
ATOM 2887 C C . ALA A 1 369 ? -17.042 22.748 35.644 1.00 73.12 369 ALA A C 1
ATOM 2889 O O . ALA A 1 369 ? -16.202 22.387 36.468 1.00 73.12 369 ALA A O 1
ATOM 2890 N N . GLU A 1 370 ? -16.970 22.388 34.363 1.00 74.50 370 GLU A N 1
ATOM 2891 C CA . GLU A 1 370 ? -15.891 21.603 33.765 1.00 74.50 370 GLU A CA 1
ATOM 2892 C C . GLU A 1 370 ? -14.559 22.360 33.806 1.00 74.50 370 GLU A C 1
ATOM 2894 O O . GLU A 1 370 ? -13.522 21.771 34.124 1.00 74.50 370 GLU A O 1
ATOM 2899 N N . ILE A 1 371 ? -14.578 23.670 33.532 1.00 77.62 371 ILE A N 1
ATOM 2900 C CA . ILE A 1 371 ? -13.394 24.534 33.644 1.00 77.62 371 ILE A CA 1
ATOM 2901 C C . ILE A 1 371 ? -12.926 24.598 35.102 1.00 77.62 371 ILE A C 1
ATOM 2903 O O . ILE A 1 371 ? -11.741 24.400 35.383 1.00 77.62 371 ILE A O 1
ATOM 2907 N N . ASP A 1 372 ? -13.850 24.813 36.038 1.00 79.56 372 ASP A N 1
ATOM 2908 C CA . ASP A 1 372 ? -13.541 24.888 37.462 1.00 79.56 372 ASP A CA 1
ATOM 2909 C C . ASP A 1 372 ? -12.968 23.581 38.013 1.00 79.56 372 ASP A C 1
ATOM 2911 O O . ASP A 1 372 ? -11.992 23.620 38.772 1.00 79.56 372 ASP A O 1
ATOM 2915 N N . ALA A 1 373 ? -13.535 22.442 37.607 1.00 81.25 373 ALA A N 1
ATOM 2916 C CA . ALA A 1 373 ? -13.057 21.112 37.966 1.00 81.25 373 ALA A CA 1
ATOM 2917 C C . ALA A 1 373 ? -11.668 20.835 37.373 1.00 81.25 373 ALA A C 1
ATOM 2919 O O . ALA A 1 373 ? -10.772 20.378 38.080 1.00 81.25 373 ALA A O 1
ATOM 2920 N N . ALA A 1 374 ? -11.443 21.181 36.102 1.00 81.06 374 ALA A N 1
ATOM 2921 C CA . ALA A 1 374 ? -10.147 21.004 35.451 1.00 81.06 374 ALA A CA 1
ATOM 2922 C C . ALA A 1 374 ? -9.041 21.860 36.092 1.00 81.06 374 ALA A C 1
ATOM 2924 O O . ALA A 1 374 ? -7.901 21.402 36.207 1.00 81.06 374 ALA A O 1
ATOM 2925 N N . ILE A 1 375 ? -9.369 23.080 36.536 1.00 84.88 375 ILE A N 1
ATOM 2926 C CA . ILE A 1 375 ? -8.452 23.940 37.293 1.00 84.88 375 ILE A CA 1
ATOM 2927 C C . ILE A 1 375 ? -8.158 23.334 38.671 1.00 84.88 375 ILE A C 1
ATOM 2929 O O . ILE A 1 375 ? -6.992 23.267 39.057 1.00 84.88 375 ILE A O 1
ATOM 2933 N N . ALA A 1 376 ? -9.181 22.876 39.401 1.00 83.81 376 ALA A N 1
ATOM 2934 C CA . ALA A 1 376 ? -9.008 22.263 40.720 1.00 83.81 376 ALA A CA 1
ATOM 2935 C C . ALA A 1 376 ? -8.111 21.016 40.649 1.00 83.81 376 ALA A C 1
ATOM 2937 O O . ALA A 1 376 ? -7.114 20.938 41.368 1.00 83.81 376 ALA A O 1
ATOM 2938 N N . ASP A 1 377 ? -8.389 20.113 39.705 1.00 85.19 377 ASP A N 1
ATOM 2939 C CA . ASP A 1 377 ? -7.571 18.930 39.425 1.00 85.19 377 ASP A CA 1
ATOM 2940 C C . ASP A 1 377 ? -6.109 19.293 39.138 1.00 85.19 377 ASP A C 1
ATOM 2942 O O . ASP A 1 377 ? -5.185 18.658 39.649 1.00 85.19 377 ASP A O 1
ATOM 2946 N N . ALA A 1 378 ? -5.884 20.310 38.300 1.00 85.56 378 ALA A N 1
ATOM 2947 C CA . ALA A 1 378 ? -4.544 20.733 37.915 1.00 85.56 378 ALA A CA 1
ATOM 2948 C C . ALA A 1 378 ? -3.770 21.353 39.088 1.00 85.56 378 ALA A C 1
ATOM 2950 O O . ALA A 1 378 ? -2.560 21.143 39.189 1.00 85.56 378 ALA A O 1
ATOM 2951 N N . ILE A 1 379 ? -4.448 22.074 39.988 1.00 85.56 379 ILE A N 1
ATOM 2952 C CA . ILE A 1 379 ? -3.856 22.600 41.227 1.00 85.56 379 ILE A CA 1
ATOM 2953 C C . ILE A 1 379 ? -3.464 21.448 42.151 1.00 85.56 379 ILE A C 1
ATOM 2955 O O . ILE A 1 379 ? -2.312 21.397 42.585 1.00 85.56 379 ILE A O 1
ATOM 2959 N N . THR A 1 380 ? -4.367 20.493 42.398 1.00 85.56 380 THR A N 1
ATOM 2960 C CA . THR A 1 380 ? -4.083 19.319 43.238 1.00 85.56 380 THR A CA 1
ATOM 2961 C C . THR A 1 380 ? -2.910 18.513 42.687 1.00 85.56 380 THR A C 1
ATOM 2963 O O . THR A 1 380 ? -2.004 18.148 43.436 1.00 85.56 380 THR A O 1
ATOM 2966 N N . GLN A 1 381 ? -2.874 18.287 41.373 1.00 84.81 381 GLN A N 1
ATOM 2967 C CA . GLN A 1 381 ? -1.785 17.565 40.722 1.00 84.81 381 GLN A CA 1
ATOM 2968 C C . GLN A 1 381 ? -0.453 18.326 40.817 1.00 84.81 381 GLN A C 1
ATOM 2970 O O . GLN A 1 381 ? 0.570 17.749 41.182 1.00 84.81 381 GLN A O 1
ATOM 2975 N N . ALA A 1 382 ? -0.446 19.631 40.540 1.00 85.38 382 ALA A N 1
ATOM 2976 C CA . ALA A 1 382 ? 0.779 20.421 40.593 1.00 85.38 382 ALA A CA 1
ATOM 2977 C C . ALA A 1 382 ? 1.332 20.562 42.026 1.00 85.38 382 ALA A C 1
ATOM 2979 O O . ALA A 1 382 ? 2.553 20.559 42.205 1.00 85.38 382 ALA A O 1
ATOM 2980 N N . GLN A 1 383 ? 0.459 20.620 43.039 1.00 83.19 383 GLN A N 1
ATOM 2981 C CA . GLN A 1 383 ? 0.837 20.613 44.457 1.00 83.19 383 GLN A CA 1
ATOM 2982 C C . GLN A 1 383 ? 1.352 19.245 44.923 1.00 83.19 383 GLN A C 1
ATOM 2984 O O . GLN A 1 383 ? 2.354 19.190 45.634 1.00 83.19 383 GLN A O 1
ATOM 2989 N N . ALA A 1 384 ? 0.724 18.143 44.494 1.00 81.81 384 ALA A N 1
ATOM 2990 C CA . ALA A 1 384 ? 1.191 16.785 44.791 1.00 81.81 384 ALA A CA 1
ATOM 2991 C C . ALA A 1 384 ? 2.593 16.515 44.219 1.00 81.81 384 ALA A C 1
ATOM 2993 O O . ALA A 1 384 ? 3.388 15.790 44.811 1.00 81.81 384 ALA A O 1
ATOM 2994 N N . GLU A 1 385 ? 2.925 17.153 43.096 1.00 81.56 385 GLU A N 1
ATOM 2995 C CA . GLU A 1 385 ? 4.254 17.110 42.486 1.00 81.56 385 GLU A CA 1
ATOM 2996 C C . GLU A 1 385 ? 5.229 18.167 43.060 1.00 81.56 385 GLU A C 1
ATOM 2998 O O . GLU A 1 385 ? 6.267 18.443 42.454 1.00 81.56 385 GLU A O 1
ATOM 3003 N N . GLY A 1 386 ? 4.904 18.778 44.207 1.00 78.88 386 GLY A N 1
ATOM 3004 C CA . GLY A 1 386 ? 5.801 19.636 44.989 1.00 78.88 386 GLY A CA 1
ATOM 3005 C C . GLY A 1 386 ? 6.006 21.060 44.459 1.00 78.88 386 GLY A C 1
ATOM 3006 O O . GLY A 1 386 ? 6.919 21.745 44.917 1.00 78.88 386 GLY A O 1
ATOM 3007 N N . ALA A 1 387 ? 5.200 21.533 43.501 1.00 78.81 387 ALA A N 1
ATOM 3008 C CA . ALA A 1 387 ? 5.343 22.890 42.975 1.00 78.81 387 ALA A CA 1
ATOM 3009 C C . ALA A 1 387 ? 4.795 23.939 43.963 1.00 78.81 387 ALA A C 1
ATOM 3011 O O . ALA A 1 387 ? 3.678 23.811 44.461 1.00 78.81 387 ALA A O 1
ATOM 3012 N N . GLN A 1 388 ? 5.561 25.006 44.216 1.00 77.06 388 GLN A N 1
ATOM 3013 C CA . GLN A 1 388 ? 5.169 26.116 45.094 1.00 77.06 388 GLN A CA 1
ATOM 3014 C C . GLN A 1 388 ? 5.442 27.482 44.448 1.00 77.06 388 GLN A C 1
ATOM 3016 O O . GLN A 1 388 ? 6.282 27.614 43.554 1.00 77.06 388 GLN A O 1
ATOM 3021 N N . GLY A 1 389 ? 4.722 28.510 44.909 1.00 74.25 389 GLY A N 1
ATOM 3022 C CA . GLY A 1 389 ? 4.915 29.895 44.476 1.00 74.25 389 GLY A CA 1
ATOM 3023 C C . GLY A 1 389 ? 4.729 30.092 42.959 1.00 74.25 389 GLY A C 1
ATOM 3024 O O . GLY A 1 389 ? 3.864 29.453 42.357 1.00 74.25 389 GLY A O 1
ATOM 3025 N N . PRO A 1 390 ? 5.540 30.939 42.299 1.00 73.06 390 PRO A N 1
ATOM 3026 C CA . PRO A 1 390 ? 5.434 31.195 40.857 1.00 73.06 390 PRO A CA 1
ATOM 3027 C C . PRO A 1 390 ? 5.565 29.943 39.969 1.00 73.06 390 PRO A C 1
ATOM 3029 O O . PRO A 1 390 ? 5.011 29.908 38.869 1.00 73.06 390 PRO A O 1
ATOM 3032 N N . ALA A 1 391 ? 6.250 28.894 40.444 1.00 76.06 391 ALA A N 1
ATOM 3033 C CA . ALA A 1 391 ? 6.401 27.632 39.716 1.00 76.06 391 ALA A CA 1
ATOM 3034 C C . ALA A 1 391 ? 5.099 26.809 39.674 1.00 76.06 391 ALA A C 1
ATOM 3036 O O . ALA A 1 391 ? 4.854 26.093 38.701 1.00 76.06 391 ALA A O 1
ATOM 3037 N N . LEU A 1 392 ? 4.235 26.950 40.688 1.00 82.31 392 LEU A N 1
ATOM 3038 C CA . LEU A 1 392 ? 2.918 26.309 40.724 1.00 82.31 392 LEU A CA 1
ATOM 3039 C C . LEU A 1 392 ? 2.026 26.841 39.597 1.00 82.31 392 LEU A C 1
ATOM 3041 O O . LEU A 1 392 ? 1.437 26.057 38.860 1.00 82.31 392 LEU A O 1
ATOM 3045 N N . MET A 1 393 ? 2.010 28.162 39.397 1.00 81.50 393 MET A N 1
ATOM 3046 C CA . MET A 1 393 ? 1.234 28.809 38.334 1.00 81.50 393 MET A CA 1
ATOM 3047 C C . MET A 1 393 ? 1.602 28.267 36.946 1.00 81.50 393 MET A C 1
ATOM 3049 O O . MET A 1 393 ? 0.723 27.882 36.178 1.00 81.50 393 MET A O 1
ATOM 3053 N N . GLY A 1 394 ? 2.899 28.192 36.626 1.00 80.62 394 GLY A N 1
ATOM 3054 C CA . GLY A 1 394 ? 3.359 27.688 35.327 1.00 80.62 394 GLY A CA 1
ATOM 3055 C C . GLY A 1 394 ? 2.955 26.231 35.077 1.00 80.62 394 GLY A C 1
ATOM 3056 O O . GLY A 1 394 ? 2.544 25.875 33.972 1.00 80.62 394 GLY A O 1
ATOM 3057 N N . LYS A 1 395 ? 3.006 25.400 36.122 1.00 82.94 395 LYS A N 1
ATOM 3058 C CA . LYS A 1 395 ? 2.685 23.973 36.041 1.00 82.94 395 LYS A CA 1
ATOM 3059 C C . LYS A 1 395 ? 1.184 23.711 35.925 1.00 82.94 395 LYS A C 1
ATOM 3061 O O . LYS A 1 395 ? 0.770 22.932 35.068 1.00 82.94 395 LYS A O 1
ATOM 3066 N N . VAL A 1 396 ? 0.372 24.423 36.709 1.00 84.38 396 VAL A N 1
ATOM 3067 C CA . VAL A 1 396 ? -1.096 24.399 36.603 1.00 84.38 396 VAL A CA 1
ATOM 3068 C C . VAL A 1 396 ? -1.525 24.837 35.206 1.00 84.38 396 VAL A C 1
ATOM 3070 O O . VAL A 1 396 ? -2.295 24.136 34.558 1.00 84.38 396 VAL A O 1
ATOM 3073 N N . MET A 1 397 ? -0.960 25.929 34.681 1.00 83.12 397 MET A N 1
ATOM 3074 C CA . MET A 1 397 ? -1.267 26.392 33.325 1.00 83.12 397 MET A CA 1
ATOM 3075 C C . MET A 1 397 ? -0.892 25.366 32.248 1.00 83.12 397 MET A C 1
ATOM 3077 O O . MET A 1 397 ? -1.646 25.199 31.294 1.00 83.12 397 MET A O 1
ATOM 3081 N N . GLY A 1 398 ? 0.227 24.649 32.398 1.00 82.19 398 GLY A N 1
ATOM 3082 C CA . GLY A 1 398 ? 0.603 23.563 31.487 1.00 82.19 398 GLY A CA 1
ATOM 3083 C C . GLY A 1 398 ? -0.408 22.410 31.478 1.00 82.19 398 GLY A C 1
ATOM 3084 O O . GLY A 1 398 ? -0.820 21.959 30.409 1.00 82.19 398 GLY A O 1
ATOM 3085 N N . LEU A 1 399 ? -0.857 21.977 32.660 1.00 81.81 399 LEU A N 1
ATOM 3086 C CA . LEU A 1 399 ? -1.827 20.888 32.823 1.00 81.81 399 LEU A CA 1
ATOM 3087 C C . LEU A 1 399 ? -3.232 21.275 32.342 1.00 81.81 399 LEU A C 1
ATOM 3089 O O . LEU A 1 399 ? -3.882 20.501 31.637 1.00 81.81 399 LEU A O 1
ATOM 3093 N N . VAL A 1 400 ? -3.689 22.487 32.669 1.00 82.62 400 VAL A N 1
ATOM 3094 C CA . VAL A 1 400 ? -4.993 22.993 32.222 1.00 82.62 400 VAL A CA 1
ATOM 3095 C C . VAL A 1 400 ? -4.998 23.203 30.710 1.00 82.62 400 VAL A C 1
ATOM 3097 O O . VAL A 1 400 ? -5.953 22.805 30.050 1.00 82.62 400 VAL A O 1
ATOM 3100 N N . LYS A 1 401 ? -3.911 23.735 30.133 1.00 79.94 401 LYS A N 1
ATOM 3101 C CA . LYS A 1 401 ? -3.774 23.877 28.678 1.00 79.94 401 LYS A CA 1
ATOM 3102 C C . LYS A 1 401 ? -3.828 22.525 27.969 1.00 79.94 401 LYS A C 1
ATOM 3104 O O . LYS A 1 401 ? -4.442 22.432 26.917 1.00 79.94 401 LYS A 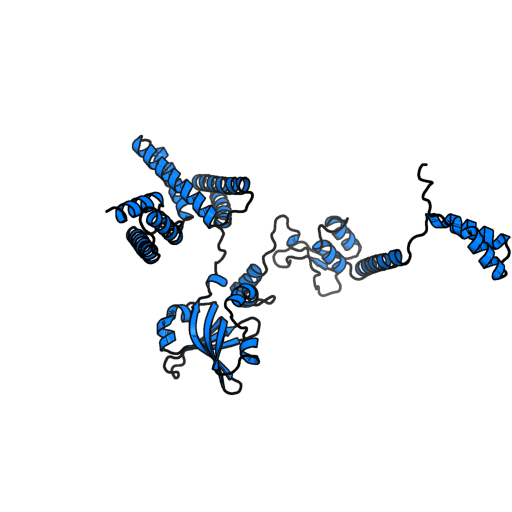O 1
ATOM 3109 N N . ALA A 1 402 ? -3.243 21.474 28.543 1.00 77.88 402 ALA A N 1
ATOM 3110 C CA . ALA A 1 402 ? -3.333 20.130 27.976 1.00 77.88 402 ALA A CA 1
ATOM 3111 C C . ALA A 1 402 ? -4.760 19.546 28.034 1.00 77.88 402 ALA A C 1
ATOM 3113 O O . ALA A 1 402 ? -5.179 18.882 27.090 1.00 77.88 402 ALA A O 1
ATOM 3114 N N . LYS A 1 403 ? -5.516 19.796 29.115 1.00 74.94 403 LYS A N 1
ATOM 3115 C CA . LYS A 1 403 ? -6.887 19.274 29.296 1.00 74.94 403 LYS A CA 1
ATOM 3116 C C . LYS A 1 403 ? -7.970 20.079 28.562 1.00 74.94 403 LYS A C 1
ATOM 3118 O O . LYS A 1 403 ? -8.963 19.495 28.135 1.00 74.94 403 LYS A O 1
ATOM 3123 N N . LEU A 1 404 ? -7.804 21.397 28.438 1.00 74.56 404 LEU A N 1
ATOM 3124 C CA . LEU A 1 404 ? -8.814 22.328 27.913 1.00 74.56 404 LEU A CA 1
ATOM 3125 C C . LEU A 1 404 ? -8.416 22.998 26.584 1.00 74.56 404 LEU A C 1
ATOM 3127 O O . LEU A 1 404 ? -9.065 23.963 26.178 1.00 74.56 404 LEU A O 1
ATOM 3131 N N . ALA A 1 405 ? -7.378 22.510 25.892 1.00 67.06 405 ALA A N 1
ATOM 3132 C CA . ALA A 1 405 ? -7.008 22.996 24.557 1.00 67.06 405 ALA A CA 1
ATOM 3133 C C . ALA A 1 405 ? -8.213 22.947 23.601 1.00 67.06 405 ALA A C 1
ATOM 3135 O O . ALA A 1 405 ? -8.873 21.914 23.483 1.00 67.06 405 ALA A O 1
ATOM 3136 N N . GLY A 1 406 ? -8.527 24.062 22.940 1.00 64.00 406 GLY A N 1
ATOM 3137 C CA . GLY A 1 406 ? -9.684 24.195 22.054 1.00 64.00 406 GLY A CA 1
ATOM 3138 C C . GLY A 1 406 ? -11.036 24.320 22.760 1.00 64.00 406 GLY A C 1
ATOM 3139 O O . GLY A 1 406 ? -12.013 24.665 22.103 1.00 64.00 406 GLY A O 1
ATOM 3140 N N . ARG A 1 407 ? -11.121 24.047 24.071 1.00 69.62 407 ARG A N 1
ATOM 3141 C CA . ARG A 1 407 ? -12.386 23.933 24.821 1.00 69.62 407 ARG A CA 1
ATOM 3142 C C . ARG A 1 407 ? -12.652 25.089 25.788 1.00 69.62 407 ARG A C 1
ATOM 3144 O O . ARG A 1 407 ? -13.766 25.185 26.286 1.00 69.62 407 ARG A O 1
ATOM 3151 N N . ALA A 1 408 ? -11.687 25.964 26.069 1.00 69.81 408 ALA A N 1
ATOM 3152 C CA . ALA A 1 408 ? -11.887 27.113 26.958 1.00 69.81 408 ALA A CA 1
ATOM 3153 C C . ALA A 1 408 ? -11.008 28.314 26.570 1.00 69.81 408 ALA A C 1
ATOM 3155 O O . ALA A 1 408 ? -9.937 28.156 25.984 1.00 69.81 408 ALA A O 1
ATOM 3156 N N . ASP A 1 409 ? -11.437 29.528 26.928 1.00 73.81 409 ASP A N 1
ATOM 3157 C CA . ASP A 1 409 ? -10.639 30.739 26.723 1.00 73.81 409 ASP A CA 1
ATOM 3158 C C . ASP A 1 409 ? -9.492 30.798 27.739 1.00 73.81 409 ASP A C 1
ATOM 3160 O O . ASP A 1 409 ? -9.689 31.089 28.920 1.00 73.81 409 ASP A O 1
ATOM 3164 N N . MET A 1 410 ? -8.267 30.548 27.275 1.00 75.50 410 MET A N 1
ATOM 3165 C CA . MET A 1 410 ? -7.082 30.492 28.136 1.00 75.50 410 MET A CA 1
ATOM 3166 C C . MET A 1 410 ? -6.797 31.804 28.882 1.00 75.50 410 MET A C 1
ATOM 3168 O O . MET A 1 410 ? -6.137 31.780 29.922 1.00 75.50 410 MET A O 1
ATOM 3172 N N . SER A 1 411 ? -7.288 32.948 28.394 1.00 70.56 411 SER A N 1
ATOM 3173 C CA . SER A 1 411 ? -7.146 34.223 29.104 1.00 70.56 411 SER A CA 1
ATOM 3174 C C . SER A 1 411 ? -8.072 34.305 30.321 1.00 70.56 411 SER A C 1
ATOM 3176 O O . SER A 1 411 ? -7.627 34.697 31.402 1.00 70.56 411 SER A O 1
ATOM 3178 N N . GLN A 1 412 ? -9.315 33.838 30.179 1.00 73.81 412 GLN A N 1
ATOM 3179 C CA . GLN A 1 412 ? -10.283 33.738 31.274 1.00 73.81 412 GLN A CA 1
ATOM 3180 C C . GLN A 1 412 ? -9.875 32.656 32.275 1.00 73.81 412 GLN A C 1
ATOM 3182 O O . GLN A 1 412 ? -9.857 32.901 33.479 1.00 73.81 412 GLN A O 1
ATOM 3187 N N . VAL A 1 413 ? -9.441 31.495 31.778 1.00 79.88 413 VAL A N 1
ATOM 3188 C CA . VAL A 1 413 ? -8.895 30.406 32.598 1.00 79.88 413 VAL A CA 1
ATOM 3189 C C . VAL A 1 413 ? -7.678 30.886 33.389 1.00 79.88 413 VAL A C 1
ATOM 3191 O O . VAL A 1 413 ? -7.590 30.640 34.586 1.00 79.88 413 VAL A O 1
ATOM 3194 N N . SER A 1 414 ? -6.756 31.641 32.776 1.00 80.31 414 SER A N 1
ATOM 3195 C CA . SER A 1 414 ? -5.608 32.197 33.501 1.00 80.31 414 SER A CA 1
ATOM 3196 C C . SER A 1 414 ? -6.022 33.179 34.600 1.00 80.31 414 SER A C 1
ATOM 3198 O O . SER A 1 414 ? -5.349 33.221 35.632 1.00 80.31 414 SER A O 1
ATOM 3200 N N . ALA A 1 415 ? -7.077 33.973 34.396 1.00 80.50 415 ALA A N 1
ATOM 3201 C CA . ALA A 1 415 ? -7.603 34.872 35.420 1.00 80.50 415 ALA A CA 1
ATOM 3202 C C . ALA A 1 415 ? -8.233 34.088 36.584 1.00 80.50 415 ALA A C 1
ATOM 3204 O O . ALA A 1 415 ? -7.920 34.363 37.741 1.00 80.50 415 ALA A O 1
ATOM 3205 N N . GLN A 1 416 ? -9.021 33.051 36.284 1.00 81.50 416 GLN A N 1
ATOM 3206 C CA . GLN A 1 416 ? -9.623 32.164 37.287 1.00 81.50 416 GLN A CA 1
ATOM 3207 C C . GLN A 1 416 ? -8.570 31.378 38.083 1.00 81.50 416 GLN A C 1
ATOM 3209 O O . GLN A 1 416 ? -8.663 31.281 39.303 1.00 81.50 416 GLN A O 1
ATOM 3214 N N . VAL A 1 417 ? -7.522 30.869 37.425 1.00 83.31 417 VAL A N 1
ATOM 3215 C CA . VAL A 1 417 ? -6.398 30.196 38.098 1.00 83.31 417 VAL A CA 1
ATOM 3216 C C . VAL A 1 417 ? -5.677 31.161 39.044 1.00 83.31 417 VAL A C 1
ATOM 3218 O O . VAL A 1 417 ? -5.388 30.790 40.178 1.00 83.31 417 VAL A O 1
ATOM 3221 N N . LYS A 1 418 ? -5.423 32.411 38.624 1.00 82.69 418 LYS A N 1
ATOM 3222 C CA . LYS A 1 418 ? -4.814 33.432 39.499 1.00 82.69 418 LYS A CA 1
ATOM 3223 C C . LYS A 1 418 ? -5.679 33.723 40.723 1.00 82.69 418 LYS A C 1
ATOM 3225 O O . LYS A 1 418 ? -5.140 33.795 41.820 1.00 82.69 418 LYS A O 1
ATOM 3230 N N . GLN A 1 419 ? -6.992 33.840 40.536 1.00 83.00 419 GLN A N 1
ATOM 3231 C CA . GLN A 1 419 ? -7.943 34.073 41.623 1.00 83.00 419 GLN A CA 1
ATOM 3232 C C . GLN A 1 419 ? -8.010 32.893 42.605 1.00 83.00 419 GLN A C 1
ATOM 3234 O O . GLN A 1 419 ? -8.132 33.101 43.803 1.00 83.00 419 GLN A O 1
ATOM 3239 N N . LYS A 1 420 ? -7.889 31.646 42.131 1.00 80.44 420 LYS A N 1
ATOM 3240 C CA . LYS A 1 420 ? -7.891 30.458 43.005 1.00 80.44 420 LYS A CA 1
ATOM 3241 C C . LYS A 1 420 ? -6.558 30.204 43.717 1.00 80.44 420 LYS A C 1
ATOM 3243 O O . LYS A 1 420 ? -6.548 29.555 44.758 1.00 80.44 420 LYS A O 1
ATOM 3248 N N . LEU A 1 421 ? -5.440 30.673 43.158 1.00 77.88 421 LEU A N 1
ATOM 3249 C CA . LEU A 1 421 ? -4.105 30.529 43.754 1.00 77.88 421 LEU A CA 1
ATOM 3250 C C . LEU A 1 421 ? -3.734 31.678 44.708 1.00 77.88 421 LEU A C 1
ATOM 3252 O O . LEU A 1 421 ? -2.906 31.467 45.590 1.00 77.88 421 LEU A O 1
ATOM 3256 N N . ASN A 1 422 ? -4.349 32.854 44.546 1.00 71.44 422 ASN A N 1
ATOM 3257 C CA . ASN A 1 422 ? -4.299 33.996 45.465 1.00 71.44 422 ASN A CA 1
ATOM 3258 C C . ASN A 1 422 ? -5.747 34.400 45.823 1.00 71.44 422 ASN A C 1
ATOM 3260 O O . ASN A 1 422 ? -6.280 35.306 45.175 1.00 71.44 422 ASN A O 1
ATOM 3264 N N . PRO A 1 423 ? -6.396 33.690 46.765 1.00 56.72 423 PRO A N 1
ATOM 3265 C CA . PRO A 1 423 ? -7.779 33.955 47.162 1.00 56.72 423 PRO A CA 1
ATOM 3266 C C . PRO A 1 423 ? -7.983 35.315 47.837 1.00 56.72 423 PRO A C 1
ATOM 3268 O O . PRO A 1 423 ? -7.034 35.815 48.489 1.00 56.72 423 PRO A O 1
#

pLDDT: mean 86.71, std 11.34, range [32.38, 98.44]

Sequence (423 aa):
MAAWRRRGGLGPFEQELLDGMAAKGYAPEFAQRLFDQISGFGEYGFPESHSASFAKLAWFSAYLKARYPEHFLAALLNSQPMGFYGPSQLVQDARRHGVQVLPIDVQYSLYDSHVCSAPGSSRQVRLGLHMVKDLPRASVGLEVLSDYQAVGLSLDRHPLSLLRTQLAPLRFSTAEQLNQACPDRRLARACGLVTTRQRPGTAKGTVFVTLEDETGSVNVIVREELAQAQSQALLQSRLLGVYGVWQRDGSVCHLIARRLVSMNHLVGTTMSQTLKTRLAEDIKTAMRARDSGRLETLRFLQAAIKQREVDERTELGDAEVTSIIEKQVKQRRESIQAFESAGRTESAEKEKSELLILQEYLPQQADSAEIDAAIADAITQAQAEGAQGPALMGKVMGLVKAKLAGRADMSQVSAQVKQKLNP

Organism: NCBI:txid37863

Secondary structure (DSSP, 8-state):
------S-SSGGGHHHHHHHHHHTT--HHHHHHHHHHHHHHTTT---HHHHHHHHHHHHHHHHHHHH-HHHHHHHHHHTTT-SSS-HHHHHHHHHHTT-EEEPP-TTT--SS-EEE--SSS--EEEPPGGGSTT-PPPPHHHHHHHHHHHTS--SS--HHHHTHHHHTTTTPBPHHIIIIIPPTT-EEEEEEEEEEEE--TTSTT-EEEEEEETTEEEEEEE-HHHHHHTHHHHHH-SEEEEEEEEEEETTEEEEEEEEEEE-HHHH--TT---HHHHHHHHHHHHHHHT-HHHHHHHHHHHHHHHHHHHHHTSPPPHHHHHHHHHHHHHHHHHHHHHHHHTT-HHHHHHHHHHHHHHHTTSPPPPPHHHHHHHHHHHHHHHHHTT--THHHHHHHHHHHHHHHTTTS-HHHHHHHHHHHH--